Protein 4L57 (pdb70)

Secondary structure (DSSP, 8-state):
-EEEEE-SBTTTB-HHHHHHHHHHHH-TTS----GGG--SS-HHHHHHHH-TTHHHHHHHHHTSTTTTTTPPBPTTHHHHHHHHHHSTTEEEEEEEPPPSS-TTTHHHHHHHHHHHH-HHHHTTEEE-S-GGGS--SEEEESSS---SS-SS-SSEEEEEP-GGGTT----TTS-EE-STTS-HHHHHHTT-/-EEEEE-SBTTTB-HHHHHHHHHHHHSTTS----GGG--SS-HHHHHHHH-TTHHHHHHHHHTSTTTTTTPPBPTTHHHHHHHHHHSTTEEEEEEEPPPSS-TTTHHHHHHHHHHHH-HHHHTTEEE-S-GGGS--SEEEE-SS---SS-SS-SSEEEEE--TTTTT----TTS-EE-STTS-HHHHHHTT-

Organism: Homo sapiens (NCBI:txid9606)

Solvent-accessible surface area: 20009 Å² total; per-residue (Å²): 102,2,66,0,0,0,7,4,31,3,0,0,1,35,30,15,21,5,3,24,116,10,0,126,181,116,30,99,168,36,54,49,3,39,49,34,79,4,92,34,80,114,7,73,74,38,4,104,89,74,96,105,59,0,1,101,55,0,2,30,9,22,46,28,97,18,21,6,61,103,5,99,50,22,113,45,0,33,86,4,0,148,77,0,40,115,50,106,104,17,66,0,56,0,0,1,39,18,43,141,141,141,139,57,1,47,49,28,1,79,113,0,0,75,104,67,13,13,89,95,5,36,149,77,18,47,51,26,146,27,17,5,87,20,122,5,47,0,0,0,4,8,68,51,71,21,198,41,155,89,173,113,35,63,16,52,28,0,0,6,14,14,13,4,0,101,86,61,139,32,62,143,123,95,76,49,0,111,44,12,73,47,90,6,109,119,14,0,81,63,73,139,112,7,84,0,0,0,8,4,32,4,0,0,1,33,32,13,22,5,3,25,79,18,0,135,182,128,41,103,169,44,64,55,8,53,58,149,110,3,117,28,76,108,6,68,75,35,5,100,88,85,86,103,72,0,1,92,42,0,3,31,8,30,43,28,99,17,21,6,61,100,6,100,48,22,106,45,0,34,88,4,0,152,75,0,47,112,48,103,102,0,81,0,45,0,0,1,38,19,41,142,133,142,137,57,0,45,54,27,2,83,117,0,0,71,107,67,18,14,86,113,12,35,142,56,18,47,50,25,145,29,18,4,87,20,123,5,50,0,0,1,4,7,71,47,64,18,195,41,156,90,174,112,31,64,17,43,24,0,0,6,10,17,16,2,0,152,84,53,119,45,77,133,115,67,72,51,1,56,27,10,34,24,76,7,111,113,14,1,81,60,75,128

Radius of gyration: 23.34 Å; Cα contacts (8 Å, |Δi|>4): 662; chains: 2; bounding box: 44×56×61 Å

InterPro domains:
  IPR010708 5'(3')-deoxyribonucleotidase [PF06941] (3-190)
  IPR023214 HAD superfamily [G3DSA:3.40.50.1000] (8-190)
  IPR036412 HAD-like superfamily [SSF56784] (6-195)

Sequence (384 aa):
SVRVLVDMDGVLADFEAGLLLRRGFRRRRRFPEEEPHVPLEEQQRRGFLARREQYRALRPDLADKVASVYEAPGFFLDLEPIPGALDAVRREMNDLPDTQQVFICTSPLLKYHHCVGEKYRWVEQHLGPQFVERRIILTRDKTVVLLGDLLIDDKDTVRGQEETPSWEHILFTCCCHNRHLVLPPTRRRRLLLSWSSDDNNWREILDSKRSVRVLVDMDGVLADFEAGLLRGFRRRFPEEPHVPLEQQRRGFLAREQYRALRPDLADKKVVASVYEAPGFFLDLEPIPGALDAVVRREMNDLPDTQQVFICTSPLLKYHHHCVVGEKYRWVEQHLGPQFVERIILTRDKTVVLLGDLLIDDKDTTVRGQEETPSWEHILFTCCHNRHHLVLPPTRRRLLSWSSDNWREILDSKR

B-factor: mean 16.11, std 9.99, range [5.58, 126.51]

GO terms:
  GO:0005739 mitochondrion (C, HTP)
  GO:0005829 cytosol (C, TAS)
  GO:0042802 identical protein binding (F, IPI)
  GO:0005829 cytosol (C, IDA)
  GO:0005634 nucleus (C, IDA)
  GO:0005737 cytoplasm (C, IDA)
  GO:0008252 nucleotidase activity (F, IDA)
  GO:0016311 dephosphorylation (P, IDA)
  GO:0009223 pyrimidine deoxyribonucleotide catabolic process (P, IDA)
  GO:0019103 pyrimidine nucleotide binding (F, IDA)
  GO:0070062 extracellular exosome (C, HDA)

Foldseek 3Di:
DFEEAEEPDPQWFPLPVLLQVQLCVVVVPDDDQPLLNAAADDRLVVLCVVPNVVSVSSVCRCLDAPSLLPTDTFPPRQVLVVVQCPDPPYHYAHEYEADPSRPRPPVSNLVNCCVRPNDVRSVRYDYDPACQPPDGAEYEEQHPDHDDDDPDRNYAYAHEDGSHCPPDDDPPVHHHHPGSPRPVVVVSVVVD/DAEEAEEPDQQWFPLPVLLQVQLCVVPVVDDDQPLLNAAADDRLVVLCVVPNVSSVSSVCQCLDAPSLLPTDTFPLRLVLVVVQCPDPPYHYAHEYEADPSRPRTPVSNLNNCCVRNRDVNSVRYDYDPACQPPDGAEYEEQHPDRDDDDPDRNYQYAHEDGSHCVVPDDDPVHHYAPGSPGCVVVVSVVRD

CATH classification: 3.40.50.1000 (+1 more: 1.10.40.40)

Nearest PDB structures (foldseek):
  4l57-assembly1_B-2  TM=1.005E+00  e=3.539E-44  Homo sapiens
  2jao-assembly1_A  TM=1.002E+00  e=5.565E-38  Mus musculus
  2jau-assembly1_A  TM=9.959E-01  e=1.885E-32  Homo sapiens
  6g2m-assembly1_A  TM=9.953E-01  e=2.009E-32  Homo sapiens
  4l6c-assembly1_A  TM=9.955E-01  e=1.205E-31  Homo sapiens

Structure (mmCIF, N/CA/C/O backbone):
data_4L57
#
_entry.id   4L57
#
_cell.length_a   39.128
_cell.length_b   46.493
_cell.length_c   61.409
_cell.angle_alpha   68.16
_cell.angle_beta   81.47
_cell.angle_gamma   75.28
#
_symmetry.space_group_name_H-M   'P 1'
#
loop_
_entity.id
_entity.type
_entity.pdbx_description
1 polymer "5'(3')-deoxyribonucleotidase, cytosolic type"
2 non-polymer 'MAGNESIUM ION'
3 non-polymer 'PHOSPHATE ION'
4 non-polymer GLYCEROL
5 non-polymer 'SODIUM ION'
6 water water
#
loop_
_atom_site.group_PDB
_atom_site.id
_atom_site.type_symbol
_atom_site.label_atom_id
_atom_site.label_alt_id
_atom_site.label_comp_id
_atom_site.label_asym_id
_atom_site.label_entity_id
_atom_site.label_seq_id
_atom_site.pdbx_PDB_ins_code
_atom_site.Cartn_x
_atom_site.Cartn_y
_atom_site.Cartn_z
_atom_site.occupancy
_atom_site.B_iso_or_equiv
_atom_site.auth_seq_id
_atom_site.auth_comp_id
_atom_site.auth_asym_id
_atom_site.auth_atom_id
_atom_site.pdbx_PDB_model_num
ATOM 1 N N . SER A 1 4 ? 15.402 19.177 2.664 1.00 27.99 4 SER A N 1
ATOM 2 C CA . SER A 1 4 ? 15.025 17.753 2.789 1.00 21.34 4 SER A CA 1
ATOM 3 C C . SER A 1 4 ? 13.586 17.383 2.458 1.00 17.25 4 SER A C 1
ATOM 4 O O . SER A 1 4 ? 12.685 18.073 2.956 1.00 22.18 4 SER A O 1
ATOM 7 N N . VAL A 1 5 ? 13.421 16.339 1.667 1.00 11.31 5 VAL A N 1
ATOM 8 C CA . VAL A 1 5 ? 12.089 15.897 1.278 1.00 10.60 5 VAL A CA 1
ATOM 9 C C . VAL A 1 5 ? 11.761 14.601 2.013 1.00 9.52 5 VAL A C 1
ATOM 10 O O . VAL A 1 5 ? 12.532 13.662 1.909 1.00 10.57 5 VAL A O 1
ATOM 14 N N . ARG A 1 6 ? 10.654 14.594 2.727 1.00 9.01 6 ARG A N 1
ATOM 15 C CA . ARG A 1 6 ? 10.223 13.410 3.489 1.00 8.43 6 ARG A CA 1
ATOM 16 C C . ARG A 1 6 ? 9.070 12.757 2.727 1.00 7.20 6 ARG A C 1
ATOM 17 O O . ARG A 1 6 ? 8.037 13.362 2.474 1.00 8.28 6 ARG A O 1
ATOM 25 N N . VAL A 1 7 ? 9.289 11.507 2.385 1.00 7.77 7 VAL A N 1
ATOM 26 C CA . VAL A 1 7 ? 8.340 10.693 1.622 1.00 7.18 7 VAL A CA 1
ATOM 27 C C . VAL A 1 7 ? 7.797 9.588 2.537 1.00 6.87 7 VAL A C 1
ATOM 28 O O . VAL A 1 7 ? 8.560 8.778 3.049 1.00 7.94 7 VAL A O 1
ATOM 32 N N . LEU A 1 8 ? 6.506 9.571 2.674 1.00 6.86 8 LEU A N 1
ATOM 33 C CA . LEU A 1 8 ? 5.771 8.511 3.371 1.00 6.51 8 LEU A CA 1
ATOM 34 C C . LEU A 1 8 ? 5.316 7.523 2.303 1.00 6.61 8 LEU A C 1
ATOM 35 O O . LEU A 1 8 ? 4.600 7.923 1.361 1.00 7.59 8 LEU A O 1
ATOM 40 N N . VAL A 1 9 ? 5.740 6.300 2.408 1.00 6.34 9 VAL A N 1
ATOM 41 C CA . VAL A 1 9 ? 5.493 5.254 1.441 1.00 6.81 9 VAL A CA 1
ATOM 42 C C . VAL A 1 9 ? 4.555 4.244 2.093 1.00 6.96 9 VAL A C 1
ATOM 43 O O . VAL A 1 9 ? 4.873 3.644 3.110 1.00 7.23 9 VAL A O 1
ATOM 47 N N . ASP A 1 10 ? 3.381 4.081 1.501 1.00 7.40 10 ASP A N 1
ATOM 48 C CA . ASP A 1 10 ? 2.422 3.104 1.963 1.00 7.19 10 ASP A CA 1
ATOM 49 C C . ASP A 1 10 ? 2.954 1.680 1.766 1.00 6.67 10 ASP A C 1
ATOM 50 O O . ASP A 1 10 ? 3.871 1.426 0.955 1.00 7.85 10 ASP A O 1
ATOM 55 N N . MET A 1 11 ? 2.382 0.727 2.485 1.00 7.47 11 MET A N 1
ATOM 56 C CA . MET A 1 11 ? 2.792 -0.674 2.422 1.00 7.04 11 MET A CA 1
ATOM 57 C C . MET A 1 11 ? 1.862 -1.478 1.546 1.00 6.83 11 MET A C 1
ATOM 58 O O . MET A 1 11 ? 2.246 -1.854 0.402 1.00 7.49 11 MET A O 1
ATOM 63 N N . ASP A 1 12 ? 0.644 -1.805 1.972 1.00 6.91 12 ASP A N 1
ATOM 64 C CA . ASP A 1 12 ? -0.239 -2.587 1.121 1.00 7.04 12 ASP A CA 1
ATOM 65 C C . ASP A 1 12 ? -0.603 -1.816 -0.121 1.00 6.70 12 ASP A C 1
ATOM 66 O O . ASP A 1 12 ? -1.097 -0.684 -0.060 1.00 7.70 12 ASP A O 1
ATOM 71 N N . GLY A 1 13 ? -0.409 -2.443 -1.296 1.00 7.00 13 GLY A N 1
ATOM 72 C CA . GLY A 1 13 ? -0.699 -1.868 -2.582 1.00 7.65 13 GLY A CA 1
ATOM 73 C C . GLY A 1 13 ? 0.389 -1.027 -3.192 1.00 8.59 13 GLY A C 1
ATOM 74 O O . GLY A 1 13 ? 0.212 -0.581 -4.322 1.00 10.08 13 GLY A O 1
ATOM 75 N N . VAL A 1 14 ? 1.451 -0.784 -2.408 1.00 6.96 14 VAL A N 1
ATOM 76 C CA . VAL A 1 14 ? 2.563 0.063 -2.899 1.00 6.97 14 VAL A CA 1
ATOM 77 C C . VAL A 1 14 ? 3.861 -0.690 -2.771 1.00 6.80 14 VAL A C 1
ATOM 78 O O . VAL A 1 14 ? 4.682 -0.701 -3.736 1.00 7.67 14 VAL A O 1
ATOM 82 N N . LEU A 1 15 ? 4.123 -1.320 -1.617 1.00 6.57 15 LEU A N 1
ATOM 83 C CA . LEU A 1 15 ? 5.277 -2.192 -1.434 1.00 6.66 15 LEU A CA 1
ATOM 84 C C . LEU A 1 15 ? 4.905 -3.677 -1.485 1.00 7.02 15 LEU A C 1
ATOM 85 O O . LEU A 1 15 ? 5.693 -4.458 -2.010 1.00 7.56 15 LEU A O 1
ATOM 90 N N . ALA A 1 16 ? 3.783 -4.053 -0.869 1.00 7.13 16 ALA A N 1
ATOM 91 C CA . ALA A 1 16 ? 3.326 -5.425 -0.677 1.00 8.04 16 ALA A CA 1
ATOM 92 C C . ALA A 1 16 ? 2.032 -5.629 -1.426 1.00 7.62 16 ALA A C 1
ATOM 93 O O . ALA A 1 16 ? 1.111 -4.802 -1.328 1.00 8.24 16 ALA A O 1
ATOM 95 N N . ASP A 1 17 ? 1.939 -6.726 -2.188 1.00 8.39 17 ASP A N 1
ATOM 96 C CA . ASP A 1 17 ? 0.776 -6.954 -3.063 1.00 8.03 17 ASP A CA 1
ATOM 97 C C . ASP A 1 17 ? -0.330 -7.684 -2.312 1.00 7.19 17 ASP A C 1
ATOM 98 O O . ASP A 1 17 ? -0.525 -8.897 -2.402 1.00 8.23 17 ASP A O 1
ATOM 103 N N . PHE A 1 18 ? -1.067 -6.901 -1.542 1.00 7.30 18 PHE A N 1
ATOM 104 C CA . PHE A 1 18 ? -2.209 -7.378 -0.779 1.00 7.53 18 PHE A CA 1
ATOM 105 C C . PHE A 1 18 ? -3.260 -7.978 -1.663 1.00 7.59 18 PHE A C 1
ATOM 106 O O . PHE A 1 18 ? -3.798 -9.053 -1.357 1.00 7.85 18 PHE A O 1
ATOM 114 N N . GLU A 1 19 ? -3.664 -7.283 -2.701 1.00 7.32 19 GLU A N 1
ATOM 115 C CA . GLU A 1 19 ? -4.771 -7.737 -3.518 1.00 8.25 19 GLU A CA 1
ATOM 116 C C . GLU A 1 19 ? -4.449 -9.073 -4.169 1.00 7.73 19 GLU A C 1
ATOM 117 O O . GLU A 1 19 ? -5.328 -9.957 -4.232 1.00 8.14 19 GLU A O 1
ATOM 123 N N . ALA A 1 20 ? -3.239 -9.250 -4.705 1.00 8.36 20 ALA A N 1
ATOM 124 C CA . ALA A 1 20 ? -2.898 -10.513 -5.326 1.00 8.81 20 ALA A CA 1
ATOM 125 C C . ALA A 1 20 ? -2.856 -11.613 -4.272 1.00 7.86 20 ALA A C 1
ATOM 126 O O . ALA A 1 20 ? -3.280 -12.746 -4.509 1.00 8.61 20 ALA A O 1
ATOM 128 N N . GLY A 1 21 ? -2.383 -11.296 -3.094 1.00 8.39 21 GLY A N 1
ATOM 129 C CA . GLY A 1 21 ? -2.322 -12.272 -2.022 1.00 8.89 21 GLY A CA 1
ATOM 130 C C . GLY A 1 21 ? -3.718 -12.669 -1.585 1.00 7.59 21 GLY A C 1
ATOM 131 O O . GLY A 1 21 ? -3.983 -13.868 -1.319 1.00 8.58 21 GLY A O 1
ATOM 132 N N . LEU A 1 22 ? -4.607 -11.734 -1.482 1.00 7.79 22 LEU A N 1
ATOM 133 C CA A LEU A 1 22 ? -5.970 -12.028 -1.084 0.54 6.97 22 LEU A CA 1
ATOM 134 C CA B LEU A 1 22 ? -6.007 -11.974 -1.126 0.46 7.14 22 LEU A CA 1
ATOM 135 C C . LEU A 1 22 ? -6.623 -12.965 -2.089 1.00 6.93 22 LEU A C 1
ATOM 136 O O . LEU A 1 22 ? -7.272 -13.948 -1.722 1.00 8.31 22 LEU A O 1
ATOM 145 N N . LEU A 1 23 ? -6.524 -12.658 -3.393 1.00 7.58 23 LEU A N 1
ATOM 146 C CA . LEU A 1 23 ? -7.169 -13.468 -4.395 1.00 8.19 23 LEU A CA 1
ATOM 147 C C . LEU A 1 23 ? -6.548 -14.832 -4.408 1.00 7.98 23 LEU A C 1
ATOM 148 O O . LEU A 1 23 ? -7.251 -15.842 -4.494 1.00 9.05 23 LEU A O 1
ATOM 153 N N . ARG A 1 24 ? -5.235 -14.957 -4.365 1.00 8.43 24 ARG A N 1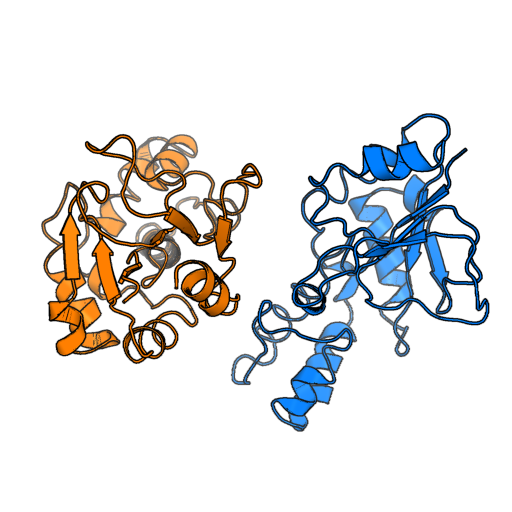
ATOM 154 C CA A ARG A 1 24 ? -4.663 -16.311 -4.401 0.50 8.70 24 ARG A CA 1
ATOM 155 C CA B ARG A 1 24 ? -4.582 -16.257 -4.314 0.50 9.31 24 ARG A CA 1
ATOM 156 C C . ARG A 1 24 ? -5.084 -17.100 -3.175 1.00 8.69 24 ARG A C 1
ATOM 157 O O . ARG A 1 24 ? -5.390 -18.285 -3.315 1.00 9.35 24 ARG A O 1
ATOM 172 N N . GLY A 1 25 ? -5.142 -16.493 -2.000 1.00 8.65 25 GLY A N 1
ATOM 173 C CA . GLY A 1 25 ? -5.561 -17.219 -0.811 1.00 7.97 25 GLY A CA 1
ATOM 174 C C . GLY A 1 25 ? -7.025 -17.599 -0.880 1.00 7.89 25 GLY A C 1
ATOM 175 O O . GLY A 1 25 ? -7.384 -18.717 -0.449 1.00 9.84 25 GLY A O 1
ATOM 176 N N . PHE A 1 26 ? -7.841 -16.745 -1.428 1.00 7.85 26 PHE A N 1
ATOM 177 C CA . PHE A 1 26 ? -9.270 -17.030 -1.583 1.00 7.92 26 PHE A CA 1
ATOM 178 C C . PHE A 1 26 ? -9.489 -18.163 -2.540 1.00 8.09 26 PHE A C 1
ATOM 179 O O . PHE A 1 26 ? -10.283 -19.086 -2.279 1.00 8.84 26 PHE A O 1
ATOM 187 N N . ARG A 1 27 ? -8.804 -18.168 -3.691 1.00 7.96 27 ARG A N 1
ATOM 188 C CA A ARG A 1 27 ? -9.083 -19.272 -4.604 0.41 9.63 27 ARG A CA 1
ATOM 189 C CA B ARG A 1 27 ? -8.913 -19.227 -4.684 0.59 9.04 27 ARG A CA 1
ATOM 190 C C . ARG A 1 27 ? -8.427 -20.568 -4.103 1.00 10.10 27 ARG A C 1
ATOM 191 O O . ARG A 1 27 ? -8.960 -21.634 -4.470 1.00 11.31 27 ARG A O 1
ATOM 206 N N . ARG A 1 28 ? -7.395 -20.526 -3.265 1.00 8.79 28 ARG A N 1
ATOM 207 C CA . ARG A 1 28 ? -6.842 -21.744 -2.656 1.00 9.48 28 ARG A CA 1
ATOM 208 C C . ARG A 1 28 ? -7.846 -22.306 -1.664 1.00 9.61 28 ARG A C 1
ATOM 209 O O . ARG A 1 28 ? -8.165 -23.546 -1.684 1.00 9.87 28 ARG A O 1
ATOM 217 N N . ARG A 1 29 ? -8.354 -21.512 -0.750 1.00 9.70 29 ARG A N 1
ATOM 218 C CA A ARG A 1 29 ? -9.131 -21.958 0.395 0.41 9.03 29 ARG A CA 1
ATOM 219 C CA B ARG A 1 29 ? -9.125 -21.981 0.374 0.59 9.27 29 ARG A CA 1
ATOM 220 C C . ARG A 1 29 ? -10.605 -22.155 0.038 1.00 9.26 29 ARG A C 1
ATOM 221 O O . ARG A 1 29 ? -11.281 -23.014 0.618 1.00 10.45 29 ARG A O 1
ATOM 236 N N . PHE A 1 30 ? -11.123 -21.371 -0.913 1.00 9.45 30 PHE A N 1
ATOM 237 C CA . PHE A 1 30 ? -12.520 -21.366 -1.320 1.00 10.00 30 PHE A CA 1
ATOM 238 C C . PHE A 1 30 ? -12.616 -21.622 -2.811 1.00 10.29 30 PHE A C 1
ATOM 239 O O . PHE A 1 30 ? -13.141 -20.806 -3.538 1.00 10.65 30 PHE A O 1
ATOM 247 N N . PRO A 1 31 ? -12.094 -22.741 -3.328 1.00 10.99 31 PRO A N 1
ATOM 248 C CA . PRO A 1 31 ? -11.979 -22.927 -4.775 1.00 11.72 31 PRO A CA 1
ATOM 249 C C . PRO A 1 31 ? -13.313 -23.011 -5.504 1.00 12.28 31 PRO A C 1
ATOM 250 O O . PRO A 1 31 ? -13.357 -22.678 -6.692 1.00 13.75 31 PRO A O 1
ATOM 254 N N . GLU A 1 32 ? -14.375 -23.432 -4.819 1.00 12.78 32 GLU A N 1
ATOM 255 C CA . GLU A 1 32 ? -15.679 -23.581 -5.436 1.00 15.61 32 GLU A CA 1
ATOM 256 C C . GLU A 1 32 ? -16.444 -22.274 -5.556 1.00 15.28 32 GLU A C 1
ATOM 257 O O . GLU A 1 32 ? -17.385 -22.156 -6.313 1.00 19.74 32 GLU A O 1
ATOM 263 N N . GLU A 1 33 ? -16.050 -21.256 -4.782 1.00 12.40 33 GLU A N 1
ATOM 264 C CA A GLU A 1 33 ? -16.793 -20.021 -4.678 0.43 11.63 33 GLU A CA 1
ATOM 265 C CA B GLU A 1 33 ? -16.855 -20.056 -4.757 0.57 12.33 33 GLU A CA 1
ATOM 266 C C . GLU A 1 33 ? -16.513 -19.038 -5.818 1.00 13.03 33 GLU A C 1
ATOM 267 O O . GLU A 1 33 ? -15.393 -18.950 -6.335 1.00 12.73 33 GLU A O 1
ATOM 278 N N . PRO A 1 34 ? -17.528 -18.247 -6.143 1.00 12.91 34 PRO A N 1
ATOM 279 C CA . PRO A 1 34 ? -17.255 -17.102 -7.055 1.00 14.09 34 PRO A CA 1
ATOM 280 C C . PRO A 1 34 ? -16.175 -16.169 -6.472 1.00 11.43 34 PRO A C 1
ATOM 281 O O . PRO A 1 34 ? -16.062 -16.042 -5.274 1.00 11.12 34 PRO A O 1
ATOM 285 N N . HIS A 1 35 ? -15.416 -15.537 -7.338 1.00 11.98 35 HIS A N 1
ATOM 286 C CA . HIS A 1 35 ? -14.376 -14.586 -6.863 1.00 10.96 35 HIS A CA 1
ATOM 287 C C . HIS A 1 35 ? -14.429 -13.334 -7.689 1.00 10.57 35 HIS A C 1
ATOM 288 O O . HIS A 1 35 ? -15.122 -13.267 -8.688 1.00 11.78 35 HIS A O 1
ATOM 295 N N . VAL A 1 36 ? -13.640 -12.330 -7.278 1.00 9.03 36 VAL A N 1
ATOM 296 C CA . VAL A 1 36 ? -13.521 -11.068 -7.988 1.00 9.59 36 VAL A CA 1
ATOM 297 C C . VAL A 1 36 ? -12.178 -11.011 -8.710 1.00 9.53 36 VAL A C 1
ATOM 298 O O . VAL A 1 36 ? -11.140 -10.895 -8.080 1.00 9.84 36 VAL A O 1
ATOM 302 N N . PRO A 1 37 ? -12.139 -11.148 -10.038 1.00 10.48 37 PRO A N 1
ATOM 303 C CA . PRO A 1 37 ? -10.875 -11.003 -10.743 1.00 10.83 37 PRO A CA 1
ATOM 304 C C . PRO A 1 37 ? -10.238 -9.662 -10.417 1.00 9.87 37 PRO A C 1
ATOM 305 O O . PRO A 1 37 ? -10.925 -8.663 -10.218 1.00 9.52 37 PRO A O 1
ATOM 309 N N . LEU A 1 38 ? -8.887 -9.598 -10.437 1.00 10.82 38 LEU A N 1
ATOM 310 C CA . LEU A 1 38 ? -8.240 -8.377 -9.934 1.00 9.57 38 LEU A CA 1
ATOM 311 C C . LEU A 1 38 ? -8.675 -7.132 -10.675 1.00 8.78 38 LEU A C 1
ATOM 312 O O . LEU A 1 38 ? -8.966 -6.095 -10.059 1.00 9.47 38 LEU A O 1
ATOM 317 N N . GLU A 1 39 ? -8.783 -7.205 -12.006 1.00 8.87 39 GLU A N 1
ATOM 318 C CA A GLU A 1 39 ? -9.138 -6.026 -12.773 0.61 10.24 39 GLU A CA 1
ATOM 319 C CA B GLU A 1 39 ? -9.125 -5.953 -12.700 0.39 8.60 39 GLU A CA 1
ATOM 320 C C . GLU A 1 39 ? -10.620 -5.650 -12.659 1.00 9.18 39 GLU A C 1
ATOM 321 O O . GLU A 1 39 ? -10.990 -4.573 -13.144 1.00 10.26 39 GLU A O 1
ATOM 332 N N A GLN A 1 40 ? -11.378 -6.562 -12.049 0.45 8.08 40 GLN A N 1
ATOM 333 N N B GLN A 1 40 ? -11.511 -6.448 -12.061 0.55 8.55 40 GLN A N 1
ATOM 334 C CA A GLN A 1 40 ? -12.773 -6.290 -11.725 0.45 7.47 40 GLN A CA 1
ATOM 335 C CA B GLN A 1 40 ? -12.861 -6.010 -11.735 0.55 9.11 40 GLN A CA 1
ATOM 336 C C A GLN A 1 40 ? -12.914 -5.594 -10.369 0.45 7.74 40 GLN A C 1
ATOM 337 C C B GLN A 1 40 ? -12.952 -5.375 -10.348 0.55 8.30 40 GLN A C 1
ATOM 338 O O A GLN A 1 40 ? -14.042 -5.208 -10.001 0.45 7.54 40 GLN A O 1
ATOM 339 O O B GLN A 1 40 ? -14.026 -4.880 -9.954 0.55 8.76 40 GLN A O 1
ATOM 350 N N . ARG A 1 41 ? -11.855 -5.408 -9.586 1.00 8.27 41 ARG A N 1
ATOM 351 C CA . ARG A 1 41 ? -11.927 -4.789 -8.291 1.00 8.47 41 ARG A CA 1
ATOM 352 C C . ARG A 1 41 ? -12.249 -3.291 -8.396 1.00 8.01 41 ARG A C 1
ATOM 353 O O . ARG A 1 41 ? -11.700 -2.602 -9.247 1.00 8.55 41 ARG A O 1
ATOM 361 N N . ARG A 1 42 ? -13.174 -2.826 -7.545 1.00 7.89 42 ARG A N 1
ATOM 362 C CA . ARG A 1 42 ? -13.552 -1.430 -7.445 1.00 8.52 42 ARG A CA 1
ATOM 363 C C . ARG A 1 42 ? -13.750 -1.128 -5.988 1.00 8.47 42 ARG A C 1
ATOM 364 O O . ARG A 1 42 ? -14.420 -1.893 -5.281 1.00 8.79 42 ARG A O 1
ATOM 372 N N . GLY A 1 43 ? -13.167 -0.008 -5.531 1.00 9.50 43 GLY A N 1
ATOM 373 C CA . GLY A 1 43 ? -13.331 0.403 -4.136 1.00 9.78 43 GLY A CA 1
ATOM 374 C C . GLY A 1 43 ? -12.310 -0.214 -3.253 1.00 8.87 43 GLY A C 1
ATOM 375 O O . GLY A 1 43 ? -11.847 -1.342 -3.417 1.00 8.85 43 GLY A O 1
ATOM 376 N N . PHE A 1 44 ? -11.890 0.540 -2.243 1.00 8.36 44 PHE A N 1
ATOM 377 C CA . PHE A 1 44 ? -10.814 0.148 -1.380 1.00 9.29 44 PHE A CA 1
ATOM 378 C C . PHE A 1 44 ? -11.102 -1.131 -0.579 1.00 9.72 44 PHE A C 1
ATOM 379 O O . PHE A 1 44 ? -10.194 -1.879 -0.322 1.00 13.20 44 PHE A O 1
ATOM 387 N N . LEU A 1 45 ? -12.325 -1.336 -0.155 1.00 9.98 45 LEU A N 1
ATOM 388 C CA . LEU A 1 45 ? -12.659 -2.432 0.724 1.00 11.92 45 LEU A CA 1
ATOM 389 C C . LEU A 1 45 ? -13.041 -3.665 -0.104 1.00 10.14 45 LEU A C 1
ATOM 390 O O . LEU A 1 45 ? -14.192 -3.827 -0.586 1.00 9.49 45 LEU A O 1
ATOM 395 N N . ALA A 1 46 ? -12.103 -4.587 -0.279 1.00 10.47 46 ALA A N 1
ATOM 396 C CA . ALA A 1 46 ? -12.404 -5.831 -0.983 1.00 9.47 46 ALA A CA 1
ATOM 397 C C . ALA A 1 46 ? -13.542 -6.599 -0.348 1.00 8.58 46 ALA A C 1
ATOM 398 O O . ALA A 1 46 ? -14.368 -7.215 -1.035 1.00 9.39 46 ALA A O 1
ATOM 400 N N . ARG A 1 47 ? -13.602 -6.622 0.976 1.00 8.80 47 ARG A N 1
ATOM 401 C CA A ARG A 1 47 ? -14.624 -7.410 1.643 0.45 8.20 47 ARG A CA 1
ATOM 402 C CA B ARG A 1 47 ? -14.621 -7.395 1.656 0.55 8.11 47 ARG A CA 1
ATOM 403 C C . ARG A 1 47 ? -16.027 -6.990 1.238 1.00 8.36 47 ARG A C 1
ATOM 404 O O . ARG A 1 47 ? -16.902 -7.828 1.091 1.00 9.15 47 ARG A O 1
ATOM 419 N N . GLU A 1 48 ? -16.225 -5.679 1.029 1.00 8.57 48 GLU A N 1
ATOM 420 C CA . GLU A 1 48 ? -17.542 -5.225 0.633 1.00 8.75 48 GLU A CA 1
ATOM 421 C C . GLU A 1 48 ? -17.891 -5.559 -0.807 1.00 8.75 48 GLU A C 1
ATOM 422 O O . GLU A 1 48 ? -19.089 -5.768 -1.099 1.00 9.43 48 GLU A O 1
ATOM 428 N N . GLN A 1 49 ? -16.926 -5.655 -1.710 1.00 8.02 49 GLN A N 1
ATOM 429 C CA . GLN A 1 49 ? -17.202 -6.099 -3.064 1.00 8.46 49 GLN A CA 1
ATOM 430 C C . GLN A 1 49 ? -17.537 -7.595 -3.041 1.00 8.43 49 GLN A C 1
ATOM 431 O O . GLN A 1 49 ? -18.429 -8.035 -3.774 1.00 9.57 49 GLN A O 1
ATOM 437 N N . TYR A 1 50 ? -16.857 -8.384 -2.245 1.00 8.06 50 TYR A N 1
ATOM 438 C CA . TYR A 1 50 ? -17.188 -9.810 -2.095 1.00 8.17 50 TYR A CA 1
ATOM 439 C C . TYR A 1 50 ? -18.579 -9.953 -1.486 1.00 8.23 50 TYR A C 1
ATOM 440 O O . TYR A 1 50 ? -19.362 -10.816 -1.960 1.00 9.27 50 TYR A O 1
ATOM 449 N N . ARG A 1 51 ? -18.944 -9.134 -0.508 1.00 8.20 51 ARG A N 1
ATOM 450 C CA . ARG A 1 51 ? -20.284 -9.207 0.080 1.00 8.23 51 ARG A CA 1
ATOM 451 C C . ARG A 1 51 ? -21.352 -8.967 -0.980 1.00 8.59 51 ARG A C 1
ATOM 452 O O . ARG A 1 51 ? -22.389 -9.635 -0.991 1.00 9.04 51 ARG A O 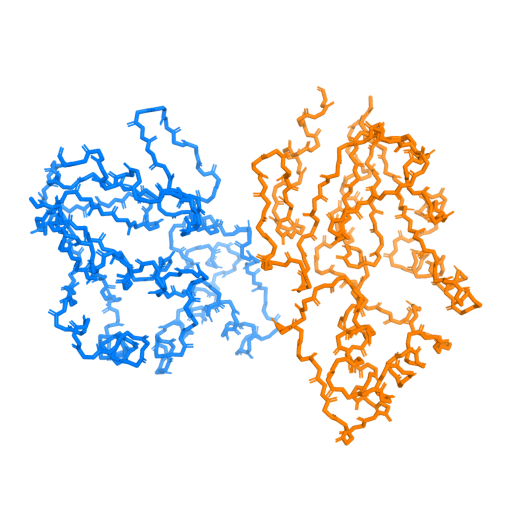1
ATOM 460 N N . ALA A 1 52 ? -21.083 -7.996 -1.867 1.00 9.31 52 ALA A N 1
ATOM 461 C CA . ALA A 1 52 ? -22.005 -7.651 -2.928 1.00 10.50 52 ALA A CA 1
ATOM 462 C C . ALA A 1 52 ? -22.161 -8.810 -3.912 1.00 10.64 52 ALA A C 1
ATOM 463 O O . ALA A 1 52 ? -23.220 -9.042 -4.476 1.00 13.58 52 ALA A O 1
ATOM 465 N N . LEU A 1 53 ? -21.053 -9.529 -4.158 1.00 10.43 53 LEU A N 1
ATOM 466 C CA . LEU A 1 53 ? -21.056 -10.685 -5.036 1.00 11.27 53 LEU A CA 1
ATOM 467 C C . LEU A 1 53 ? -21.957 -11.763 -4.466 1.00 11.86 53 LEU A C 1
ATOM 468 O O . LEU A 1 53 ? -22.810 -12.324 -5.191 1.00 13.75 53 LEU A O 1
ATOM 473 N N . ARG A 1 54 ? -21.798 -12.088 -3.165 1.00 10.99 54 ARG A N 1
ATOM 474 C CA . ARG A 1 54 ? -22.686 -13.027 -2.510 1.00 10.83 54 ARG A CA 1
ATOM 475 C C . ARG A 1 54 ? -22.488 -12.835 -0.996 1.00 10.70 54 ARG A C 1
ATOM 476 O O . ARG A 1 54 ? -21.338 -12.840 -0.542 1.00 10.02 54 ARG A O 1
ATOM 484 N N . PRO A 1 55 ? -23.572 -12.664 -0.212 1.00 10.68 55 PRO A N 1
ATOM 485 C CA . PRO A 1 55 ? -23.355 -12.310 1.210 1.00 10.70 55 PRO A CA 1
ATOM 486 C C . PRO A 1 55 ? -22.409 -13.173 2.009 1.00 9.78 55 PRO A C 1
ATOM 487 O O . PRO A 1 55 ? -21.689 -12.633 2.863 1.00 11.02 55 PRO A O 1
ATOM 491 N N . ASP A 1 56 ? -22.387 -14.470 1.800 1.00 10.95 56 ASP A N 1
ATOM 492 C CA . ASP A 1 56 ? -21.517 -15.361 2.603 1.00 10.37 56 ASP A CA 1
ATOM 493 C C . ASP A 1 56 ? -20.036 -15.165 2.288 1.00 11.06 56 ASP A C 1
ATOM 494 O O . ASP A 1 56 ? -19.173 -15.605 3.041 1.00 11.85 56 ASP A O 1
ATOM 499 N N . LEU A 1 57 ? -19.730 -14.518 1.179 1.00 9.56 57 LEU A N 1
ATOM 500 C CA . LEU A 1 57 ? -18.321 -14.352 0.795 1.00 9.14 57 LEU A CA 1
ATOM 501 C C . LEU A 1 57 ? -17.622 -13.313 1.645 1.00 8.49 57 LEU A C 1
ATOM 502 O O . LEU A 1 57 ? -16.365 -13.319 1.663 1.00 10.10 57 LEU A O 1
ATOM 507 N N . ALA A 1 58 ? -18.333 -12.425 2.309 1.00 9.92 58 ALA A N 1
ATOM 508 C CA . ALA A 1 58 ? -17.639 -11.416 3.123 1.00 9.69 58 ALA A CA 1
ATOM 509 C C . ALA A 1 58 ? -16.798 -12.052 4.224 1.00 10.18 58 ALA A C 1
ATOM 510 O O . ALA A 1 58 ? -15.579 -11.754 4.384 1.00 10.51 58 ALA A O 1
ATOM 512 N N . ASP A 1 59 ? -17.378 -12.971 4.972 1.00 9.85 59 ASP A N 1
ATOM 513 C CA . ASP A 1 59 ? -16.633 -13.574 6.071 1.00 10.49 59 ASP A CA 1
ATOM 514 C C . ASP A 1 59 ? -15.541 -14.477 5.521 1.00 8.93 59 ASP A C 1
ATOM 515 O O . ASP A 1 59 ? -14.485 -14.635 6.145 1.00 9.68 59 ASP A O 1
ATOM 520 N N . LYS A 1 60 ? -15.812 -15.125 4.373 1.00 8.97 60 LYS A N 1
ATOM 521 C CA . LYS A 1 60 ? -14.784 -15.996 3.778 1.00 9.16 60 LYS A CA 1
ATOM 522 C C . LYS A 1 60 ? -13.552 -15.208 3.362 1.00 8.77 60 LYS A C 1
ATOM 523 O O . LYS A 1 60 ? -12.418 -15.596 3.663 1.00 8.82 60 LYS A O 1
ATOM 529 N N . VAL A 1 61 ? -13.767 -14.109 2.636 1.00 8.60 61 VAL A N 1
ATOM 530 C CA . VAL A 1 61 ? -12.596 -13.362 2.181 1.00 9.59 61 VAL A CA 1
ATOM 531 C C . VAL A 1 61 ? -11.902 -12.751 3.405 1.00 8.94 61 VAL A C 1
ATOM 532 O O . VAL A 1 61 ? -10.649 -12.725 3.452 1.00 9.26 61 VAL A O 1
ATOM 536 N N . ALA A 1 62 ? -12.602 -12.303 4.416 1.00 9.57 62 ALA A N 1
ATOM 537 C CA . ALA A 1 62 ? -11.975 -11.773 5.647 1.00 10.67 62 ALA A CA 1
ATOM 538 C C . ALA A 1 62 ? -11.089 -12.831 6.280 1.00 10.38 62 ALA A C 1
ATOM 539 O O . ALA A 1 62 ? -10.006 -12.547 6.803 1.00 10.61 62 ALA A O 1
ATOM 541 N N . SER A 1 63 ? -11.521 -14.103 6.272 1.00 9.42 63 SER A N 1
ATOM 542 C CA . SER A 1 63 ? -10.763 -15.150 6.890 1.00 10.27 63 SER A CA 1
ATOM 543 C C . SER A 1 63 ? -9.435 -15.327 6.229 1.00 9.85 63 SER A C 1
ATOM 544 O O . SER A 1 63 ? -8.470 -15.777 6.857 1.00 11.27 63 SER A O 1
ATOM 547 N N . VAL A 1 64 ? -9.317 -14.997 4.928 1.00 8.22 64 VAL A N 1
ATOM 548 C CA . VAL A 1 64 ? -8.022 -15.075 4.252 1.00 8.24 64 VAL A CA 1
ATOM 549 C C . VAL A 1 64 ? -7.040 -14.027 4.765 1.00 8.08 64 VAL A C 1
ATOM 550 O O . VAL A 1 64 ? -5.918 -14.355 5.157 1.00 8.47 64 VAL A O 1
ATOM 554 N N . TYR A 1 65 ? -7.433 -12.738 4.786 1.00 8.46 65 TYR A N 1
ATOM 555 C CA . TYR A 1 65 ? -6.474 -11.699 5.194 1.00 8.66 65 TYR A CA 1
ATOM 556 C C . TYR A 1 65 ? -6.334 -11.600 6.699 1.00 9.52 65 TYR A C 1
ATOM 557 O O . TYR A 1 65 ? -5.372 -10.920 7.115 1.00 11.03 65 TYR A O 1
ATOM 566 N N . GLU A 1 66 ? -7.178 -12.244 7.480 1.00 9.66 66 GLU A N 1
ATOM 567 C CA . GLU A 1 66 ? -7.029 -12.292 8.921 1.00 10.70 66 GLU A CA 1
ATOM 568 C C . GLU A 1 66 ? -6.239 -13.520 9.395 1.00 11.02 66 GLU A C 1
ATOM 569 O O . GLU A 1 66 ? -5.946 -13.713 10.561 1.00 13.14 66 GLU A O 1
ATOM 575 N N . ALA A 1 67 ? -5.824 -14.417 8.493 1.00 10.14 67 ALA A N 1
ATOM 576 C CA . ALA A 1 67 ? -5.165 -15.644 8.861 1.00 10.85 67 ALA A CA 1
ATOM 577 C C . ALA A 1 67 ? -3.688 -15.435 9.203 1.00 9.69 67 ALA A C 1
ATOM 578 O O . ALA A 1 67 ? -3.001 -14.611 8.581 1.00 10.43 67 ALA A O 1
ATOM 580 N N . PRO A 1 68 ? -3.144 -16.217 10.141 1.00 11.11 68 PRO A N 1
ATOM 581 C CA . PRO A 1 68 ? -1.687 -16.175 10.340 1.00 11.30 68 PRO A CA 1
ATOM 582 C C . PRO A 1 68 ? -0.952 -16.428 9.037 1.00 10.03 68 PRO A C 1
ATOM 583 O O . PRO A 1 68 ? -1.330 -17.285 8.247 1.00 11.02 68 PRO A O 1
ATOM 587 N N . GLY A 1 69 ? 0.093 -15.659 8.845 1.00 10.34 69 GLY A N 1
ATOM 588 C CA . GLY A 1 69 ? 0.927 -15.808 7.651 1.00 10.47 69 GLY A CA 1
ATOM 589 C C . GLY A 1 69 ? 0.534 -14.956 6.466 1.00 8.95 69 GLY A C 1
ATOM 590 O O . GLY A 1 69 ? 1.347 -14.755 5.576 1.00 10.26 69 GLY A O 1
ATOM 591 N N . PHE A 1 70 ? -0.690 -14.460 6.430 1.00 8.93 70 PHE A N 1
ATOM 592 C CA . PHE A 1 70 ? -1.149 -13.755 5.247 1.00 8.92 70 PHE A CA 1
ATOM 593 C C . PHE A 1 70 ? -0.228 -12.549 4.934 1.00 8.23 70 PHE A C 1
ATOM 594 O O . PHE A 1 70 ? 0.221 -12.411 3.791 1.00 8.26 70 PHE A O 1
ATOM 602 N N . PHE A 1 71 ? -0.030 -11.678 5.892 1.00 8.07 71 PHE A N 1
ATOM 603 C CA . PHE A 1 71 ? 0.820 -10.505 5.646 1.00 8.01 71 PHE A CA 1
ATOM 604 C C . PHE A 1 71 ? 2.269 -10.928 5.449 1.00 8.09 71 PHE A C 1
ATOM 605 O O . PHE A 1 71 ? 2.961 -10.365 4.595 1.00 9.30 71 PHE A O 1
ATOM 613 N N . LEU A 1 72 ? 2.779 -11.878 6.237 1.00 8.81 72 LEU A N 1
ATOM 614 C CA . LEU A 1 72 ? 4.142 -12.341 6.119 1.00 9.40 72 LEU A CA 1
ATOM 615 C C . LEU A 1 72 ? 4.488 -12.812 4.709 1.00 9.25 72 LEU A C 1
ATOM 616 O O . LEU A 1 72 ? 5.599 -12.573 4.237 1.00 10.76 72 LEU A O 1
ATOM 621 N N . ASP A 1 73 ? 3.523 -13.467 4.048 1.00 9.00 73 ASP A N 1
ATOM 622 C CA . ASP A 1 73 ? 3.785 -14.146 2.795 1.00 9.86 73 ASP A CA 1
ATOM 623 C C . ASP A 1 73 ? 3.483 -13.283 1.578 1.00 10.50 73 ASP A C 1
ATOM 624 O O . ASP A 1 73 ? 3.685 -13.761 0.452 1.00 10.95 73 ASP A O 1
ATOM 629 N N . LEU A 1 74 ? 3.043 -12.035 1.694 1.00 8.47 74 LEU A N 1
ATOM 630 C CA . LEU A 1 74 ? 2.716 -11.257 0.508 1.00 8.21 74 LEU A CA 1
ATOM 631 C C . LEU A 1 74 ? 3.972 -11.064 -0.347 1.00 8.20 74 LEU A C 1
ATOM 632 O O . LEU A 1 74 ? 5.102 -10.903 0.158 1.00 8.98 74 LEU A O 1
ATOM 637 N N . GLU A 1 75 ? 3.802 -11.027 -1.651 1.00 8.92 75 GLU A N 1
ATOM 638 C CA . GLU A 1 75 ? 4.850 -10.757 -2.600 1.00 9.00 75 GLU A CA 1
ATOM 639 C C . GLU A 1 75 ? 5.063 -9.247 -2.726 1.00 8.31 75 GLU A C 1
ATOM 640 O O . GLU A 1 75 ? 4.136 -8.468 -2.639 1.00 9.68 75 GLU A O 1
ATOM 646 N N . PRO A 1 76 ? 6.288 -8.828 -3.018 1.00 8.24 76 PRO A N 1
ATOM 647 C CA . PRO A 1 76 ? 6.509 -7.376 -3.291 1.00 8.58 76 PRO A CA 1
ATOM 648 C C . PRO A 1 76 ? 5.848 -6.939 -4.568 1.00 8.88 76 PRO A C 1
ATOM 649 O O . PRO A 1 76 ? 5.713 -7.693 -5.517 1.00 12.13 76 PRO A O 1
ATOM 653 N N . ILE A 1 77 ? 5.433 -5.704 -4.614 1.00 9.73 77 ILE A N 1
ATOM 654 C CA . ILE A 1 77 ? 4.989 -5.023 -5.832 1.00 9.81 77 ILE A CA 1
ATOM 655 C C . ILE A 1 77 ? 6.174 -4.889 -6.769 1.00 9.61 77 ILE A C 1
ATOM 656 O O . ILE A 1 77 ? 7.294 -4.532 -6.339 1.00 9.25 77 ILE A O 1
ATOM 661 N N . PRO A 1 78 ? 6.046 -5.114 -8.068 1.00 10.37 78 PRO A N 1
ATOM 662 C CA . PRO A 1 78 ? 7.204 -4.984 -8.974 1.00 12.66 78 PRO A CA 1
ATOM 663 C C . PRO A 1 78 ? 7.868 -3.608 -8.904 1.00 9.64 78 PRO A C 1
ATOM 664 O O . PRO A 1 78 ? 7.201 -2.599 -8.947 1.00 11.47 78 PRO A O 1
ATOM 668 N N . GLY A 1 79 ? 9.191 -3.637 -8.753 1.00 10.71 79 GLY A N 1
ATOM 669 C CA . GLY A 1 79 ? 9.954 -2.404 -8.765 1.00 10.47 79 GLY A CA 1
ATOM 670 C C . GLY A 1 79 ? 9.948 -1.681 -7.434 1.00 10.02 79 GLY A C 1
ATOM 671 O O . GLY A 1 79 ? 10.701 -0.723 -7.273 1.00 10.23 79 GLY A O 1
ATOM 672 N N . ALA A 1 80 ? 9.084 -2.098 -6.474 1.00 8.01 80 ALA A N 1
ATOM 673 C CA . ALA A 1 80 ? 8.905 -1.316 -5.252 1.00 8.20 80 ALA A CA 1
ATOM 674 C C . ALA A 1 80 ? 10.117 -1.286 -4.364 1.00 8.05 80 ALA A C 1
ATOM 675 O O . ALA A 1 80 ? 10.510 -0.283 -3.832 1.00 9.00 80 ALA A O 1
ATOM 677 N N . LEU A 1 81 ? 10.700 -2.467 -4.132 1.00 8.89 81 LEU A N 1
ATOM 678 C CA . LEU A 1 81 ? 11.801 -2.544 -3.181 1.00 10.60 81 LEU A CA 1
ATOM 679 C C . LEU A 1 81 ? 13.002 -1.827 -3.747 1.00 9.54 81 LEU A C 1
ATOM 680 O O . LEU A 1 81 ? 13.710 -1.134 -2.993 1.00 10.65 81 LEU A O 1
ATOM 685 N N . ASP A 1 82 ? 13.303 -1.961 -5.016 1.00 10.22 82 ASP A N 1
ATOM 686 C CA . ASP A 1 82 ? 14.410 -1.189 -5.605 1.00 11.58 82 ASP A CA 1
ATOM 687 C C . ASP A 1 82 ? 14.130 0.295 -5.521 1.00 10.30 82 ASP A C 1
ATOM 688 O O . ASP A 1 82 ? 15.055 1.063 -5.231 1.00 11.18 82 ASP A O 1
ATOM 693 N N . ALA A 1 83 ? 12.907 0.695 -5.792 1.00 10.13 83 ALA A N 1
ATOM 694 C CA . ALA A 1 83 ? 12.650 2.110 -5.758 1.00 10.23 83 ALA A CA 1
ATOM 695 C C . ALA A 1 83 ? 12.827 2.703 -4.356 1.00 9.39 83 ALA A C 1
ATOM 696 O O . ALA A 1 83 ? 13.377 3.782 -4.174 1.00 9.57 83 ALA A O 1
ATOM 698 N N . VAL A 1 84 ? 12.313 1.988 -3.330 1.00 9.04 84 VAL A N 1
ATOM 699 C CA . VAL A 1 84 ? 12.446 2.545 -2.007 1.00 10.62 84 VAL A CA 1
ATOM 700 C C . VAL A 1 84 ? 13.910 2.548 -1.530 1.00 9.91 84 VAL A C 1
ATOM 701 O O . VAL A 1 84 ? 14.286 3.478 -0.829 1.00 10.97 84 VAL A O 1
ATOM 705 N N . ARG A 1 85 ? 14.695 1.541 -1.917 1.00 9.79 85 ARG A N 1
ATOM 706 C CA A ARG A 1 85 ? 16.113 1.556 -1.632 0.69 11.25 85 ARG A CA 1
ATOM 707 C CA B ARG A 1 85 ? 16.078 1.667 -1.430 0.31 9.60 85 ARG A CA 1
ATOM 708 C C . ARG A 1 85 ? 16.811 2.747 -2.251 1.00 10.92 85 ARG A C 1
ATOM 709 O O . ARG A 1 85 ? 17.625 3.430 -1.653 1.00 12.61 85 ARG A O 1
ATOM 724 N N . GLU A 1 86 ? 16.515 2.903 -3.548 1.00 10.19 86 GLU A N 1
ATOM 725 C CA . GLU A 1 86 ? 17.090 4.061 -4.307 1.00 10.21 86 GLU A CA 1
ATOM 726 C C . GLU A 1 86 ? 16.672 5.367 -3.652 1.00 10.53 86 GLU A C 1
ATOM 727 O O . GLU A 1 86 ? 17.472 6.311 -3.482 1.00 12.81 86 GLU A O 1
ATOM 733 N N . MET A 1 87 ? 15.417 5.517 -3.288 1.00 9.75 87 MET A N 1
ATOM 734 C CA . MET A 1 87 ? 14.867 6.737 -2.733 1.00 9.27 87 MET A CA 1
ATOM 735 C C . MET A 1 87 ? 15.526 7.076 -1.425 1.00 9.25 87 MET A C 1
ATOM 736 O O . MET A 1 87 ? 15.944 8.209 -1.169 1.00 10.65 87 MET A O 1
ATOM 741 N N . ASN A 1 88 ? 15.681 6.056 -0.584 1.00 11.51 88 ASN A N 1
ATOM 742 C CA . ASN A 1 88 ? 16.322 6.204 0.697 1.00 13.07 88 ASN A CA 1
ATOM 743 C C . ASN A 1 88 ? 17.758 6.667 0.579 1.00 14.39 88 ASN A C 1
ATOM 744 O O . ASN A 1 88 ? 18.247 7.317 1.501 1.00 17.03 88 ASN A O 1
ATOM 749 N N . ASP A 1 89 ? 18.452 6.301 -0.475 1.00 14.99 89 ASP A N 1
ATOM 750 C CA . ASP A 1 89 ? 19.833 6.633 -0.691 1.00 17.90 89 ASP A CA 1
ATOM 751 C C . ASP A 1 89 ? 20.001 7.988 -1.364 1.00 17.62 89 ASP A C 1
ATOM 752 O O . ASP A 1 89 ? 21.161 8.423 -1.470 1.00 22.58 89 ASP A O 1
ATOM 757 N N . LEU A 1 90 ? 18.958 8.669 -1.798 1.00 13.32 90 LEU A N 1
ATOM 758 C CA . LEU A 1 90 ? 19.103 10.018 -2.391 1.00 13.69 90 LEU A CA 1
ATOM 759 C C . LEU A 1 90 ? 19.518 11.049 -1.368 1.00 13.68 90 LEU A C 1
ATOM 760 O O . LEU A 1 90 ? 19.026 11.053 -0.224 1.00 14.75 90 LEU A O 1
ATOM 765 N N . PRO A 1 91 ? 20.368 11.998 -1.767 1.00 15.92 91 PRO A N 1
ATOM 766 C CA . PRO A 1 91 ? 20.664 13.085 -0.835 1.00 16.96 91 PRO A CA 1
ATOM 767 C C . PRO A 1 91 ? 19.406 13.836 -0.471 1.00 14.65 91 PRO A C 1
ATOM 768 O O . PRO A 1 91 ? 18.449 13.970 -1.227 1.00 13.73 91 PRO A O 1
ATOM 772 N N . ASP A 1 92 ? 19.400 14.358 0.753 1.00 13.57 92 ASP A N 1
ATOM 773 C CA . ASP A 1 92 ? 18.317 15.237 1.207 1.00 13.53 92 ASP A CA 1
ATOM 774 C C . ASP A 1 92 ? 16.916 14.669 1.001 1.00 11.59 92 ASP A C 1
ATOM 775 O O . ASP A 1 92 ? 15.956 15.341 0.619 1.00 12.83 92 ASP A O 1
ATOM 780 N N . THR A 1 93 ? 16.800 13.391 1.333 1.00 12.03 93 THR A N 1
ATOM 781 C CA . THR A 1 93 ? 15.560 12.612 1.229 1.00 10.28 93 THR A CA 1
ATOM 782 C C . THR A 1 93 ? 15.468 11.696 2.419 1.00 11.82 93 THR A C 1
ATOM 783 O O . THR A 1 93 ? 16.448 11.083 2.820 1.00 16.23 93 THR A O 1
ATOM 787 N N . GLN A 1 94 ? 14.265 11.625 2.980 1.00 11.98 94 GLN A N 1
ATOM 788 C CA A GLN A 1 94 ? 13.862 10.901 4.195 0.40 8.64 94 GLN A CA 1
ATOM 789 C CA B GLN A 1 94 ? 14.073 10.607 4.035 0.60 12.88 94 GLN A CA 1
ATOM 790 C C . GLN A 1 94 ? 12.737 9.925 3.761 1.00 9.79 94 GLN A C 1
ATOM 791 O O . GLN A 1 94 ? 11.800 10.471 3.245 1.00 12.09 94 GLN A O 1
ATOM 802 N N . VAL A 1 95 ? 12.752 8.652 4.046 1.00 10.12 95 VAL A N 1
ATOM 803 C CA . VAL A 1 95 ? 11.661 7.732 3.751 1.00 9.02 95 VAL A CA 1
ATOM 804 C C . VAL A 1 95 ? 11.150 7.110 5.052 1.00 7.76 95 VAL A C 1
ATOM 805 O O . VAL A 1 95 ? 11.944 6.633 5.862 1.00 9.20 95 VAL A O 1
ATOM 809 N N . PHE A 1 96 ? 9.843 7.094 5.203 1.00 7.05 96 PHE A N 1
ATOM 810 C CA . PHE A 1 96 ? 9.180 6.284 6.220 1.00 7.06 96 PHE A CA 1
ATOM 811 C C . PHE A 1 96 ? 8.155 5.398 5.522 1.00 6.79 96 PHE A C 1
ATOM 812 O O . PHE A 1 96 ? 7.536 5.772 4.515 1.00 9.60 96 PHE A O 1
ATOM 820 N N . ILE A 1 97 ? 7.971 4.199 6.053 1.00 6.90 97 ILE A N 1
ATOM 821 C CA . ILE A 1 97 ? 6.920 3.285 5.581 1.00 6.95 97 ILE A CA 1
ATOM 822 C C . ILE A 1 97 ? 5.726 3.494 6.486 1.00 6.60 97 ILE A C 1
ATOM 823 O O . ILE A 1 97 ? 5.799 3.145 7.681 1.00 9.16 97 ILE A O 1
ATOM 828 N N . CYS A 1 98 ? 4.650 4.077 5.982 1.00 7.37 98 CYS A N 1
ATOM 829 C CA . CYS A 1 98 ? 3.511 4.538 6.787 1.00 7.69 98 CYS A CA 1
ATOM 830 C C . CYS A 1 98 ? 2.290 3.675 6.438 1.00 7.77 98 CYS A C 1
ATOM 831 O O . CYS A 1 98 ? 1.783 3.762 5.302 1.00 8.16 98 CYS A O 1
ATOM 834 N N . THR A 1 99 ? 1.932 2.811 7.367 1.00 7.85 99 THR A N 1
ATOM 835 C CA . THR A 1 99 ? 0.982 1.679 7.100 1.00 7.24 99 THR A CA 1
ATOM 836 C C . THR A 1 99 ? -0.008 1.596 8.218 1.00 7.38 99 THR A C 1
ATOM 837 O O . THR A 1 99 ? 0.310 1.835 9.384 1.00 7.99 99 THR A O 1
ATOM 841 N N . SER A 1 100 ? -1.248 1.251 7.857 1.00 7.78 100 SER A N 1
ATOM 842 C CA . SER A 1 100 ? -2.282 1.042 8.826 1.00 8.59 100 SER A CA 1
ATOM 843 C C . SER A 1 100 ? -2.486 -0.447 9.133 1.00 9.33 100 SER A C 1
ATOM 844 O O . SER A 1 100 ? -2.657 -1.216 8.168 1.00 13.22 100 SER A O 1
ATOM 847 N N . PRO A 1 101 ? -2.575 -0.813 10.392 1.00 8.43 101 PRO A N 1
ATOM 848 C CA . PRO A 1 101 ? -2.974 -2.217 10.693 1.00 9.41 101 PRO A CA 1
ATOM 849 C C . PRO A 1 101 ? -4.444 -2.398 10.452 1.00 9.65 101 PRO A C 1
ATOM 850 O O . PRO A 1 101 ? -5.194 -1.461 10.594 1.00 11.24 101 PRO A O 1
ATOM 854 N N . LEU A 1 102 ? -4.840 -3.646 10.160 1.00 9.37 102 LEU A N 1
ATOM 855 C CA . LEU A 1 102 ? -6.232 -3.984 10.249 1.00 9.93 102 LEU A CA 1
ATOM 856 C C . LEU A 1 102 ? -6.793 -3.773 11.633 1.00 10.04 102 LEU A C 1
ATOM 857 O O . LEU A 1 102 ? -6.119 -3.741 12.639 1.00 11.16 102 LEU A O 1
ATOM 862 N N . LEU A 1 103 ? -8.127 -3.576 11.691 1.00 10.82 103 LEU A N 1
ATOM 863 C CA . LEU A 1 103 ? -8.809 -3.603 12.966 1.00 11.40 103 LEU A CA 1
ATOM 864 C C . LEU A 1 103 ? -8.605 -4.909 13.715 1.00 11.69 103 LEU A C 1
ATOM 865 O O . LEU A 1 103 ? -8.401 -4.915 14.929 1.00 13.60 103 LEU A O 1
ATOM 870 N N . LYS A 1 104 ? -8.651 -6.003 12.994 1.00 12.36 104 LYS A N 1
ATOM 871 C CA . LYS A 1 104 ? -8.239 -7.274 13.557 1.00 12.05 104 LYS A CA 1
ATOM 872 C C . LYS A 1 104 ? -6.725 -7.379 13.417 1.00 12.55 104 LYS A C 1
ATOM 873 O O . LYS A 1 104 ? -6.185 -7.889 12.413 1.00 14.12 104 LYS A O 1
ATOM 879 N N . TYR A 1 105 ? -6.016 -6.804 14.372 1.00 12.88 105 TYR A N 1
ATOM 880 C CA . TYR A 1 105 ? -4.569 -6.504 14.296 1.00 12.86 105 TYR A CA 1
ATOM 881 C C . TYR A 1 105 ? -3.691 -7.734 14.538 1.00 12.01 105 TYR A C 1
ATOM 882 O O . TYR A 1 105 ? -2.483 -7.639 14.279 1.00 12.50 105 TYR A O 1
ATOM 891 N N . HIS A 1 106 ? -4.237 -8.766 15.196 1.00 11.17 106 HIS A N 1
ATOM 892 C CA . HIS A 1 106 ? -3.404 -9.793 15.809 1.00 12.49 106 HIS A CA 1
ATOM 893 C C . HIS A 1 106 ? -2.314 -10.411 14.935 1.00 12.89 106 HIS A C 1
ATOM 894 O O . HIS A 1 106 ? -1.205 -10.506 15.412 1.00 20.57 106 HIS A O 1
ATOM 901 N N . HIS A 1 107 ? -2.629 -10.774 13.689 1.00 12.74 107 HIS A N 1
ATOM 902 C CA . HIS A 1 107 ? -1.625 -11.391 12.799 1.00 15.73 107 HIS A CA 1
ATOM 903 C C . HIS A 1 107 ? -1.167 -10.425 11.732 1.00 13.11 107 HIS A C 1
ATOM 904 O O . HIS A 1 107 ? -0.598 -10.833 10.711 1.00 14.08 107 HIS A O 1
ATOM 911 N N . CYS A 1 108 ? -1.394 -9.167 11.935 1.00 9.68 108 CYS A N 1
ATOM 912 C CA . CYS A 1 108 ? -1.017 -8.126 10.987 1.00 9.57 108 CYS A CA 1
ATOM 913 C C . CYS A 1 108 ? 0.198 -7.351 11.483 1.00 9.71 108 CYS A C 1
ATOM 914 O O . CYS A 1 108 ? 1.164 -7.190 10.731 1.00 10.26 108 CYS A O 1
ATOM 917 N N . VAL A 1 109 ? 0.216 -6.858 12.724 1.00 9.82 109 VAL A N 1
ATOM 918 C CA . VAL A 1 109 ? 1.218 -5.892 13.168 1.00 9.99 109 VAL A CA 1
ATOM 919 C C . VAL A 1 109 ? 2.603 -6.509 13.177 1.00 9.10 109 VAL A C 1
ATOM 920 O O . VAL A 1 109 ? 3.535 -5.975 12.556 1.00 9.42 109 VAL A O 1
ATOM 924 N N . GLY A 1 110 ? 2.799 -7.621 13.844 1.00 9.15 110 GLY A N 1
ATOM 925 C CA . GLY A 1 110 ? 4.101 -8.229 13.847 1.00 9.69 110 GLY A CA 1
ATOM 926 C C . GLY A 1 110 ? 4.551 -8.730 12.490 1.00 8.70 110 GLY A C 1
ATOM 927 O O . GLY A 1 110 ? 5.741 -8.686 12.153 1.00 8.85 110 GLY A O 1
ATOM 928 N N . GLU A 1 111 ? 3.614 -9.259 11.714 1.00 8.29 111 GLU A N 1
ATOM 929 C CA . GLU A 1 111 ? 3.987 -9.788 10.406 1.00 8.32 111 GLU A CA 1
ATOM 930 C C . GLU A 1 111 ? 4.450 -8.656 9.469 1.00 8.27 111 GLU A C 1
ATOM 931 O O . GLU A 1 111 ? 5.308 -8.885 8.624 1.00 8.23 111 GLU A O 1
ATOM 937 N N . LYS A 1 112 ? 3.890 -7.468 9.586 1.00 7.28 112 LYS A N 1
ATOM 938 C CA . LYS A 1 112 ? 4.333 -6.326 8.764 1.00 7.61 112 LYS A CA 1
ATOM 939 C C . LYS A 1 112 ? 5.790 -5.993 9.086 1.00 7.35 112 LYS A C 1
ATOM 940 O O . LYS A 1 112 ? 6.563 -5.705 8.213 1.00 7.46 112 LYS A O 1
ATOM 946 N N . TYR A 1 113 ? 6.132 -5.981 10.374 1.00 7.72 113 TYR A N 1
ATOM 947 C CA . TYR A 1 113 ? 7.496 -5.664 10.806 1.00 7.51 113 TYR A CA 1
ATOM 948 C C . TYR A 1 113 ? 8.441 -6.704 10.250 1.00 8.18 113 TYR A C 1
ATOM 949 O O . TYR A 1 113 ? 9.481 -6.405 9.683 1.00 8.53 113 TYR A O 1
ATOM 958 N N . ARG A 1 114 ? 8.084 -7.987 10.335 1.00 8.11 114 ARG A N 1
ATOM 959 C CA . ARG A 1 114 ? 8.910 -9.084 9.816 1.00 8.09 114 ARG A CA 1
ATOM 960 C C . ARG A 1 114 ? 9.017 -9.007 8.294 1.00 7.69 114 ARG A C 1
ATOM 961 O O . ARG A 1 114 ? 10.103 -9.272 7.738 1.00 7.92 114 ARG A O 1
ATOM 969 N N . TRP A 1 115 ? 7.964 -8.651 7.593 1.00 7.34 115 TRP A N 1
ATOM 970 C CA . TRP A 1 115 ? 8.006 -8.532 6.155 1.00 7.46 115 TRP A CA 1
ATOM 971 C C . TRP A 1 115 ? 9.012 -7.481 5.742 1.00 7.21 115 TRP A C 1
ATOM 972 O O . TRP A 1 115 ? 9.814 -7.701 4.829 1.00 7.80 115 TRP A O 1
ATOM 983 N N . VAL A 1 116 ? 8.980 -6.320 6.414 1.00 7.39 116 VAL A N 1
ATOM 984 C CA . VAL A 1 116 ? 9.990 -5.293 6.115 1.00 7.08 116 VAL A CA 1
ATOM 985 C C . VAL A 1 116 ? 11.390 -5.779 6.424 1.00 7.48 116 VAL A C 1
ATOM 986 O O . VAL A 1 116 ? 12.330 -5.578 5.656 1.00 8.11 116 VAL A O 1
ATOM 990 N N . GLU A 1 117 ? 11.553 -6.415 7.599 1.00 7.76 117 GLU A N 1
ATOM 991 C CA . GLU A 1 117 ? 12.882 -6.906 7.953 1.00 9.06 117 GLU A CA 1
ATOM 992 C C . GLU A 1 117 ? 13.438 -7.830 6.888 1.00 8.76 117 GLU A C 1
ATOM 993 O O . GLU A 1 117 ? 14.594 -7.741 6.465 1.00 10.38 117 GLU A O 1
ATOM 999 N N . GLN A 1 118 ? 12.613 -8.778 6.436 1.00 8.50 118 GLN A N 1
ATOM 1000 C CA . GLN A 1 118 ? 13.072 -9.742 5.462 1.00 9.37 118 GLN A CA 1
ATOM 1001 C C . GLN A 1 118 ? 13.308 -9.143 4.086 1.00 8.59 118 GLN A C 1
ATOM 1002 O O . GLN A 1 118 ? 14.281 -9.471 3.400 1.00 9.69 118 GLN A O 1
ATOM 1008 N N . HIS A 1 119 ? 12.404 -8.275 3.626 1.00 8.01 119 HIS A N 1
ATOM 1009 C CA . HIS A 1 119 ? 12.517 -7.786 2.264 1.00 8.02 119 HIS A CA 1
ATOM 1010 C C . HIS A 1 119 ? 13.434 -6.580 2.101 1.00 8.67 119 HIS A C 1
ATOM 1011 O O . HIS A 1 119 ? 13.995 -6.417 1.028 1.00 9.27 119 HIS A O 1
ATOM 1018 N N . LEU A 1 120 ? 13.520 -5.719 3.122 1.00 8.75 120 LEU A N 1
ATOM 1019 C CA . LEU A 1 120 ? 14.279 -4.485 3.079 1.00 9.02 120 LEU A CA 1
ATOM 1020 C C . LEU A 1 120 ? 15.356 -4.382 4.156 1.00 8.65 120 LEU A C 1
ATOM 1021 O O . LEU A 1 120 ? 16.233 -3.511 3.996 1.00 10.76 120 LEU A O 1
ATOM 1026 N N . GLY A 1 121 ? 15.328 -5.185 5.209 1.00 9.39 121 GLY A N 1
ATOM 1027 C CA . GLY A 1 121 ? 16.376 -5.186 6.190 1.00 10.39 121 GLY A CA 1
ATOM 1028 C C . GLY A 1 121 ? 16.093 -4.338 7.397 1.00 10.89 121 GLY A C 1
ATOM 1029 O O . GLY A 1 121 ? 15.126 -3.563 7.464 1.00 9.94 121 GLY A O 1
ATOM 1030 N N . PRO A 1 122 ? 16.916 -4.493 8.429 1.00 14.63 122 PRO A N 1
ATOM 1031 C CA . PRO A 1 122 ? 16.697 -3.817 9.698 1.00 15.34 122 PRO A CA 1
ATOM 1032 C C . PRO A 1 122 ? 16.646 -2.293 9.656 1.00 16.26 122 PRO A C 1
ATOM 1033 O O . PRO A 1 122 ? 15.957 -1.673 10.443 1.00 18.37 122 PRO A O 1
ATOM 1037 N N . GLN A 1 123 ? 17.359 -1.667 8.739 1.00 17.12 123 GLN A N 1
ATOM 1038 C CA . GLN A 1 123 ? 17.358 -0.212 8.663 1.00 20.38 123 GLN A CA 1
ATOM 1039 C C . GLN A 1 123 ? 15.993 0.305 8.262 1.00 16.43 123 GLN A C 1
ATOM 1040 O O . GLN A 1 123 ? 15.582 1.381 8.670 1.00 21.58 123 GLN A O 1
ATOM 1046 N N . PHE A 1 124 ? 15.275 -0.465 7.464 1.00 12.29 124 PHE A N 1
ATOM 1047 C CA . PHE A 1 124 ? 13.935 -0.027 7.102 1.00 11.38 124 PHE A CA 1
ATOM 1048 C C . PHE A 1 124 ? 12.921 -0.349 8.201 1.00 9.38 124 PHE A C 1
ATOM 1049 O O . PHE A 1 124 ? 11.939 0.352 8.311 1.00 9.58 124 PHE A O 1
ATOM 1057 N N . VAL A 1 125 ? 13.143 -1.375 9.025 1.00 9.91 125 VAL A N 1
ATOM 1058 C CA . VAL A 1 125 ? 12.229 -1.617 10.152 1.00 8.92 125 VAL A CA 1
ATOM 1059 C C . VAL A 1 125 ? 12.142 -0.388 11.039 1.00 8.50 125 VAL A C 1
ATOM 1060 O O . VAL A 1 125 ? 11.054 -0.049 11.509 1.00 9.06 125 VAL A O 1
ATOM 1064 N N . GLU A 1 126 ? 13.262 0.295 11.244 1.00 9.10 126 GLU A N 1
ATOM 1065 C CA . GLU A 1 126 ? 13.289 1.504 12.054 1.00 10.26 126 GLU A CA 1
ATOM 1066 C C . GLU A 1 126 ? 12.524 2.662 11.439 1.00 9.09 126 GLU A C 1
ATOM 1067 O O . GLU A 1 126 ? 12.288 3.650 12.110 1.00 10.26 126 GLU A O 1
ATOM 1073 N N . ARG A 1 127 ? 12.118 2.570 10.185 1.00 7.87 127 ARG A N 1
ATOM 1074 C CA A ARG A 1 127 ? 11.384 3.627 9.509 0.52 8.93 127 ARG A CA 1
ATOM 1075 C CA B ARG A 1 127 ? 11.410 3.536 9.378 0.48 6.38 127 ARG A CA 1
ATOM 1076 C C . ARG A 1 127 ? 9.920 3.301 9.324 1.00 7.05 127 ARG A C 1
ATOM 1077 O O . ARG A 1 127 ? 9.207 4.027 8.633 1.00 7.75 127 ARG A O 1
ATOM 1092 N N . ILE A 1 128 ? 9.443 2.255 10.020 1.00 7.35 128 ILE A N 1
ATOM 1093 C CA . ILE A 1 128 ? 8.003 1.978 9.987 1.00 7.36 128 ILE A CA 1
ATOM 1094 C C . ILE A 1 128 ? 7.255 2.911 10.940 1.00 6.60 128 ILE A C 1
ATOM 1095 O O . ILE A 1 128 ? 7.673 3.110 12.085 1.00 7.42 128 ILE A O 1
ATOM 1100 N N . ILE A 1 129 ? 6.125 3.424 10.469 1.00 7.20 129 ILE A N 1
ATOM 1101 C CA . ILE A 1 129 ? 5.135 4.120 11.287 1.00 6.97 129 ILE A CA 1
ATOM 1102 C C . ILE A 1 129 ? 3.839 3.381 11.081 1.00 7.30 129 ILE A C 1
ATOM 1103 O O . ILE A 1 129 ? 3.285 3.362 9.984 1.00 8.77 129 ILE A O 1
ATOM 1108 N N . LEU A 1 130 ? 3.317 2.776 12.137 1.00 7.60 130 LEU A N 1
ATOM 1109 C CA . LEU A 1 130 ? 2.022 2.128 12.120 1.00 7.64 130 LEU A CA 1
ATOM 1110 C C . LEU A 1 130 ? 0.994 3.066 12.695 1.00 8.40 130 LEU A C 1
ATOM 1111 O O . LEU A 1 130 ? 1.155 3.528 13.839 1.00 9.25 130 LEU A O 1
ATOM 1116 N N . THR A 1 131 ? -0.047 3.366 11.932 1.00 7.39 131 THR A N 1
ATOM 1117 C CA . THR A 1 131 ? -1.077 4.330 12.374 1.00 8.30 131 THR A CA 1
ATOM 1118 C C . THR A 1 131 ? -2.330 4.132 11.589 1.00 8.48 131 THR A C 1
ATOM 1119 O O . THR A 1 131 ? -2.265 3.798 10.383 1.00 8.97 131 THR A O 1
ATOM 1123 N N . ARG A 1 132 ? -3.480 4.336 12.235 1.00 8.18 132 ARG A N 1
ATOM 1124 C CA . ARG A 1 132 ? -4.760 4.381 11.532 1.00 9.28 132 ARG A CA 1
ATOM 1125 C C . ARG A 1 132 ? -5.120 5.760 11.012 1.00 8.98 132 ARG A C 1
ATOM 1126 O O . ARG A 1 132 ? -6.146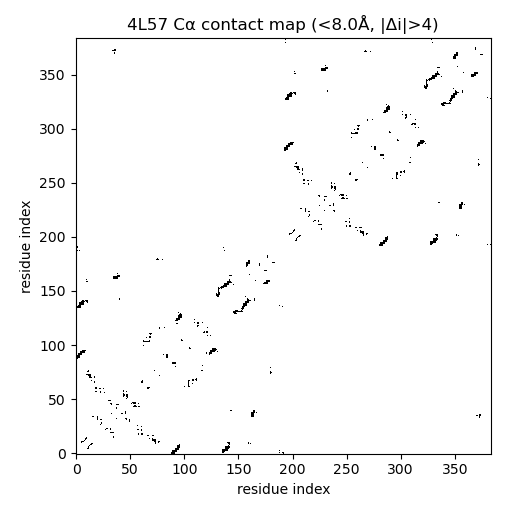 5.970 10.377 1.00 11.14 132 ARG A O 1
ATOM 1134 N N . ASP A 1 133 ? -4.289 6.739 11.312 1.00 8.54 133 ASP A N 1
ATOM 1135 C CA . ASP A 1 133 ? -4.461 8.126 10.878 1.00 8.50 133 ASP A CA 1
ATOM 1136 C C . ASP A 1 133 ? -3.121 8.612 10.318 1.00 8.04 133 ASP A C 1
ATOM 1137 O O . ASP A 1 133 ? -2.187 8.948 11.059 1.00 8.68 133 ASP A O 1
ATOM 1142 N N . LYS A 1 134 ? -3.020 8.650 8.996 1.00 7.59 134 LYS A N 1
ATOM 1143 C CA . LYS A 1 134 ? -1.778 9.101 8.345 1.00 7.86 134 LYS A CA 1
ATOM 1144 C C . LYS A 1 134 ? -1.721 10.611 8.274 1.00 7.46 134 LYS A C 1
ATOM 1145 O O . LYS A 1 134 ? -0.661 11.187 7.991 1.00 7.68 134 LYS A O 1
ATOM 1151 N N . THR A 1 135 ? -2.864 11.297 8.485 1.00 7.42 135 THR A N 1
ATOM 1152 C CA . THR A 1 135 ? -2.876 12.761 8.374 1.00 8.19 135 THR A CA 1
ATOM 1153 C C . THR A 1 135 ? -2.131 13.431 9.507 1.00 8.09 135 THR A C 1
ATOM 1154 O O . THR A 1 135 ? -1.785 14.622 9.392 1.00 9.05 135 THR A O 1
ATOM 1158 N N . VAL A 1 136 ? -1.890 12.741 10.622 1.00 7.83 136 VAL A N 1
ATOM 1159 C CA . VAL A 1 136 ? -1.116 13.281 11.729 1.00 8.32 136 VAL A CA 1
ATOM 1160 C C . VAL A 1 136 ? 0.372 12.953 11.596 1.00 8.58 136 VAL A C 1
ATOM 1161 O O . VAL A 1 136 ? 1.109 13.257 12.527 1.00 10.77 136 VAL A O 1
ATOM 1165 N N . VAL A 1 137 ? 0.829 12.455 10.487 1.00 8.00 137 VAL A N 1
ATOM 1166 C CA . VAL A 1 137 ? 2.244 12.192 10.191 1.00 8.45 137 VAL A CA 1
ATOM 1167 C C . VAL A 1 137 ? 2.720 13.272 9.219 1.00 8.93 137 VAL A C 1
ATOM 1168 O O . VAL A 1 137 ? 2.097 13.541 8.179 1.00 8.94 137 VAL A O 1
ATOM 1172 N N . LEU A 1 138 ? 3.799 13.936 9.624 1.00 8.47 138 LEU A N 1
ATOM 1173 C CA A LEU A 1 138 ? 4.370 15.043 8.866 0.73 9.54 138 LEU A CA 1
ATOM 1174 C CA B LEU A 1 138 ? 4.455 14.989 8.918 0.27 11.07 138 LEU A CA 1
ATOM 1175 C C . LEU A 1 138 ? 5.256 14.537 7.729 1.00 10.08 138 LEU A C 1
ATOM 1176 O O . LEU A 1 138 ? 6.185 13.779 7.940 1.00 14.40 138 LEU A O 1
ATOM 1185 N N . GLY A 1 139 ? 4.983 15.030 6.535 1.00 10.75 139 GLY A N 1
ATOM 1186 C CA . GLY A 1 139 ? 5.827 14.730 5.404 1.00 11.07 139 GLY A CA 1
ATOM 1187 C C . GLY A 1 139 ? 5.456 15.578 4.203 1.00 8.06 139 GLY A C 1
ATOM 1188 O O . GLY A 1 139 ? 4.453 16.281 4.250 1.00 9.43 139 GLY A O 1
ATOM 1189 N N . ASP A 1 140 ? 6.253 15.500 3.148 1.00 8.02 140 ASP A N 1
ATOM 1190 C CA . ASP A 1 140 ? 5.967 16.213 1.938 1.00 7.60 140 ASP A CA 1
ATOM 1191 C C . ASP A 1 140 ? 5.080 15.443 0.959 1.00 7.24 140 ASP A C 1
ATOM 1192 O O . ASP A 1 140 ? 4.318 16.093 0.216 1.00 8.00 140 ASP A O 1
ATOM 1197 N N . LEU A 1 141 ? 5.181 14.142 0.961 1.00 7.11 141 LEU A N 1
ATOM 1198 C CA . LEU A 1 141 ? 4.485 13.291 0.006 1.00 7.08 141 LEU A CA 1
ATOM 1199 C C . LEU A 1 141 ? 4.025 12.044 0.730 1.00 6.74 141 LEU A C 1
ATOM 1200 O O . LEU A 1 141 ? 4.736 11.542 1.608 1.00 7.49 141 LEU A O 1
ATOM 1205 N N . LEU A 1 142 ? 2.865 11.540 0.325 1.00 7.08 142 LEU A N 1
ATOM 1206 C CA . LEU A 1 142 ? 2.335 10.241 0.754 1.00 6.54 142 LEU A CA 1
ATOM 1207 C C . LEU A 1 142 ? 1.960 9.474 -0.529 1.00 6.33 142 LEU A C 1
ATOM 1208 O O . LEU A 1 142 ? 1.043 9.880 -1.205 1.00 7.54 142 LEU A O 1
ATOM 1213 N N . ILE A 1 143 ? 2.703 8.391 -0.786 1.00 6.38 143 ILE A N 1
ATOM 1214 C CA . ILE A 1 143 ? 2.431 7.556 -1.960 1.00 6.56 143 ILE A CA 1
ATOM 1215 C C . ILE A 1 143 ? 1.572 6.388 -1.448 1.00 6.51 143 ILE A C 1
ATOM 1216 O O . ILE A 1 143 ? 2.061 5.563 -0.667 1.00 7.04 143 ILE A O 1
ATOM 1221 N N . ASP A 1 144 ? 0.295 6.334 -1.857 1.00 6.73 144 ASP A N 1
ATOM 1222 C CA . ASP A 1 144 ? -0.680 5.454 -1.200 1.00 6.62 144 ASP A CA 1
ATOM 1223 C C . ASP A 1 144 ? -1.737 5.103 -2.217 1.00 6.56 144 ASP A C 1
ATOM 1224 O O . ASP A 1 144 ? -2.204 5.972 -2.967 1.00 7.22 144 ASP A O 1
ATOM 1229 N N . ASP A 1 145 ? -2.178 3.835 -2.277 1.00 6.62 145 ASP A N 1
ATOM 1230 C CA . ASP A 1 145 ? -3.185 3.390 -3.205 1.00 6.77 145 ASP A CA 1
ATOM 1231 C C . ASP A 1 145 ? -4.621 3.701 -2.772 1.00 6.58 145 ASP A C 1
ATOM 1232 O O . ASP A 1 145 ? -5.538 3.536 -3.574 1.00 7.42 145 ASP A O 1
ATOM 1237 N N . LYS A 1 146 ? -4.822 4.080 -1.520 1.00 6.40 146 LYS A N 1
ATOM 1238 C CA . LYS A 1 146 ? -6.157 4.418 -1.049 1.00 6.52 146 LYS A CA 1
ATOM 1239 C C . LYS A 1 146 ? -6.634 5.706 -1.744 1.00 7.48 146 LYS A C 1
ATOM 1240 O O . LYS A 1 146 ? -5.868 6.650 -1.855 1.00 7.96 146 LYS A O 1
ATOM 1246 N N . ASP A 1 147 ? -7.887 5.718 -2.227 1.00 7.85 147 ASP A N 1
ATOM 1247 C CA . ASP A 1 147 ? -8.297 6.818 -3.067 1.00 9.03 147 ASP A CA 1
ATOM 1248 C C . ASP A 1 147 ? -8.467 8.124 -2.310 1.00 9.33 147 ASP A C 1
ATOM 1249 O O . ASP A 1 147 ? -8.248 9.173 -2.907 1.00 13.77 147 ASP A O 1
ATOM 1254 N N . THR A 1 148 ? -8.788 8.023 -1.034 1.00 8.90 148 THR A N 1
ATOM 1255 C CA . THR A 1 148 ? -8.830 9.165 -0.151 1.00 11.37 148 THR A CA 1
ATOM 1256 C C . THR A 1 148 ? -8.075 8.795 1.111 1.00 9.72 148 THR A C 1
ATOM 1257 O O . THR A 1 148 ? -8.211 7.669 1.548 1.00 15.81 148 THR A O 1
ATOM 1261 N N . VAL A 1 149 ? -7.267 9.668 1.651 1.00 10.16 149 VAL A N 1
ATOM 1262 C CA . VAL A 1 149 ? -6.553 9.439 2.897 1.00 9.25 149 VAL A CA 1
ATOM 1263 C C . VAL A 1 149 ? -6.949 10.538 3.884 1.00 11.03 149 VAL A C 1
ATOM 1264 O O . VAL A 1 149 ? -6.586 11.691 3.704 1.00 13.30 149 VAL A O 1
ATOM 1268 N N . ARG A 1 150 ? -7.743 10.158 4.865 1.00 11.30 150 ARG A N 1
ATOM 1269 C CA . ARG A 1 150 ? -8.425 11.078 5.740 1.00 14.29 150 ARG A CA 1
ATOM 1270 C C . ARG A 1 150 ? -8.115 10.823 7.200 1.00 10.25 150 ARG A C 1
ATOM 1271 O O . ARG A 1 150 ? -7.666 9.748 7.564 1.00 10.89 150 ARG A O 1
ATOM 1279 N N . GLY A 1 151 ? -8.373 11.827 8.023 1.00 11.24 151 GLY A N 1
ATOM 1280 C CA . GLY A 1 151 ? -8.072 11.721 9.461 1.00 11.34 151 GLY A CA 1
ATOM 1281 C C . GLY A 1 151 ? -8.288 13.071 10.105 1.00 10.81 151 GLY A C 1
ATOM 1282 O O . GLY A 1 151 ? -9.032 13.917 9.614 1.00 13.85 151 GLY A O 1
ATOM 1283 N N . GLN A 1 152 ? -7.650 13.251 11.245 1.00 11.90 152 GLN A N 1
ATOM 1284 C CA . GLN A 1 152 ? -7.955 14.417 12.042 1.00 13.05 152 GLN A CA 1
ATOM 1285 C C . GLN A 1 152 ? -7.407 15.704 11.469 1.00 16.88 152 GLN A C 1
ATOM 1286 O O . GLN A 1 152 ? -7.974 16.737 11.866 1.00 25.15 152 GLN A O 1
ATOM 1292 N N . GLU A 1 153 ? -6.391 15.687 10.637 1.00 14.22 153 GLU A N 1
ATOM 1293 C CA . GLU A 1 153 ? -5.935 16.954 9.997 1.00 17.52 153 GLU A CA 1
ATOM 1294 C C . GLU A 1 153 ? -6.695 17.161 8.694 1.00 17.14 153 GLU A C 1
ATOM 1295 O O . GLU A 1 153 ? -6.532 16.329 7.814 1.00 17.84 153 GLU A O 1
ATOM 1301 N N . GLU A 1 154 ? -7.510 18.240 8.642 1.00 20.06 154 GLU A N 1
ATOM 1302 C CA . GLU A 1 154 ? -8.276 18.508 7.433 1.00 25.79 154 GLU A CA 1
ATOM 1303 C C . GLU A 1 154 ? -7.381 18.804 6.235 1.00 22.87 154 GLU A C 1
ATOM 1304 O O . GLU A 1 154 ? -7.762 18.547 5.093 1.00 23.66 154 GLU A O 1
ATOM 1310 N N . THR A 1 155 ? -6.200 19.375 6.533 1.00 17.82 155 THR A N 1
ATOM 1311 C CA . THR A 1 155 ? -5.227 19.753 5.521 1.00 15.37 155 THR A CA 1
ATOM 1312 C C . THR A 1 155 ? -3.900 19.094 5.875 1.00 13.02 155 THR A C 1
ATOM 1313 O O . THR A 1 155 ? -3.081 19.690 6.564 1.00 14.62 155 THR A O 1
ATOM 1317 N N . PRO A 1 156 ? -3.709 17.883 5.431 1.00 12.63 156 PRO A N 1
ATOM 1318 C CA . PRO A 1 156 ? -2.447 17.208 5.750 1.00 12.45 156 PRO A CA 1
ATOM 1319 C C . PRO A 1 156 ? -1.255 17.955 5.223 1.00 11.36 156 PRO A C 1
ATOM 1320 O O . PRO A 1 156 ? -1.334 18.664 4.221 1.00 11.33 156 PRO A O 1
ATOM 1324 N N . SER A 1 157 ? -0.118 17.766 5.887 1.00 9.88 157 SER A N 1
ATOM 1325 C CA . SER A 1 157 ? 1.149 18.365 5.398 1.00 9.94 157 SER A CA 1
ATOM 1326 C C . SER A 1 157 ? 1.550 17.846 4.026 1.00 9.15 157 SER A C 1
ATOM 1327 O O . SER A 1 157 ? 2.109 18.566 3.196 1.00 9.78 157 SER A O 1
ATOM 1330 N N . TRP A 1 158 ? 1.294 16.555 3.798 1.00 8.68 158 TRP A N 1
ATOM 1331 C CA . TRP A 1 158 ? 1.767 15.894 2.587 1.00 8.42 158 TRP A CA 1
ATOM 1332 C C . TRP A 1 158 ? 0.775 16.061 1.436 1.00 8.10 158 TRP A C 1
ATOM 1333 O O . TRP A 1 158 ? -0.417 16.283 1.630 1.00 8.78 158 TRP A O 1
ATOM 1344 N N . GLU A 1 159 ? 1.304 15.939 0.240 1.00 7.53 159 GLU A N 1
ATOM 1345 C CA . GLU A 1 159 ? 0.564 15.778 -0.989 1.00 8.15 159 GLU A CA 1
ATOM 1346 C C . GLU A 1 159 ? 0.333 14.291 -1.206 1.00 7.14 159 GLU A C 1
ATOM 1347 O O . GLU A 1 159 ? 1.311 13.538 -1.240 1.00 7.72 159 GLU A O 1
ATOM 1353 N N . HIS A 1 160 ? -0.896 13.848 -1.341 1.00 7.75 160 HIS A N 1
ATOM 1354 C CA . HIS A 1 160 ? -1.208 12.453 -1.658 1.00 7.43 160 HIS A CA 1
ATOM 1355 C C . HIS A 1 160 ? -0.957 12.202 -3.142 1.00 6.77 160 HIS A C 1
ATOM 1356 O O . HIS A 1 160 ? -1.580 12.849 -3.973 1.00 8.43 160 HIS A O 1
ATOM 1363 N N . ILE A 1 161 ? -0.080 11.280 -3.408 1.00 6.91 161 ILE A N 1
ATOM 1364 C CA . ILE A 1 161 ? 0.179 10.750 -4.726 1.00 7.09 161 ILE A CA 1
ATOM 1365 C C . ILE A 1 161 ? -0.508 9.375 -4.813 1.00 6.84 161 ILE A C 1
ATOM 1366 O O . ILE A 1 161 ? -0.096 8.436 -4.136 1.00 7.48 161 ILE A O 1
ATOM 1371 N N . LEU A 1 162 ? -1.583 9.321 -5.579 1.00 7.08 162 LEU A N 1
ATOM 1372 C CA . LEU A 1 162 ? -2.309 8.045 -5.742 1.00 7.30 162 LEU A CA 1
ATOM 1373 C C . LEU A 1 162 ? -1.419 7.074 -6.458 1.00 7.59 162 LEU A C 1
ATOM 1374 O O . LEU A 1 162 ? -0.956 7.348 -7.589 1.00 9.66 162 LEU A O 1
ATOM 1379 N N . PHE A 1 163 ? -1.149 5.912 -5.864 1.00 7.32 163 PHE A N 1
ATOM 1380 C CA . PHE A 1 163 ? -0.410 4.843 -6.504 1.00 7.08 163 PHE A CA 1
ATOM 1381 C C . PHE A 1 163 ? -1.398 3.898 -7.159 1.00 6.75 163 PHE A C 1
ATOM 1382 O O . PHE A 1 163 ? -2.295 3.401 -6.484 1.00 8.15 163 PHE A O 1
ATOM 1390 N N . THR A 1 164 ? -1.259 3.690 -8.466 1.00 8.52 164 THR A N 1
ATOM 1391 C CA . THR A 1 164 ? -2.258 2.905 -9.193 1.00 8.63 164 THR A CA 1
ATOM 1392 C C . THR A 1 164 ? -2.277 1.447 -8.732 1.00 8.14 164 THR A C 1
ATOM 1393 O O . THR A 1 164 ? -1.254 0.805 -8.560 1.00 9.82 164 THR A O 1
ATOM 1397 N N . CYS A 1 165 ? -3.494 0.966 -8.546 1.00 8.74 165 CYS A N 1
ATOM 1398 C CA A CYS A 1 165 ? -3.761 -0.392 -8.065 0.72 8.45 165 CYS A CA 1
ATOM 1399 C CA B CYS A 1 165 ? -3.773 -0.381 -8.137 0.28 9.79 165 CYS A CA 1
ATOM 1400 C C . CYS A 1 165 ? -5.067 -0.820 -8.733 1.00 9.04 165 CYS A C 1
ATOM 1401 O O . CYS A 1 165 ? -5.866 0.072 -9.058 1.00 10.71 165 CYS A O 1
ATOM 1406 N N . CYS A 1 166 ? -5.334 -2.095 -8.844 1.00 9.66 166 CYS A N 1
ATOM 1407 C CA . CYS A 1 166 ? -6.550 -2.598 -9.506 1.00 11.05 166 CYS A CA 1
ATOM 1408 C C . CYS A 1 166 ? -7.808 -1.882 -9.066 1.00 9.29 166 CYS A C 1
ATOM 1409 O O . CYS A 1 166 ? -8.603 -1.536 -9.911 1.00 11.12 166 CYS A O 1
ATOM 1412 N N . HIS A 1 167 ? -7.982 -1.640 -7.747 1.00 8.79 167 HIS A N 1
ATOM 1413 C CA . HIS A 1 167 ? -9.247 -1.122 -7.234 1.00 8.09 167 HIS A CA 1
ATOM 1414 C C . HIS A 1 167 ? -9.451 0.371 -7.504 1.00 7.32 167 HIS A C 1
ATOM 1415 O O . HIS A 1 167 ? -10.590 0.883 -7.429 1.00 8.74 167 HIS A O 1
ATOM 1422 N N . ASN A 1 168 ? -8.368 1.102 -7.806 1.00 7.72 168 ASN A N 1
ATOM 1423 C CA . ASN A 1 168 ? -8.435 2.548 -8.056 1.00 7.42 168 ASN A CA 1
ATOM 1424 C C . ASN A 1 168 ? -8.206 2.880 -9.532 1.00 8.25 168 ASN A C 1
ATOM 1425 O O . ASN A 1 168 ? -8.295 4.064 -9.883 1.00 9.14 168 ASN A O 1
ATOM 1430 N N . ARG A 1 169 ? -7.930 1.889 -10.390 1.00 9.04 169 ARG A N 1
ATOM 1431 C CA . ARG A 1 169 ? -7.520 2.173 -11.782 1.00 10.26 169 ARG A CA 1
ATOM 1432 C C . ARG A 1 169 ? -8.578 2.964 -12.526 1.00 9.94 169 ARG A C 1
ATOM 1433 O O . ARG A 1 169 ? -8.286 3.786 -13.379 1.00 11.31 169 ARG A O 1
ATOM 1441 N N . HIS A 1 170 ? -9.868 2.698 -12.221 1.00 10.37 170 HIS A N 1
ATOM 1442 C CA . HIS A 1 170 ? -10.978 3.303 -12.901 1.00 10.56 170 HIS A CA 1
ATOM 1443 C C . HIS A 1 170 ? -11.095 4.793 -12.644 1.00 9.92 170 HIS A C 1
ATOM 1444 O O . HIS A 1 170 ? -11.741 5.509 -13.451 1.00 11.23 170 HIS A O 1
ATOM 1451 N N . LEU A 1 171 ? -10.541 5.277 -11.552 1.00 9.81 171 LEU A N 1
ATOM 1452 C CA . LEU A 1 171 ? -10.646 6.697 -11.228 1.00 8.85 171 LEU A CA 1
ATOM 1453 C C . LEU A 1 171 ? -9.836 7.536 -12.209 1.00 9.06 171 LEU A C 1
ATOM 1454 O O . LEU A 1 171 ? -8.769 7.116 -12.659 1.00 9.97 171 LEU A O 1
ATOM 1459 N N . VAL A 1 172 ? -10.324 8.742 -12.479 1.00 9.43 172 VAL A N 1
ATOM 1460 C CA . VAL A 1 172 ? -9.626 9.735 -13.257 1.00 10.15 172 VAL A CA 1
ATOM 1461 C C . VAL A 1 172 ? -9.376 10.957 -12.395 1.00 10.52 172 VAL A C 1
ATOM 1462 O O . VAL A 1 172 ? -10.305 11.575 -11.876 1.00 14.23 172 VAL A O 1
ATOM 1466 N N . LEU A 1 173 ? -8.082 11.241 -12.199 1.00 10.04 173 LEU A N 1
ATOM 1467 C CA . LEU A 1 173 ? -7.738 12.385 -11.357 1.00 10.36 173 LEU A CA 1
ATOM 1468 C C . LEU A 1 173 ? -7.930 13.671 -12.174 1.00 12.02 173 LEU A C 1
ATOM 1469 O O . LEU A 1 173 ? -7.706 13.674 -13.385 1.00 13.51 173 LEU A O 1
ATOM 1474 N N . PRO A 1 174 ? -8.281 14.764 -11.534 1.00 13.24 174 PRO A N 1
ATOM 1475 C CA . PRO A 1 174 ? -8.332 16.047 -12.228 1.00 15.13 174 PRO A CA 1
ATOM 1476 C C . PRO A 1 174 ? -6.912 16.502 -12.488 1.00 14.27 174 PRO A C 1
ATOM 1477 O O . PRO A 1 174 ? -5.952 16.031 -11.872 1.00 15.42 174 PRO A O 1
ATOM 1481 N N . PRO A 1 175 ? -6.777 17.449 -13.411 1.00 16.59 175 PRO A N 1
ATOM 1482 C CA . PRO A 1 175 ? -5.438 17.921 -13.787 1.00 18.59 175 PRO A CA 1
ATOM 1483 C C . PRO A 1 175 ? -4.636 18.535 -12.656 1.00 19.22 175 PRO A C 1
ATOM 1484 O O . PRO A 1 175 ? -3.403 18.757 -12.755 1.00 22.54 175 PRO A O 1
ATOM 1488 N N . THR A 1 176 ? -5.248 18.864 -11.529 1.00 18.45 176 THR A N 1
ATOM 1489 C CA . THR A 1 176 ? -4.572 19.439 -10.387 1.00 18.86 176 THR A CA 1
ATOM 1490 C C . THR A 1 176 ? -3.935 18.393 -9.485 1.00 19.07 176 THR A C 1
ATOM 1491 O O . THR A 1 176 ? -3.314 18.751 -8.476 1.00 22.21 176 THR A O 1
ATOM 1495 N N . ARG A 1 177 ? -4.074 17.130 -9.847 1.00 16.27 177 ARG A N 1
ATOM 1496 C CA . ARG A 1 177 ? -3.519 16.040 -9.093 1.00 13.96 177 ARG A CA 1
ATOM 1497 C C . ARG A 1 177 ? -2.695 15.097 -9.980 1.00 16.67 177 ARG A C 1
ATOM 1498 O O . ARG A 1 177 ? -2.843 15.065 -11.181 1.00 22.36 17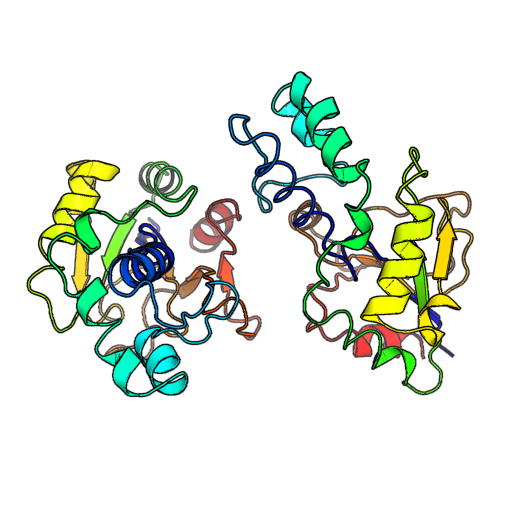7 ARG A O 1
ATOM 1506 N N . ARG A 1 178 ? -1.853 14.309 -9.301 1.00 17.36 178 ARG A N 1
ATOM 1507 C CA A ARG A 1 178 ? -0.974 13.365 -9.931 0.69 16.31 178 ARG A CA 1
ATOM 1508 C CA B ARG A 1 178 ? -0.948 13.371 -9.914 0.31 16.81 178 ARG A CA 1
ATOM 1509 C C . ARG A 1 178 ? -1.110 11.929 -9.415 1.00 13.27 178 ARG A C 1
ATOM 1510 O O . ARG A 1 178 ? -1.317 11.729 -8.219 1.00 15.80 178 ARG A O 1
ATOM 1525 N N . ARG A 1 179 ? -0.977 11.008 -10.316 1.00 17.60 179 ARG A N 1
ATOM 1526 C CA . ARG A 1 179 ? -1.035 9.573 -10.159 1.00 16.15 179 ARG A CA 1
ATOM 1527 C C . ARG A 1 179 ? 0.360 9.033 -10.452 1.00 15.20 179 ARG A C 1
ATOM 1528 O O . ARG A 1 179 ? 0.963 9.439 -11.464 1.00 23.29 179 ARG A O 1
ATOM 1536 N N . LEU A 1 180 ? 0.886 8.114 -9.669 1.00 10.54 180 LEU A N 1
ATOM 1537 C CA A LEU A 1 180 ? 2.003 7.246 -10.053 0.45 10.73 180 LEU A CA 1
ATOM 1538 C CA B LEU A 1 180 ? 1.954 7.252 -10.104 0.55 9.20 180 LEU A CA 1
ATOM 1539 C C . LEU A 1 180 ? 1.378 5.979 -10.673 1.00 10.02 180 LEU A C 1
ATOM 1540 O O . LEU A 1 180 ? 0.693 5.251 -9.972 1.00 11.48 180 LEU A O 1
ATOM 1549 N N . LEU A 1 181 ? 1.659 5.733 -11.948 1.00 9.77 181 LEU A N 1
ATOM 1550 C CA . LEU A 1 181 ? 1.118 4.562 -12.617 1.00 10.38 181 LEU A CA 1
ATOM 1551 C C . LEU A 1 181 ? 1.741 3.276 -12.070 1.00 10.07 181 LEU A C 1
ATOM 1552 O O . LEU A 1 181 ? 1.095 2.246 -12.110 1.00 10.66 181 LEU A O 1
ATOM 1557 N N . SER A 1 182 ? 2.985 3.324 -11.657 1.00 9.09 182 SER A N 1
ATOM 1558 C CA . SER A 1 182 ? 3.786 2.199 -11.190 1.00 9.40 182 SER A CA 1
ATOM 1559 C C . SER A 1 182 ? 5.089 2.770 -10.685 1.00 8.73 182 SER A C 1
ATOM 1560 O O . SER A 1 182 ? 5.378 3.964 -10.849 1.00 10.01 182 SER A O 1
ATOM 1563 N N . TRP A 1 183 ? 5.977 1.922 -10.185 1.00 8.85 183 TRP A N 1
ATOM 1564 C CA . TRP A 1 183 ? 7.296 2.384 -9.733 1.00 9.00 183 TRP A CA 1
ATOM 1565 C C . TRP A 1 183 ? 8.230 2.724 -10.874 1.00 10.15 183 TRP A C 1
ATOM 1566 O O . TRP A 1 183 ? 9.227 3.407 -10.699 1.00 13.06 183 TRP A O 1
ATOM 1577 N N . SER A 1 184 ? 7.976 2.325 -12.074 1.00 11.86 184 SER A N 1
ATOM 1578 C CA A SER A 1 184 ? 8.647 2.817 -13.294 0.65 11.78 184 SER A CA 1
ATOM 1579 C CA B SER A 1 184 ? 8.595 2.757 -13.325 0.35 12.71 184 SER A CA 1
ATOM 1580 C C . SER A 1 184 ? 8.158 4.145 -13.777 1.00 11.82 184 SER A C 1
ATOM 1581 O O . SER A 1 184 ? 8.815 4.689 -14.735 1.00 14.73 184 SER A O 1
ATOM 1586 N N A ASP A 1 185 ? 7.189 4.878 -13.263 0.57 9.15 185 ASP A N 1
ATOM 1587 N N B ASP A 1 185 ? 7.149 4.613 -13.129 0.43 14.28 185 ASP A N 1
ATOM 1588 C CA A ASP A 1 185 ? 6.524 6.093 -13.729 0.57 8.93 185 ASP A CA 1
ATOM 1589 C CA B ASP A 1 185 ? 6.767 5.976 -13.508 0.43 12.61 185 ASP A CA 1
ATOM 1590 C C A ASP A 1 185 ? 7.119 7.404 -13.171 0.57 7.85 185 ASP A C 1
ATOM 1591 C C B ASP A 1 185 ? 7.829 6.857 -12.837 0.43 13.21 185 ASP A C 1
ATOM 1592 O O A ASP A 1 185 ? 6.463 8.392 -12.893 0.57 8.36 185 ASP A O 1
ATOM 1593 O O B ASP A 1 185 ? 8.706 6.377 -12.101 0.43 12.18 185 ASP A O 1
ATOM 1602 N N A ASN A 1 186 ? 8.449 7.414 -13.126 0.57 8.01 186 ASN A N 1
ATOM 1603 N N B ASN A 1 186 ? 7.752 8.140 -13.135 0.43 11.89 186 ASN A N 1
ATOM 1604 C CA A ASN A 1 186 ? 9.323 8.556 -12.868 0.57 8.18 186 ASN A CA 1
ATOM 1605 C CA B ASN A 1 186 ? 8.914 8.992 -12.800 0.43 8.63 186 ASN A CA 1
ATOM 1606 C C A ASN A 1 186 ? 8.983 9.262 -11.571 0.57 9.29 186 ASN A C 1
ATOM 1607 C C B ASN A 1 186 ? 8.702 9.535 -11.407 0.43 10.30 186 ASN A C 1
ATOM 1608 O O A ASN A 1 186 ? 8.720 10.469 -11.488 0.57 10.79 186 ASN A O 1
ATOM 1609 O O B ASN A 1 186 ? 8.311 10.698 -11.233 0.43 11.31 186 ASN A O 1
ATOM 1618 N N . TRP A 1 187 ? 8.955 8.582 -10.450 1.00 10.76 187 TRP A N 1
ATOM 1619 C CA . TRP A 1 187 ? 8.779 9.090 -9.077 1.00 9.96 187 TRP A CA 1
ATOM 1620 C C . TRP A 1 187 ? 9.821 10.145 -8.704 1.00 9.16 187 TRP A C 1
ATOM 1621 O O . TRP A 1 187 ? 9.535 11.039 -7.900 1.00 9.87 187 TRP A O 1
ATOM 1632 N N . ARG A 1 188 ? 11.028 10.067 -9.292 1.00 9.45 188 ARG A N 1
ATOM 1633 C CA . ARG A 1 188 ? 12.041 11.059 -8.920 1.00 9.23 188 ARG A CA 1
ATOM 1634 C C . ARG A 1 188 ? 11.567 12.465 -9.240 1.00 10.14 188 ARG A C 1
ATOM 1635 O O . ARG A 1 188 ? 11.899 13.422 -8.494 1.00 10.21 188 ARG A O 1
ATOM 1643 N N . GLU A 1 189 ? 10.798 12.670 -10.314 1.00 9.90 189 GLU A N 1
ATOM 1644 C CA . GLU A 1 189 ? 10.339 13.992 -10.681 1.00 10.58 189 GLU A CA 1
ATOM 1645 C C . GLU A 1 189 ? 9.353 14.538 -9.652 1.00 11.04 189 GLU A C 1
ATOM 1646 O O . GLU A 1 189 ? 9.301 15.727 -9.389 1.00 11.51 189 GLU A O 1
ATOM 1652 N N . ILE A 1 190 ? 8.522 13.661 -9.077 1.00 10.21 190 ILE A N 1
ATOM 1653 C CA . ILE A 1 190 ? 7.596 14.080 -8.011 1.00 10.56 190 ILE A CA 1
ATOM 1654 C C . ILE A 1 190 ? 8.364 14.542 -6.784 1.00 9.15 190 ILE A C 1
ATOM 1655 O O . ILE A 1 190 ? 8.123 15.613 -6.245 1.00 10.27 190 ILE A O 1
ATOM 1660 N N . LEU A 1 191 ? 9.379 13.782 -6.368 1.00 8.70 191 LEU A N 1
ATOM 1661 C CA . LEU A 1 191 ? 10.196 14.240 -5.253 1.00 8.59 191 LEU A CA 1
ATOM 1662 C C . LEU A 1 191 ? 10.882 15.567 -5.585 1.00 9.75 191 LEU A C 1
ATOM 1663 O O . LEU A 1 191 ? 10.957 16.476 -4.735 1.00 10.29 191 LEU A O 1
ATOM 1668 N N . ASP A 1 192 ? 11.378 15.706 -6.816 1.00 10.54 192 ASP A N 1
ATOM 1669 C CA . ASP A 1 192 ? 12.074 16.933 -7.195 1.00 12.13 192 ASP A CA 1
ATOM 1670 C C . ASP A 1 192 ? 11.184 18.147 -7.112 1.00 13.56 192 ASP A C 1
ATOM 1671 O O . ASP A 1 192 ? 11.683 19.280 -6.850 1.00 15.13 192 ASP A O 1
ATOM 1676 N N . SER A 1 193 ? 9.901 18.020 -7.275 1.00 13.18 193 SER A N 1
ATOM 1677 C CA . SER A 1 193 ? 8.996 19.162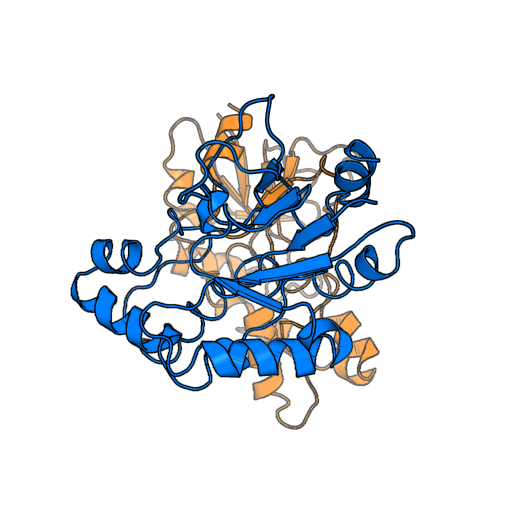 -7.152 1.00 15.14 193 SER A CA 1
ATOM 1678 C C . SER A 1 193 ? 8.954 19.715 -5.735 1.00 15.12 193 SER A C 1
ATOM 1679 O O . SER A 1 193 ? 8.498 20.843 -5.492 1.00 18.03 193 SER A O 1
ATOM 1682 N N . LYS A 1 194 ? 9.436 18.978 -4.751 1.00 12.48 194 LYS A N 1
ATOM 1683 C CA . LYS A 1 194 ? 9.444 19.438 -3.375 1.00 13.05 194 LYS A CA 1
ATOM 1684 C C . LYS A 1 194 ? 10.785 19.949 -2.894 1.00 13.86 194 LYS A C 1
ATOM 1685 O O . LYS A 1 194 ? 10.968 20.352 -1.757 1.00 19.69 194 LYS A O 1
ATOM 1691 N N . ARG A 1 195 ? 11.789 19.937 -3.765 1.00 16.58 195 ARG A N 1
ATOM 1692 C CA . ARG A 1 195 ? 13.128 20.389 -3.409 1.00 17.96 195 ARG A CA 1
ATOM 1693 C C . ARG A 1 195 ? 13.299 21.871 -3.649 1.00 26.33 195 ARG A C 1
ATOM 1694 O O . ARG A 1 195 ? 12.481 22.555 -4.284 1.00 36.68 195 ARG A O 1
ATOM 1703 N N . SER B 1 4 ? -18.264 0.899 -38.341 1.00 34.28 4 SER B N 1
ATOM 1704 C CA . SER B 1 4 ? -17.911 -0.376 -37.655 1.00 23.59 4 SER B CA 1
ATOM 1705 C C . SER B 1 4 ? -16.453 -0.535 -37.286 1.00 17.07 4 SER B C 1
ATOM 1706 O O . SER B 1 4 ? -15.631 -0.278 -38.182 1.00 27.48 4 SER B O 1
ATOM 1709 N N . VAL B 1 5 ? -16.216 -0.947 -36.049 1.00 14.81 5 VAL B N 1
ATOM 1710 C CA . VAL B 1 5 ? -14.845 -1.232 -35.554 1.00 14.31 5 VAL B CA 1
ATOM 1711 C C . VAL B 1 5 ? -14.549 -2.708 -35.681 1.00 12.15 5 VAL B C 1
ATOM 1712 O O . VAL B 1 5 ? -15.312 -3.541 -35.197 1.00 13.69 5 VAL B O 1
ATOM 1716 N N . ARG B 1 6 ? -13.440 -3.016 -36.354 1.00 11.85 6 ARG B N 1
ATOM 1717 C CA . ARG B 1 6 ? -13.069 -4.422 -36.563 1.00 10.61 6 ARG B CA 1
ATOM 1718 C C . ARG B 1 6 ? -11.900 -4.761 -35.629 1.00 9.59 6 ARG B C 1
ATOM 1719 O O . ARG B 1 6 ? -10.848 -4.077 -35.640 1.00 10.71 6 ARG B O 1
ATOM 1727 N N . VAL B 1 7 ? -12.151 -5.781 -34.834 1.00 9.71 7 VAL B N 1
ATOM 1728 C CA . VAL B 1 7 ? -11.208 -6.218 -33.822 1.00 9.74 7 VAL B CA 1
ATOM 1729 C C . VAL B 1 7 ? -10.690 -7.611 -34.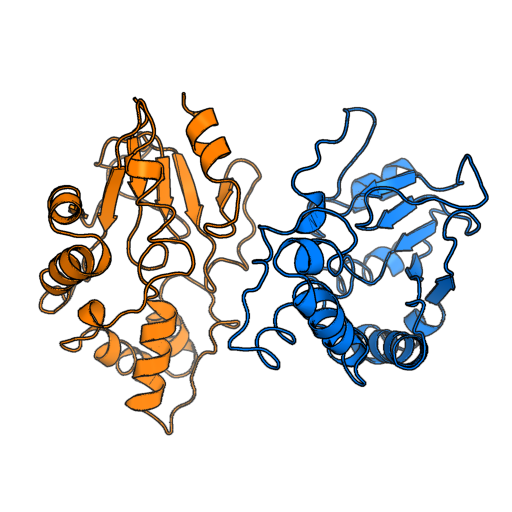235 1.00 9.02 7 VAL B C 1
ATOM 1730 O O . VAL B 1 7 ? -11.453 -8.536 -34.404 1.00 9.41 7 VAL B O 1
ATOM 1734 N N . LEU B 1 8 ? -9.377 -7.699 -34.381 1.00 9.27 8 LEU B N 1
ATOM 1735 C CA . LEU B 1 8 ? -8.674 -8.966 -34.621 1.00 8.77 8 LEU B CA 1
ATOM 1736 C C . LEU B 1 8 ? -8.229 -9.485 -33.263 1.00 8.54 8 LEU B C 1
ATOM 1737 O O . LEU B 1 8 ? -7.507 -8.795 -32.540 1.00 9.63 8 LEU B O 1
ATOM 1742 N N . VAL B 1 9 ? -8.702 -10.669 -32.916 1.00 8.42 9 VAL B N 1
ATOM 1743 C CA . VAL B 1 9 ? -8.438 -11.225 -31.614 1.00 8.60 9 VAL B CA 1
ATOM 1744 C C . VAL B 1 9 ? -7.500 -12.411 -31.811 1.00 8.05 9 VAL B C 1
ATOM 1745 O O . VAL B 1 9 ? -7.837 -13.380 -32.530 1.00 8.60 9 VAL B O 1
ATOM 1749 N N . ASP B 1 10 ? -6.326 -12.365 -31.216 1.00 9.04 10 ASP B N 1
ATOM 1750 C CA . ASP B 1 10 ? -5.376 -13.480 -31.255 1.00 8.50 10 ASP B CA 1
ATOM 1751 C C . ASP B 1 10 ? -5.958 -14.693 -30.567 1.00 8.49 10 ASP B C 1
ATOM 1752 O O . ASP B 1 10 ? -6.848 -14.638 -29.723 1.00 10.14 10 ASP B O 1
ATOM 1757 N N . MET B 1 11 ? -5.398 -15.859 -30.882 1.00 9.49 11 MET B N 1
ATOM 1758 C CA . MET B 1 11 ? -5.832 -17.120 -30.247 1.00 8.32 11 MET B CA 1
ATOM 1759 C C . MET B 1 11 ? -4.890 -17.524 -29.147 1.00 7.55 11 MET B C 1
ATOM 1760 O O . MET B 1 11 ? -5.268 -17.474 -27.973 1.00 8.75 11 MET B O 1
ATOM 1765 N N . ASP B 1 12 ? -3.682 -17.999 -29.426 1.00 7.98 12 ASP B N 1
ATOM 1766 C CA . ASP B 1 12 ? -2.794 -18.439 -28.346 1.00 8.27 12 ASP B CA 1
ATOM 1767 C C . ASP B 1 12 ? -2.419 -17.264 -27.470 1.00 8.24 12 ASP B C 1
ATOM 1768 O O . ASP B 1 12 ? -1.922 -16.248 -27.944 1.00 8.90 12 ASP B O 1
ATOM 1773 N N . GLY B 1 13 ? -2.633 -17.450 -26.166 1.00 8.82 13 GLY B N 1
ATOM 1774 C CA . GLY B 1 13 ? -2.303 -16.405 -25.188 1.00 9.47 13 GLY B CA 1
ATOM 1775 C C . GLY B 1 13 ? -3.377 -15.407 -24.940 1.00 9.94 13 GLY B C 1
ATOM 1776 O O . GLY B 1 13 ? -3.236 -14.563 -24.044 1.00 12.13 13 GLY B O 1
ATOM 1777 N N . VAL B 1 14 ? -4.452 -15.436 -25.729 1.00 9.13 14 VAL B N 1
ATOM 1778 C CA . VAL B 1 14 ? -5.543 -14.474 -25.638 1.00 8.38 14 VAL B CA 1
ATOM 1779 C C . VAL B 1 14 ? -6.871 -15.202 -25.487 1.00 8.19 14 VAL B C 1
ATOM 1780 O O . VAL B 1 14 ? -7.679 -14.832 -24.595 1.00 9.69 14 VAL B O 1
ATOM 1784 N N . LEU B 1 15 ? -7.137 -16.205 -26.312 1.00 8.22 15 LEU B N 1
ATOM 1785 C CA . LEU B 1 15 ? -8.311 -17.091 -26.189 1.00 9.06 15 LEU B CA 1
ATOM 1786 C C . LEU B 1 15 ? -7.987 -18.401 -25.543 1.00 8.72 15 LEU B C 1
ATOM 1787 O O . LEU B 1 15 ? -8.718 -18.921 -24.691 1.00 9.54 15 LEU B O 1
ATOM 1792 N N . ALA B 1 16 ? -6.878 -19.012 -25.972 1.00 9.31 16 ALA B N 1
ATOM 1793 C CA . ALA B 1 16 ? -6.443 -20.348 -25.600 1.00 9.77 16 ALA B CA 1
ATOM 1794 C C . ALA B 1 16 ? -5.138 -20.285 -24.843 1.00 9.89 16 ALA B C 1
ATOM 1795 O O . ALA B 1 16 ? -4.203 -19.568 -25.246 1.00 9.58 16 ALA B O 1
ATOM 1797 N N . ASP B 1 17 ? -5.028 -21.002 -23.724 1.00 9.93 17 ASP B N 1
ATOM 1798 C CA . ASP B 1 17 ? -3.884 -20.856 -22.837 1.00 9.95 17 ASP B CA 1
ATOM 1799 C C . ASP B 1 17 ? -2.783 -21.837 -23.228 1.00 9.43 17 ASP B C 1
ATOM 1800 O O . ASP B 1 17 ? -2.563 -22.923 -22.697 1.00 10.49 17 ASP B O 1
ATOM 1805 N N . PHE B 1 18 ? -2.049 -21.401 -24.237 1.00 9.23 18 PHE B N 1
ATOM 1806 C CA . PHE B 1 18 ? -0.917 -22.135 -24.784 1.00 9.26 18 PHE B CA 1
ATOM 1807 C C . PHE B 1 18 ? 0.144 -22.384 -23.722 1.00 8.97 18 PHE B C 1
ATOM 1808 O O . PHE B 1 18 ? 0.670 -23.497 -23.594 1.00 9.50 18 PHE B O 1
ATOM 1816 N N . GLU B 1 19 ? 0.574 -21.302 -23.034 1.00 9.29 19 GLU B N 1
ATOM 1817 C CA . GLU B 1 19 ? 1.655 -21.465 -22.083 1.00 10.75 19 GLU B CA 1
ATOM 1818 C C . GLU B 1 19 ? 1.338 -22.428 -20.952 1.00 9.55 19 GLU B C 1
ATOM 1819 O O . GLU B 1 19 ? 2.163 -23.279 -20.565 1.00 9.91 19 GLU B O 1
ATOM 1825 N N . ALA B 1 20 ? 0.152 -22.362 -20.390 1.00 10.16 20 ALA B N 1
ATOM 1826 C CA . ALA B 1 20 ? -0.218 -23.296 -19.334 1.00 10.73 20 ALA B CA 1
ATOM 1827 C C . ALA B 1 20 ? -0.306 -24.714 -19.903 1.00 10.21 20 ALA B C 1
ATOM 1828 O O . ALA B 1 20 ? 0.094 -25.688 -19.238 1.00 11.67 20 ALA B O 1
ATOM 1830 N N . GLY B 1 21 ? -0.821 -24.860 -21.124 1.00 10.23 21 GLY B N 1
ATOM 1831 C CA . GLY B 1 21 ? -0.883 -26.214 -21.718 1.00 10.62 21 GLY B CA 1
ATOM 1832 C C . GLY B 1 21 ? 0.512 -26.760 -21.984 1.00 9.31 21 GLY B C 1
ATOM 1833 O O . GLY B 1 21 ? 0.743 -27.962 -21.818 1.00 9.65 21 GLY B O 1
ATOM 1834 N N . LEU B 1 22 ? 1.390 -25.890 -22.441 1.00 9.13 22 LEU B N 1
ATOM 1835 C CA . LEU B 1 22 ? 2.782 -26.327 -22.679 1.00 9.49 22 LEU B CA 1
ATOM 1836 C C . LEU B 1 22 ? 3.441 -26.850 -21.420 1.00 9.31 22 LEU B C 1
ATOM 1837 O O . LEU B 1 22 ? 4.044 -27.919 -21.390 1.00 9.75 22 LEU B O 1
ATOM 1842 N N . LEU B 1 23 ? 3.329 -26.061 -20.342 1.00 9.16 23 LEU B N 1
ATOM 1843 C CA . LEU B 1 23 ? 3.971 -26.472 -19.102 1.00 10.14 23 LEU B CA 1
ATOM 1844 C C . LEU B 1 23 ? 3.336 -27.765 -18.575 1.00 10.18 23 LEU B C 1
ATOM 1845 O O . LEU B 1 23 ? 4.051 -28.705 -18.158 1.00 10.82 23 LEU B O 1
ATOM 1850 N N . ARG B 1 24 ? 2.002 -27.827 -18.592 1.00 10.54 24 ARG B N 1
ATOM 1851 C CA . ARG B 1 24 ? 1.341 -29.048 -18.122 1.00 11.55 24 ARG B CA 1
ATOM 1852 C C . ARG B 1 24 ? 1.789 -30.247 -18.916 1.00 10.54 24 ARG B C 1
ATOM 1853 O O . ARG B 1 24 ? 2.127 -31.327 -18.381 1.00 11.12 24 ARG B O 1
ATOM 1861 N N . GLY B 1 25 ? 1.800 -30.120 -20.238 1.00 9.97 25 GLY B N 1
ATOM 1862 C CA . GLY B 1 25 ? 2.244 -31.238 -21.032 1.00 9.79 25 GLY B CA 1
ATOM 1863 C C . GLY B 1 25 ? 3.686 -31.623 -20.863 1.00 8.94 25 GLY B C 1
ATOM 1864 O O . GLY B 1 25 ? 4.048 -32.822 -20.888 1.00 10.19 25 GLY B O 1
ATOM 1865 N N . PHE B 1 26 ? 4.546 -30.635 -20.679 1.00 8.97 26 PHE B N 1
ATOM 1866 C CA . PHE B 1 26 ? 5.970 -30.903 -20.421 1.00 9.13 26 PHE B CA 1
ATOM 1867 C C . PHE B 1 26 ? 6.155 -31.660 -19.094 1.00 9.20 26 PHE B C 1
ATOM 1868 O O . PHE B 1 26 ? 6.913 -32.625 -19.076 1.00 9.62 26 PHE B O 1
ATOM 1876 N N . ARG B 1 27 ? 5.477 -31.195 -18.058 1.00 9.31 27 ARG B N 1
ATOM 1877 C CA . ARG B 1 27 ? 5.657 -31.884 -16.761 1.00 9.95 27 ARG B CA 1
ATOM 1878 C C . ARG B 1 27 ? 5.113 -33.300 -16.801 1.00 9.75 27 ARG B C 1
ATOM 1879 O O . ARG B 1 27 ? 5.603 -34.187 -16.101 1.00 11.16 27 ARG B O 1
ATOM 1887 N N . ARG B 1 28 ? 4.061 -33.534 -17.585 1.00 10.46 28 ARG B N 1
ATOM 1888 C CA . ARG B 1 28 ? 3.510 -34.881 -17.685 1.00 11.07 28 ARG B CA 1
ATOM 1889 C C . ARG B 1 28 ? 4.392 -35.811 -18.483 1.00 11.19 28 ARG B C 1
ATOM 1890 O O . ARG B 1 28 ? 4.569 -36.955 -18.114 1.00 12.88 28 ARG B O 1
ATOM 1898 N N . ARG B 1 29 ? 4.954 -35.321 -19.589 1.00 10.49 29 ARG B N 1
ATOM 1899 C CA . ARG B 1 29 ? 5.768 -36.139 -20.469 1.00 11.03 29 ARG B CA 1
ATOM 1900 C C . ARG B 1 29 ? 7.200 -36.333 -19.988 1.00 10.41 29 ARG B C 1
ATOM 1901 O O . ARG B 1 29 ? 7.787 -37.388 -20.213 1.00 12.30 29 ARG B O 1
ATOM 1909 N N . PHE B 1 30 ? 7.741 -35.327 -19.321 1.00 9.92 30 PHE B N 1
ATOM 1910 C CA . PHE B 1 30 ? 9.117 -35.288 -18.857 1.00 10.27 30 PHE B CA 1
ATOM 1911 C C . PHE B 1 30 ? 9.134 -35.009 -17.362 1.00 10.11 30 PHE B C 1
ATOM 1912 O O . PHE B 1 30 ? 9.672 -33.963 -16.932 1.00 10.08 30 PHE B O 1
ATOM 1920 N N . PRO B 1 31 ? 8.553 -35.864 -16.549 1.00 10.74 31 PRO B N 1
ATOM 1921 C CA . PRO B 1 31 ? 8.351 -35.519 -15.132 1.00 11.41 31 PRO B CA 1
ATOM 1922 C C . PRO B 1 31 ? 9.651 -35.325 -14.349 1.00 11.71 31 PRO B C 1
ATOM 1923 O O . PRO B 1 31 ? 9.604 -34.698 -13.291 1.00 14.71 31 PRO B O 1
ATOM 1927 N N . GLU B 1 32 ? 10.761 -35.872 -14.805 1.00 9.80 32 GLU B N 1
ATOM 1928 C CA . GLU B 1 32 ? 12.019 -35.711 -14.079 1.00 9.24 32 GLU B CA 1
ATOM 1929 C C . GLU B 1 32 ? 12.702 -34.366 -14.363 1.00 9.25 32 GLU B C 1
ATOM 1930 O O . GLU B 1 32 ? 13.612 -33.967 -13.595 1.00 10.35 32 GLU B O 1
ATOM 1936 N N . GLU B 1 33 ? 12.358 -33.701 -15.448 1.00 10.28 33 GLU B N 1
ATOM 1937 C CA . GLU B 1 33 ? 13.171 -32.605 -15.955 1.00 10.45 33 GLU B CA 1
ATOM 1938 C C . GLU B 1 33 ? 12.900 -31.301 -15.249 1.00 11.17 33 GLU B C 1
ATOM 1939 O O . GLU B 1 33 ? 11.760 -31.053 -14.864 1.00 11.95 33 GLU B O 1
ATOM 1945 N N . PRO B 1 34 ? 13.864 -30.403 -15.178 1.00 12.84 34 PRO B N 1
ATOM 1946 C CA . PRO B 1 34 ? 13.601 -29.026 -14.717 1.00 13.93 34 PRO B CA 1
ATOM 1947 C C . PRO B 1 34 ? 12.629 -28.380 -15.700 1.00 11.36 34 PRO B C 1
ATOM 1948 O O . PRO B 1 34 ? 12.592 -28.699 -16.874 1.00 13.18 34 PRO B O 1
ATOM 1952 N N . HIS B 1 35 ? 11.859 -27.429 -15.176 1.00 11.95 35 HIS B N 1
ATOM 1953 C CA . HIS B 1 35 ? 10.887 -26.689 -15.983 1.00 12.22 35 HIS B CA 1
ATOM 1954 C C . HIS B 1 35 ? 10.996 -25.205 -15.678 1.00 12.01 35 HIS B C 1
ATOM 1955 O O . HIS B 1 35 ? 11.689 -24.810 -14.728 1.00 13.94 35 HIS B O 1
ATOM 1962 N N . VAL B 1 36 ? 10.312 -24.421 -16.514 1.00 12.34 36 VAL B N 1
ATOM 1963 C CA . VAL B 1 36 ? 10.254 -22.971 -16.356 1.00 12.48 36 VAL B CA 1
ATOM 1964 C C . VAL B 1 36 ? 8.876 -22.615 -15.799 1.00 11.72 36 VAL B C 1
ATOM 1965 O O . VAL B 1 36 ? 7.892 -22.718 -16.524 1.00 11.82 36 VAL B O 1
ATOM 1969 N N . PRO B 1 37 ? 8.787 -22.272 -14.527 1.00 14.30 37 PRO B N 1
ATOM 1970 C CA . PRO B 1 37 ? 7.472 -21.870 -14.016 1.00 13.98 37 PRO B CA 1
ATOM 1971 C C . PRO B 1 37 ? 6.932 -20.684 -14.821 1.00 13.05 37 PRO B C 1
ATOM 1972 O O . PRO B 1 37 ? 7.695 -19.851 -15.310 1.00 14.79 37 PRO B O 1
ATOM 1976 N N . LEU B 1 38 ? 5.620 -20.634 -14.948 1.00 14.43 38 LEU B N 1
ATOM 1977 C CA . LEU B 1 38 ? 5.036 -19.548 -15.702 1.00 14.86 38 LEU B CA 1
ATOM 1978 C C . LEU B 1 38 ? 5.488 -18.168 -15.248 1.00 15.56 38 LEU B C 1
ATOM 1979 O O . LEU B 1 38 ? 5.754 -17.293 -16.067 1.00 16.09 38 LEU B O 1
ATOM 1984 N N . GLU B 1 39 ? 5.590 -17.938 -13.949 1.00 18.14 39 GLU B N 1
ATOM 1985 C CA . GLU B 1 39 ? 6.013 -16.635 -13.482 1.00 18.74 39 GLU B CA 1
ATOM 1986 C C . GLU B 1 39 ? 7.447 -16.290 -13.905 1.00 19.25 39 GLU B C 1
ATOM 1987 O O . GLU B 1 39 ? 7.744 -15.090 -13.942 1.00 20.15 39 GLU B O 1
ATOM 1993 N N . GLN B 1 40 ? 8.301 -17.235 -14.204 1.00 16.76 40 GLN B N 1
ATOM 1994 C CA A GLN B 1 40 ? 9.664 -17.000 -14.685 0.39 17.28 40 GLN B CA 1
ATOM 1995 C CA B GLN B 1 40 ? 9.663 -16.971 -14.683 0.61 16.79 40 GLN B CA 1
ATOM 1996 C C . GLN B 1 40 ? 9.763 -16.899 -16.202 1.00 14.81 40 GLN B C 1
ATOM 1997 O O . GLN B 1 40 ? 10.842 -16.621 -16.726 1.00 17.56 40 GLN B O 1
ATOM 2008 N N . ARG B 1 41 ? 8.657 -17.092 -16.918 1.00 13.30 41 ARG B N 1
ATOM 2009 C CA . ARG B 1 41 ? 8.731 -16.995 -18.384 1.00 12.72 41 ARG B CA 1
ATOM 2010 C C . ARG B 1 41 ? 9.081 -15.590 -18.836 1.00 14.07 41 ARG B C 1
ATOM 2011 O O . ARG B 1 41 ? 8.496 -14.633 -18.367 1.00 15.69 41 ARG B O 1
ATOM 2019 N N . ARG B 1 42 ? 10.053 -15.485 -19.748 1.00 13.63 42 ARG B N 1
ATOM 2020 C CA . ARG B 1 42 ? 10.467 -14.251 -20.355 1.00 16.27 42 ARG B CA 1
ATOM 2021 C C . ARG B 1 42 ? 10.669 -14.490 -21.871 1.00 14.47 42 ARG B C 1
ATOM 2022 O O . ARG B 1 42 ? 11.331 -15.466 -22.208 1.00 15.25 42 ARG B O 1
ATOM 2030 N N . GLY B 1 43 ? 10.126 -13.631 -22.711 1.00 16.12 43 GLY B N 1
ATOM 2031 C CA . GLY B 1 43 ? 10.302 -13.743 -24.141 1.00 14.79 43 GLY B CA 1
ATOM 2032 C C . GLY B 1 43 ? 9.238 -14.607 -24.740 1.00 13.86 43 GLY B C 1
ATOM 2033 O O . GLY B 1 43 ? 8.761 -15.576 -24.112 1.00 14.28 43 GLY B O 1
ATOM 2034 N N . PHE B 1 44 ? 8.838 -14.282 -25.940 1.00 14.50 44 PHE B N 1
ATOM 2035 C CA . PHE B 1 44 ? 7.698 -14.902 -26.594 1.00 13.36 44 PHE B CA 1
ATOM 2036 C C . PHE B 1 44 ? 7.872 -16.404 -26.775 1.00 13.71 44 PHE B C 1
ATOM 2037 O O . PHE B 1 44 ? 6.911 -17.145 -26.625 1.00 15.78 44 PHE B O 1
ATOM 2045 N N . LEU B 1 45 ? 9.076 -16.843 -27.104 1.00 13.92 45 LEU B N 1
ATOM 2046 C CA . LEU B 1 45 ? 9.260 -18.250 -27.457 1.00 16.83 45 LEU B CA 1
ATOM 2047 C C . LEU B 1 45 ? 9.764 -19.049 -26.272 1.00 14.62 45 LEU B C 1
ATOM 2048 O O . LEU B 1 45 ? 10.946 -19.004 -25.844 1.00 14.03 45 LEU B O 1
ATOM 2053 N N . ALA B 1 46 ? 8.882 -19.838 -25.686 1.00 14.54 46 ALA B N 1
ATOM 2054 C CA . ALA B 1 46 ? 9.255 -20.707 -24.593 1.00 14.47 46 ALA B CA 1
ATOM 2055 C C . ALA B 1 46 ? 10.401 -21.627 -24.990 1.00 12.79 46 ALA B C 1
ATOM 2056 O O . ALA B 1 46 ? 11.257 -21.898 -24.160 1.00 12.20 46 ALA B O 1
ATOM 2058 N N . ARG B 1 47 ? 10.381 -22.147 -26.194 1.00 12.55 47 ARG B N 1
ATOM 2059 C CA . ARG B 1 47 ? 11.421 -23.065 -26.622 1.00 12.58 47 ARG B CA 1
ATOM 2060 C C . ARG B 1 47 ? 12.827 -22.525 -26.422 1.00 12.85 47 ARG B C 1
ATOM 2061 O O . ARG B 1 47 ? 13.766 -23.267 -26.044 1.00 11.84 47 ARG B O 1
ATOM 2069 N N . GLU B 1 48 ? 13.011 -21.224 -26.669 1.00 11.94 48 GLU B N 1
ATOM 2070 C CA . GLU B 1 48 ? 14.363 -20.630 -26.523 1.00 12.74 48 GLU B CA 1
ATOM 2071 C C . GLU B 1 48 ? 14.704 -20.450 -25.062 1.00 11.98 48 GLU B C 1
ATOM 2072 O O . GLU B 1 48 ? 15.892 -20.516 -24.718 1.00 13.25 48 GLU B O 1
ATOM 2078 N N . GLN B 1 49 ? 13.715 -20.215 -24.177 1.00 11.75 49 GLN B N 1
ATOM 2079 C CA . GLN B 1 49 ? 14.080 -20.162 -22.741 1.00 12.17 49 GLN B CA 1
ATOM 2080 C C . GLN B 1 49 ? 14.467 -21.512 -22.215 1.00 11.88 49 GLN B C 1
ATOM 2081 O O . GLN B 1 49 ? 15.365 -21.649 -21.401 1.00 13.37 49 GLN B O 1
ATOM 2087 N N . TYR B 1 50 ? 13.759 -22.555 -22.693 1.00 10.99 50 TYR B N 1
ATOM 2088 C CA . TYR B 1 50 ? 14.153 -23.890 -22.316 1.00 10.86 50 TYR B CA 1
ATOM 2089 C C . TYR B 1 50 ? 15.530 -24.238 -22.849 1.00 10.69 50 TYR B C 1
ATOM 2090 O O . TYR B 1 50 ? 16.326 -24.879 -22.148 1.00 11.81 50 TYR B O 1
ATOM 2099 N N . ARG B 1 51 ? 15.843 -23.821 -24.085 1.00 11.56 51 ARG B N 1
ATOM 2100 C CA . ARG B 1 51 ? 17.152 -24.073 -24.639 1.00 11.25 51 ARG B CA 1
ATOM 2101 C C . ARG B 1 51 ? 18.237 -23.454 -23.754 1.00 11.40 51 ARG B C 1
ATOM 2102 O O . ARG B 1 51 ? 19.292 -24.028 -23.529 1.00 11.94 51 ARG B O 1
ATOM 2110 N N . ALA B 1 52 ? 17.981 -22.260 -23.244 1.00 12.75 52 ALA B N 1
ATOM 2111 C CA . ALA B 1 52 ? 18.914 -21.552 -22.374 1.00 14.08 52 ALA B CA 1
ATOM 2112 C C . ALA B 1 52 ? 19.067 -22.316 -21.058 1.00 13.84 52 ALA B C 1
ATOM 2113 O O . ALA B 1 52 ? 20.153 -22.277 -20.468 1.00 18.22 52 ALA B O 1
ATOM 2115 N N . LEU B 1 53 ? 18.011 -22.942 -20.575 1.00 13.83 53 LEU B N 1
ATOM 2116 C CA . LEU B 1 53 ? 17.999 -23.689 -19.305 1.00 13.80 53 LEU B CA 1
ATOM 2117 C C . LEU B 1 53 ? 18.954 -24.881 -19.469 1.00 14.87 53 LEU B C 1
ATOM 2118 O O . LEU B 1 53 ? 19.821 -25.105 -18.639 1.00 16.22 53 LEU B O 1
ATOM 2123 N N . ARG B 1 54 ? 18.797 -25.641 -20.553 1.00 12.82 54 ARG B N 1
ATOM 2124 C CA . ARG B 1 54 ? 19.701 -26.755 -20.917 1.00 12.93 54 ARG B CA 1
ATOM 2125 C C . ARG B 1 54 ? 19.439 -27.076 -22.386 1.00 12.48 54 ARG B C 1
ATOM 2126 O O . ARG B 1 54 ? 18.260 -27.242 -22.760 1.00 12.69 54 ARG B O 1
ATOM 2134 N N . PRO B 1 55 ? 20.428 -27.113 -23.244 1.00 13.33 55 PRO B N 1
ATOM 2135 C CA . PRO B 1 55 ? 20.166 -27.209 -24.712 1.00 13.28 55 PRO B CA 1
ATOM 2136 C C . PRO B 1 55 ? 19.201 -28.288 -25.164 1.00 13.63 55 PRO B C 1
ATOM 2137 O O . PRO B 1 55 ? 18.345 -27.971 -26.026 1.00 16.76 55 PRO B O 1
ATOM 2141 N N . ASP B 1 56 ? 19.242 -29.488 -24.623 1.00 14.96 56 ASP B N 1
ATOM 2142 C CA . ASP B 1 56 ? 18.380 -30.565 -25.130 1.00 13.39 56 ASP B CA 1
ATOM 2143 C C . ASP B 1 56 ? 16.909 -30.365 -24.737 1.00 13.40 56 ASP B C 1
ATOM 2144 O O . ASP B 1 56 ? 16.043 -31.055 -25.275 1.00 13.72 56 ASP B O 1
ATOM 2149 N N . LEU B 1 57 ? 16.624 -29.457 -23.838 1.00 11.62 57 LEU B N 1
ATOM 2150 C CA . LEU B 1 57 ? 15.224 -29.191 -23.445 1.00 11.39 57 LEU B CA 1
ATOM 2151 C C . LEU B 1 57 ? 14.459 -28.542 -24.562 1.00 11.17 57 LEU B C 1
ATOM 2152 O O . LEU B 1 57 ? 13.211 -28.618 -24.584 1.00 12.10 57 LEU B O 1
ATOM 2157 N N . ALA B 1 58 ? 15.125 -27.878 -25.513 1.00 13.10 58 ALA B N 1
ATOM 2158 C CA . ALA B 1 58 ? 14.414 -27.215 -26.585 1.00 11.54 58 ALA B CA 1
ATOM 2159 C C . ALA B 1 58 ? 13.581 -28.175 -27.410 1.00 11.42 58 ALA B C 1
ATOM 2160 O O . ALA B 1 58 ? 12.406 -27.930 -27.691 1.00 13.06 58 ALA B O 1
ATOM 2162 N N . ASP B 1 59 ? 14.175 -29.290 -27.810 1.00 13.71 59 ASP B N 1
ATOM 2163 C CA . ASP B 1 59 ? 13.437 -30.245 -28.618 1.00 14.67 59 ASP B CA 1
ATOM 2164 C C . ASP B 1 59 ? 12.381 -30.934 -27.770 1.00 12.16 59 ASP B C 1
ATOM 2165 O O . ASP B 1 59 ? 11.363 -31.381 -28.322 1.00 13.13 59 ASP B O 1
ATOM 2170 N N . LYS B 1 60 ? 12.630 -31.097 -26.448 1.00 12.74 60 LYS B N 1
ATOM 2171 C CA A LYS B 1 60 ? 11.656 -31.745 -25.578 0.34 10.74 60 LYS B CA 1
ATOM 2172 C CA B LYS B 1 60 ? 11.615 -31.800 -25.658 0.66 10.93 60 LYS B CA 1
ATOM 2173 C C . LYS B 1 60 ? 10.384 -30.918 -25.555 1.00 11.66 60 LYS B C 1
ATOM 2174 O O . LYS B 1 60 ? 9.247 -31.412 -25.691 1.00 11.55 60 LYS B O 1
ATOM 2185 N N . VAL B 1 61 ? 10.559 -29.625 -25.332 1.00 10.70 61 VAL B N 1
ATOM 2186 C CA A VAL B 1 61 ? 9.327 -28.820 -25.198 0.48 12.01 61 VAL B CA 1
ATOM 2187 C CA B VAL B 1 61 ? 9.397 -28.754 -25.244 0.52 11.47 61 VAL B CA 1
ATOM 2188 C C . VAL B 1 61 ? 8.681 -28.692 -26.579 1.00 12.27 61 VAL B C 1
ATOM 2189 O O . VAL B 1 61 ? 7.455 -28.716 -26.640 1.00 12.27 61 VAL B O 1
ATOM 2196 N N . ALA B 1 62 ? 9.418 -28.665 -27.692 1.00 11.95 62 ALA B N 1
ATOM 2197 C CA . ALA B 1 62 ? 8.764 -28.642 -28.988 1.00 12.80 62 ALA B CA 1
ATOM 2198 C C . ALA B 1 62 ? 7.931 -29.901 -29.212 1.00 12.13 62 ALA B C 1
ATOM 2199 O O . ALA B 1 62 ? 6.866 -29.855 -29.812 1.00 12.73 62 ALA B O 1
ATOM 2201 N N . SER B 1 63 ? 8.389 -31.025 -28.693 1.00 11.88 63 SER B N 1
ATOM 2202 C CA . SER B 1 63 ? 7.665 -32.280 -28.907 1.00 11.79 63 SER B CA 1
ATOM 2203 C C . SER B 1 63 ? 6.298 -32.210 -28.212 1.00 11.60 63 SER B C 1
ATOM 2204 O O . SER B 1 63 ? 5.390 -32.904 -28.649 1.00 12.74 63 SER B O 1
ATOM 2207 N N . VAL B 1 64 ? 6.165 -31.413 -27.163 1.00 10.07 64 VAL B N 1
ATOM 2208 C CA . VAL B 1 64 ? 4.879 -31.244 -26.517 1.00 9.63 64 VAL B CA 1
ATOM 2209 C C . VAL B 1 64 ? 3.914 -30.495 -27.410 1.00 9.78 64 VAL B C 1
ATOM 2210 O O . VAL B 1 64 ? 2.789 -30.934 -27.639 1.00 10.12 64 VAL B O 1
ATOM 2214 N N . TYR B 1 65 ? 4.320 -29.318 -27.947 1.00 9.98 65 TYR B N 1
ATOM 2215 C CA . TYR B 1 65 ? 3.357 -28.477 -28.674 1.00 10.31 65 TYR B CA 1
ATOM 2216 C C . TYR B 1 65 ? 3.176 -29.010 -30.129 1.00 9.90 65 TYR B C 1
ATOM 2217 O O . TYR B 1 65 ? 2.232 -28.579 -30.780 1.00 11.48 65 TYR B O 1
ATOM 2226 N N . GLU B 1 66 ? 4.029 -29.924 -30.580 1.00 10.69 66 GLU B N 1
ATOM 2227 C CA . GLU B 1 66 ? 3.891 -30.553 -31.891 1.00 12.05 66 GLU B CA 1
ATOM 2228 C C . GLU B 1 66 ? 3.064 -31.819 -31.830 1.00 12.87 66 GLU B C 1
ATOM 2229 O O . GLU B 1 66 ? 2.774 -32.373 -32.886 1.00 15.98 66 GLU B O 1
ATOM 2235 N N . ALA B 1 67 ? 2.662 -32.296 -30.654 1.00 11.61 67 ALA B N 1
ATOM 2236 C CA . ALA B 1 67 ? 1.962 -33.559 -30.527 1.00 13.48 67 ALA B CA 1
ATOM 2237 C C . ALA B 1 67 ? 0.481 -33.427 -30.902 1.00 11.82 67 ALA B C 1
ATOM 2238 O O . ALA B 1 67 ? -0.163 -32.412 -30.614 1.00 11.82 67 ALA B O 1
ATOM 2240 N N . PRO B 1 68 ? -0.037 -34.500 -31.513 1.00 12.64 68 PRO B N 1
ATOM 2241 C CA . PRO B 1 68 ? -1.470 -34.570 -31.735 1.00 12.90 68 PRO B CA 1
ATOM 2242 C C . PRO B 1 68 ? -2.217 -34.285 -30.426 1.00 12.28 68 PRO B C 1
ATOM 2243 O O . PRO B 1 68 ? -1.885 -34.776 -29.336 1.00 13.66 68 PRO B O 1
ATOM 2247 N N . GLY B 1 69 ? -3.271 -33.470 -30.532 1.00 11.57 69 GLY B N 1
ATOM 2248 C CA . GLY B 1 69 ? -4.118 -33.155 -29.402 1.00 12.04 69 GLY B CA 1
ATOM 2249 C C . GLY B 1 69 ? -3.747 -31.903 -28.623 1.00 10.39 69 GLY B C 1
ATOM 2250 O O . GLY B 1 69 ? -4.587 -31.399 -27.900 1.00 12.42 69 GLY B O 1
ATOM 2251 N N . PHE B 1 70 ? -2.514 -31.456 -28.760 1.00 9.67 70 PHE B N 1
ATOM 2252 C CA . PHE B 1 70 ? -2.014 -30.354 -27.953 1.00 10.24 70 PHE B CA 1
ATOM 2253 C C . PHE B 1 70 ? -2.927 -29.128 -28.111 1.00 9.12 70 PHE B C 1
ATOM 2254 O O . PHE B 1 70 ? -3.392 -28.554 -27.121 1.00 10.44 70 PHE B O 1
ATOM 2262 N N . PHE B 1 71 ? -3.122 -28.689 -29.346 1.00 9.10 71 PHE B N 1
ATOM 2263 C CA . PHE B 1 71 ? -3.965 -27.501 -29.556 1.00 9.52 71 PHE B CA 1
ATOM 2264 C C . PHE B 1 71 ? -5.405 -27.765 -29.197 1.00 9.44 71 PHE B C 1
ATOM 2265 O O . PHE B 1 71 ? -6.083 -26.903 -28.618 1.00 10.12 71 PHE B O 1
ATOM 2273 N N . LEU B 1 72 ? -5.920 -28.943 -29.561 1.00 10.01 72 LEU B N 1
ATOM 2274 C CA . LEU B 1 72 ? -7.327 -29.253 -29.317 1.00 11.25 72 LEU B CA 1
ATOM 2275 C C . LEU B 1 72 ? -7.658 -29.142 -27.838 1.00 10.99 72 LEU B C 1
ATOM 2276 O O . LEU B 1 72 ? -8.782 -28.775 -27.485 1.00 11.20 72 LEU B O 1
ATOM 2281 N N . ASP B 1 73 ? -6.702 -29.559 -26.988 1.00 10.46 73 ASP B N 1
ATOM 2282 C CA . ASP B 1 73 ? -6.958 -29.713 -25.568 1.00 10.98 73 ASP B CA 1
ATOM 2283 C C . ASP B 1 73 ? -6.603 -28.474 -24.739 1.00 10.35 73 ASP B C 1
ATOM 2284 O O . ASP B 1 73 ? -6.776 -28.516 -23.487 1.00 12.83 73 ASP B O 1
ATOM 2289 N N . LEU B 1 74 ? -6.178 -27.391 -25.307 1.00 9.11 74 LEU B N 1
ATOM 2290 C CA . LEU B 1 74 ? -5.897 -26.204 -24.525 1.00 9.87 74 LEU B CA 1
ATOM 2291 C C . LEU B 1 74 ? -7.113 -25.705 -23.787 1.00 10.12 74 LEU B C 1
ATOM 2292 O O . LEU B 1 74 ? -8.239 -25.748 -24.299 1.00 11.29 74 LEU B O 1
ATOM 2297 N N . GLU B 1 75 ? -6.876 -25.208 -22.584 1.00 10.43 75 GLU B N 1
ATOM 2298 C CA . GLU B 1 75 ? -7.979 -24.586 -21.869 1.00 11.17 75 GLU B CA 1
ATOM 2299 C C . GLU B 1 75 ? -8.144 -23.129 -22.277 1.00 10.34 75 GLU B C 1
ATOM 2300 O O . GLU B 1 75 ? -7.209 -22.467 -22.662 1.00 12.31 75 GLU B O 1
ATOM 2306 N N . PRO B 1 76 ? -9.367 -22.586 -22.184 1.00 10.29 76 PRO B N 1
ATOM 2307 C CA . PRO B 1 76 ? -9.553 -21.183 -22.487 1.00 10.44 76 PRO B CA 1
ATOM 2308 C C . PRO B 1 76 ? -8.867 -20.285 -21.455 1.00 10.81 76 PRO B C 1
ATOM 2309 O O . PRO B 1 76 ? -8.711 -20.606 -20.274 1.00 14.62 76 PRO B O 1
ATOM 2313 N N . ILE B 1 77 ? -8.449 -19.101 -21.876 1.00 11.11 77 ILE B N 1
ATOM 2314 C CA . ILE B 1 77 ? -7.983 -18.016 -21.027 1.00 12.03 77 ILE B CA 1
ATOM 2315 C C . ILE B 1 77 ? -9.181 -17.491 -20.206 1.00 12.25 77 ILE B C 1
ATOM 2316 O O . ILE B 1 77 ? -10.296 -17.350 -20.746 1.00 12.46 77 ILE B O 1
ATOM 2321 N N . PRO B 1 78 ? -9.022 -17.251 -18.894 1.00 14.00 78 PRO B N 1
ATOM 2322 C CA . PRO B 1 78 ? -10.181 -16.797 -18.095 1.00 14.92 78 PRO B CA 1
ATOM 2323 C C . PRO B 1 78 ? -10.845 -15.563 -18.678 1.00 13.87 78 PRO B C 1
ATOM 2324 O O . PRO B 1 78 ? -10.160 -14.648 -19.071 1.00 14.87 78 PRO B O 1
ATOM 2328 N N . GLY B 1 79 ? -12.166 -15.582 -18.752 1.00 14.88 79 GLY B N 1
ATOM 2329 C CA . GLY B 1 79 ? -12.893 -14.423 -19.230 1.00 13.56 79 GLY B CA 1
ATOM 2330 C C . GLY B 1 79 ? -12.919 -14.256 -20.752 1.00 11.98 79 GLY B C 1
ATOM 2331 O O . GLY B 1 79 ? -13.703 -13.440 -21.273 1.00 14.42 79 GLY B O 1
ATOM 2332 N N . ALA B 1 80 ? -12.095 -14.990 -21.492 1.00 12.03 80 ALA B N 1
ATOM 2333 C CA . ALA B 1 80 ? -11.906 -14.711 -22.912 1.00 11.99 80 ALA B CA 1
ATOM 2334 C C . ALA B 1 80 ? -13.107 -15.052 -23.758 1.00 10.92 80 ALA B C 1
ATOM 2335 O O . ALA B 1 80 ? -13.528 -14.264 -24.652 1.00 12.44 80 ALA B O 1
ATOM 2337 N N . LEU B 1 81 ? -13.706 -16.233 -23.527 1.00 11.15 81 LEU B N 1
ATOM 2338 C CA . LEU B 1 81 ? -14.821 -16.628 -24.340 1.00 12.83 81 LEU B CA 1
ATOM 2339 C C . LEU B 1 81 ? -16.030 -15.736 -24.090 1.00 12.36 81 LEU B C 1
ATOM 2340 O O . LEU B 1 81 ? -16.698 -15.371 -25.077 1.00 13.94 81 LEU B O 1
ATOM 2345 N N . ASP B 1 82 ? -16.285 -15.395 -22.826 1.00 13.04 82 ASP B N 1
ATOM 2346 C CA . ASP B 1 82 ? -17.391 -14.486 -22.563 1.00 14.02 82 ASP B CA 1
ATOM 2347 C C . ASP B 1 82 ? -17.115 -13.143 -23.225 1.00 13.74 82 ASP B C 1
ATOM 2348 O O . ASP B 1 82 ? -18.028 -12.552 -23.789 1.00 15.26 82 ASP B O 1
ATOM 2353 N N . ALA B 1 83 ? -15.886 -12.626 -23.120 1.00 13.40 83 ALA B N 1
ATOM 2354 C CA . ALA B 1 83 ? -15.608 -11.314 -23.698 1.00 13.99 83 ALA B CA 1
ATOM 2355 C C . ALA B 1 83 ? -15.775 -11.332 -25.194 1.00 13.02 83 ALA B C 1
ATOM 2356 O O . ALA B 1 83 ? -16.354 -10.403 -25.786 1.00 14.50 83 ALA B O 1
ATOM 2358 N N . VAL B 1 84 ? -15.295 -12.366 -25.893 1.00 13.26 84 VAL B N 1
ATOM 2359 C CA A VAL B 1 84 ? -15.438 -12.436 -27.348 0.47 12.49 84 VAL B CA 1
ATOM 2360 C CA B VAL B 1 84 ? -15.422 -12.358 -27.368 0.53 11.76 84 VAL B CA 1
ATOM 2361 C C . VAL B 1 84 ? -16.874 -12.562 -27.784 1.00 14.40 84 VAL B C 1
ATOM 2362 O O . VAL B 1 84 ? -17.328 -11.995 -28.790 1.00 14.84 84 VAL B O 1
ATOM 2369 N N . ARG B 1 85 ? -17.675 -13.293 -27.042 1.00 14.29 85 ARG B N 1
ATOM 2370 C CA A ARG B 1 85 ? -19.117 -13.411 -27.252 0.37 17.30 85 ARG B CA 1
ATOM 2371 C CA B ARG B 1 85 ? -19.111 -13.377 -27.273 0.63 15.46 85 ARG B CA 1
ATOM 2372 C C . ARG B 1 85 ? -19.796 -12.051 -27.141 1.00 15.77 85 ARG B C 1
ATOM 2373 O O . ARG B 1 85 ? -20.601 -11.682 -28.006 1.00 19.40 85 ARG B O 1
ATOM 2388 N N . GLU B 1 86 ? -19.524 -11.310 -26.078 1.00 17.14 86 GLU B N 1
ATOM 2389 C CA . GLU B 1 86 ? -20.089 -9.976 -25.869 1.00 17.60 86 GLU B CA 1
ATOM 2390 C C . GLU B 1 86 ? -19.588 -9.024 -26.957 1.00 17.23 86 GLU B C 1
ATOM 2391 O O . GLU B 1 86 ? -20.367 -8.243 -27.559 1.00 19.12 86 GLU B O 1
ATOM 2397 N N . MET B 1 87 ? -18.283 -9.026 -27.232 1.00 14.81 87 MET B N 1
ATOM 2398 C CA . MET B 1 87 ? -17.770 -8.132 -28.244 1.00 14.11 87 MET B CA 1
ATOM 2399 C C . MET B 1 87 ? -18.431 -8.348 -29.587 1.00 14.26 87 MET B C 1
ATOM 2400 O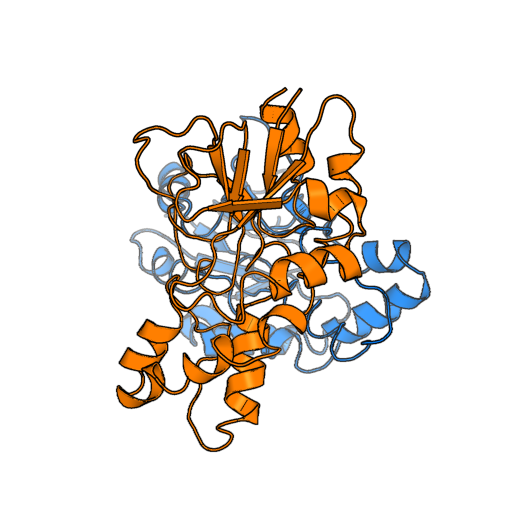 O . MET B 1 87 ? -18.769 -7.378 -30.272 1.00 16.78 87 MET B O 1
ATOM 2405 N N . ASN B 1 88 ? -18.641 -9.597 -29.990 1.00 17.09 88 ASN B N 1
ATOM 2406 C CA . ASN B 1 88 ? -19.190 -9.955 -31.307 1.00 16.33 88 ASN B CA 1
ATOM 2407 C C . ASN B 1 88 ? -20.608 -9.453 -31.434 1.00 20.34 88 ASN B C 1
ATOM 2408 O O . ASN B 1 88 ? -21.056 -9.148 -32.536 1.00 23.67 88 ASN B O 1
ATOM 2413 N N . ASP B 1 89 ? -21.283 -9.339 -30.304 1.00 21.87 89 ASP B N 1
ATOM 2414 C CA . ASP B 1 89 ? -22.673 -8.830 -30.334 1.00 25.32 89 ASP B CA 1
ATOM 2415 C C . ASP B 1 89 ? -22.768 -7.325 -30.174 1.00 21.16 89 ASP B C 1
ATOM 2416 O O . ASP B 1 89 ? -23.882 -6.778 -30.241 1.00 28.01 89 ASP B O 1
ATOM 2421 N N . LEU B 1 90 ? -21.692 -6.582 -29.962 1.00 18.42 90 LEU B N 1
ATOM 2422 C CA . LEU B 1 90 ? -21.827 -5.130 -29.818 1.00 17.85 90 LEU B CA 1
ATOM 2423 C C . LEU B 1 90 ? -22.267 -4.497 -31.121 1.00 19.68 90 LEU B C 1
ATOM 2424 O O . LEU B 1 90 ? -21.829 -4.883 -32.204 1.00 20.44 90 LEU B O 1
ATOM 2429 N N . PRO B 1 91 ? -23.088 -3.479 -31.068 1.00 22.00 91 PRO B N 1
ATOM 2430 C CA . PRO B 1 91 ? -23.395 -2.741 -32.308 1.00 24.22 91 PRO B CA 1
ATOM 2431 C C . PRO B 1 91 ? -22.105 -2.214 -32.949 1.00 18.72 91 PRO B C 1
ATOM 2432 O O . PRO B 1 91 ? -21.119 -1.880 -32.302 1.00 20.96 91 PRO B O 1
ATOM 2436 N N . ASP B 1 92 ? -22.139 -2.180 -34.286 1.00 19.75 92 ASP B N 1
ATOM 2437 C CA . ASP B 1 92 ? -21.065 -1.597 -35.102 1.00 17.56 92 ASP B CA 1
ATOM 2438 C C . ASP B 1 92 ? -19.702 -2.160 -34.700 1.00 14.68 92 ASP B C 1
ATOM 2439 O O . ASP B 1 92 ? -18.721 -1.405 -34.570 1.00 15.54 92 ASP B O 1
ATOM 2444 N N . THR B 1 93 ? -19.613 -3.442 -34.511 1.00 15.26 93 THR B N 1
ATOM 2445 C CA . THR B 1 93 ? -18.391 -4.162 -34.140 1.00 14.39 93 THR B CA 1
ATOM 2446 C C . THR B 1 93 ? -18.322 -5.478 -34.908 1.00 14.49 93 THR B C 1
ATOM 2447 O O . THR B 1 93 ? -19.317 -6.222 -34.920 1.00 18.43 93 THR B O 1
ATOM 2451 N N . GLN B 1 94 ? -17.157 -5.788 -35.435 1.00 14.26 94 GLN B N 1
ATOM 2452 C CA A GLN B 1 94 ? -16.914 -7.093 -36.053 0.36 13.05 94 GLN B CA 1
ATOM 2453 C CA B GLN B 1 94 ? -16.727 -6.919 -36.261 0.64 14.20 94 GLN B CA 1
ATOM 2454 C C . GLN B 1 94 ? -15.608 -7.661 -35.514 1.00 11.83 94 GLN B C 1
ATOM 2455 O O . GLN B 1 94 ? -14.671 -6.982 -35.185 1.00 14.55 94 GLN B O 1
ATOM 2466 N N . VAL B 1 95 ? -15.646 -8.945 -35.322 1.00 13.19 95 VAL B N 1
ATOM 2467 C CA . VAL B 1 95 ? -14.579 -9.729 -34.714 1.00 10.74 95 VAL B CA 1
ATOM 2468 C C . VAL B 1 95 ? -14.080 -10.779 -35.667 1.00 9.42 95 VAL B C 1
ATOM 2469 O O . VAL B 1 95 ? -14.867 -11.546 -36.253 1.00 10.54 95 VAL B O 1
ATOM 2473 N N . PHE B 1 96 ? -12.776 -10.905 -35.778 1.00 8.98 96 PHE B N 1
ATOM 2474 C CA . PHE B 1 96 ? -12.130 -12.053 -36.389 1.00 9.03 96 PHE B CA 1
ATOM 2475 C C . PHE B 1 96 ? -11.129 -12.642 -35.397 1.00 8.42 96 PHE B C 1
ATOM 2476 O O . PHE B 1 96 ? -10.538 -11.871 -34.649 1.00 10.44 96 PHE B O 1
ATOM 2484 N N . ILE B 1 97 ? -10.954 -13.944 -35.442 1.00 7.93 97 ILE B N 1
ATOM 2485 C CA . ILE B 1 97 ? -9.922 -14.622 -34.682 1.00 8.03 97 ILE B CA 1
ATOM 2486 C C . ILE B 1 97 ? -8.727 -14.790 -35.592 1.00 8.08 97 ILE B C 1
ATOM 2487 O O . ILE B 1 97 ? -8.834 -15.540 -36.562 1.00 10.20 97 ILE B O 1
ATOM 2492 N N . CYS B 1 98 ? -7.633 -14.088 -35.341 1.00 8.26 98 CYS B N 1
ATOM 2493 C CA . CYS B 1 98 ? -6.506 -13.999 -36.233 1.00 8.26 98 CYS B CA 1
ATOM 2494 C C . CYS B 1 98 ? -5.288 -14.659 -35.591 1.00 9.27 98 CYS B C 1
ATOM 2495 O O . CYS B 1 98 ? -4.758 -14.141 -34.595 1.00 9.45 98 CYS B O 1
ATOM 2498 N N . THR B 1 99 ? -4.957 -15.836 -36.119 1.00 8.67 99 THR B N 1
ATOM 2499 C CA . THR B 1 99 ? -4.016 -16.744 -35.452 1.00 8.08 99 THR B CA 1
ATOM 2500 C C . THR B 1 99 ? -3.036 -17.281 -36.453 1.00 8.38 99 THR B C 1
ATOM 2501 O O . THR B 1 99 ? -3.337 -17.522 -37.629 1.00 8.85 99 THR B O 1
ATOM 2505 N N . SER B 1 100 ? -1.810 -17.472 -35.998 1.00 9.00 100 SER B N 1
ATOM 2506 C CA . SER B 1 100 ? -0.729 -18.027 -36.804 1.00 10.30 100 SER B CA 1
ATOM 2507 C C . SER B 1 100 ? -0.482 -19.508 -36.534 1.00 11.41 100 SER B C 1
ATOM 2508 O O . SER B 1 100 ? -0.290 -19.911 -35.380 1.00 17.40 100 SER B O 1
ATOM 2511 N N . PRO B 1 101 ? -0.494 -20.354 -37.518 1.00 9.61 101 PRO B N 1
ATOM 2512 C CA . PRO B 1 101 ? -0.141 -21.737 -37.278 1.00 10.19 101 PRO B CA 1
ATOM 2513 C C . PRO B 1 101 ? 1.353 -21.853 -37.010 1.00 10.61 101 PRO B C 1
ATOM 2514 O O . PRO B 1 101 ? 2.135 -21.034 -37.493 1.00 12.13 101 PRO B O 1
ATOM 2518 N N . LEU B 1 102 ? 1.763 -22.876 -36.303 1.00 10.26 102 LEU B N 1
ATOM 2519 C CA . LEU B 1 102 ? 3.108 -23.311 -36.239 1.00 10.32 102 LEU B CA 1
ATOM 2520 C C . LEU B 1 102 ? 3.685 -23.587 -37.634 1.00 11.35 102 LEU B C 1
ATOM 2521 O O . LEU B 1 102 ? 2.954 -23.986 -38.530 1.00 12.28 102 LEU B O 1
ATOM 2526 N N . LEU B 1 103 ? 5.002 -23.453 -37.799 1.00 13.64 103 LEU B N 1
ATOM 2527 C CA . LEU B 1 103 ? 5.634 -23.989 -39.003 1.00 13.79 103 LEU B CA 1
ATOM 2528 C C . LEU B 1 103 ? 5.392 -25.487 -39.153 1.00 12.94 103 LEU B C 1
ATOM 2529 O O . LEU B 1 103 ? 5.181 -26.019 -40.255 1.00 14.60 103 LEU B O 1
ATOM 2534 N N . LYS B 1 104 ? 5.439 -26.211 -38.028 1.00 14.94 104 LYS B N 1
ATOM 2535 C CA . LYS B 1 104 ? 5.039 -27.630 -38.009 1.00 15.71 104 LYS B CA 1
ATOM 2536 C C . LYS B 1 104 ? 3.515 -27.632 -37.867 1.00 14.14 104 LYS B C 1
ATOM 2537 O O . LYS B 1 104 ? 2.912 -27.756 -36.802 1.00 16.75 104 LYS B O 1
ATOM 2543 N N . TYR B 1 105 ? 2.834 -27.407 -39.001 1.00 13.59 105 TYR B N 1
ATOM 2544 C CA . TYR B 1 105 ? 1.399 -27.145 -39.035 1.00 13.61 105 TYR B CA 1
ATOM 2545 C C . TYR B 1 105 ? 0.523 -28.353 -38.775 1.00 11.15 105 TYR B C 1
ATOM 2546 O O . TYR B 1 105 ? -0.675 -28.164 -38.574 1.00 12.86 105 TYR B O 1
ATOM 2555 N N . HIS B 1 106 ? 1.032 -29.553 -39.031 1.00 12.49 106 HIS B N 1
ATOM 2556 C CA A HIS B 1 106 ? 0.231 -30.769 -39.174 0.27 13.30 106 HIS B CA 1
ATOM 2557 C CA B HIS B 1 106 ? 0.195 -30.745 -39.220 0.73 12.45 106 HIS B CA 1
ATOM 2558 C C . HIS B 1 106 ? -0.887 -30.924 -38.141 1.00 15.17 106 HIS B C 1
ATOM 2559 O O . HIS B 1 106 ? -2.061 -31.174 -38.444 1.00 16.92 106 HIS B O 1
ATOM 2572 N N . HIS B 1 107 ? -0.537 -30.798 -36.884 1.00 12.95 107 HIS B N 1
ATOM 2573 C CA . HIS B 1 107 ? -1.472 -31.077 -35.795 1.00 13.29 107 HIS B CA 1
ATOM 2574 C C . HIS B 1 107 ? -1.975 -29.769 -35.163 1.00 15.01 107 HIS B C 1
ATOM 2575 O O . HIS B 1 107 ? -2.572 -29.773 -34.077 1.00 13.62 107 HIS B O 1
ATOM 2582 N N . CYS B 1 108 ? -1.788 -28.651 -35.841 1.00 11.43 108 CYS B N 1
ATOM 2583 C CA . CYS B 1 108 ? -2.143 -27.335 -35.340 1.00 10.92 108 CYS B CA 1
ATOM 2584 C C . CYS B 1 108 ? -3.376 -26.802 -36.079 1.00 10.24 108 CYS B C 1
ATOM 2585 O O . CYS B 1 108 ? -4.342 -26.347 -35.473 1.00 11.12 108 CYS B O 1
ATOM 2588 N N . VAL B 1 109 ? -3.374 -26.813 -37.416 1.00 9.97 109 VAL B N 1
ATOM 2589 C CA A VAL B 1 109 ? -4.332 -26.064 -38.257 0.23 8.99 109 VAL B CA 1
ATOM 2590 C CA B VAL B 1 109 ? -4.343 -26.065 -38.185 0.77 10.68 109 VAL B CA 1
ATOM 2591 C C . VAL B 1 109 ? -5.732 -26.622 -37.986 1.00 10.04 109 VAL B C 1
ATOM 2592 O O . VAL B 1 109 ? -6.667 -25.873 -37.648 1.00 10.01 109 VAL B O 1
ATOM 2599 N N . GLY B 1 110 ? -5.931 -27.918 -38.171 1.00 10.48 110 GLY B N 1
ATOM 2600 C CA . GLY B 1 110 ? -7.273 -28.490 -37.987 1.00 10.95 110 GLY B CA 1
ATOM 2601 C C . GLY B 1 110 ? -7.747 -28.431 -36.531 1.00 9.60 110 GLY B C 1
ATOM 2602 O O . GLY B 1 110 ? -8.931 -28.227 -36.259 1.00 11.11 110 GLY B O 1
ATOM 2603 N N . GLU B 1 111 ? -6.803 -28.594 -35.618 1.00 9.78 111 GLU B N 1
ATOM 2604 C CA . GLU B 1 111 ? -7.146 -28.560 -34.207 1.00 9.62 111 GLU B CA 1
ATOM 2605 C C . GLU B 1 111 ? -7.600 -27.182 -33.748 1.00 9.20 111 GLU B C 1
ATOM 2606 O O . GLU B 1 111 ? -8.492 -27.097 -32.901 1.00 9.81 111 GLU B O 1
ATOM 2612 N N . LYS B 1 112 ? -7.039 -26.132 -34.291 1.00 8.74 112 LYS B N 1
ATOM 2613 C CA . LYS B 1 112 ? -7.483 -24.781 -33.972 1.00 9.03 112 LYS B CA 1
ATOM 2614 C C . LYS B 1 112 ? -8.924 -24.536 -34.411 1.00 8.96 112 LYS B C 1
ATOM 2615 O O . LYS B 1 112 ? -9.720 -23.952 -33.704 1.00 9.16 112 LYS B O 1
ATOM 2621 N N . TYR B 1 113 ? -9.278 -25.015 -35.627 1.00 8.65 113 TYR B N 1
ATOM 2622 C CA . TYR B 1 113 ? -10.654 -24.865 -36.117 1.00 9.14 113 TYR B CA 1
ATOM 2623 C C . TYR B 1 113 ? -11.603 -25.615 -35.164 1.00 8.84 113 TYR B C 1
ATOM 2624 O O . TYR B 1 113 ? -12.657 -25.082 -34.795 1.00 9.34 113 TYR B O 1
ATOM 2633 N N . ARG B 1 114 ? -11.239 -26.856 -34.804 1.00 8.80 114 ARG B N 1
ATOM 2634 C CA . ARG B 1 114 ? -12.107 -27.642 -33.915 1.00 9.76 114 ARG B CA 1
ATOM 2635 C C . ARG B 1 114 ? -12.188 -27.006 -32.540 1.00 9.59 114 ARG B C 1
ATOM 2636 O O . ARG B 1 114 ? -13.274 -27.042 -31.959 1.00 10.21 114 ARG B O 1
ATOM 2644 N N . TRP B 1 115 ? -11.101 -26.431 -32.053 1.00 8.91 115 TRP B N 1
ATOM 2645 C CA . TRP B 1 115 ? -11.165 -25.774 -30.763 1.00 9.34 115 TRP B CA 1
ATOM 2646 C C . TRP B 1 115 ? -12.181 -24.641 -30.772 1.00 8.53 115 TRP B C 1
ATOM 2647 O O . TRP B 1 115 ? -12.983 -24.462 -29.847 1.00 9.25 115 TRP B O 1
ATOM 2658 N N . VAL B 1 116 ? -12.150 -23.820 -31.816 1.00 8.32 116 VAL B N 1
ATOM 2659 C CA . VAL B 1 116 ? -13.122 -22.722 -31.916 1.00 9.05 116 VAL B CA 1
ATOM 2660 C C . VAL B 1 116 ? -14.542 -23.264 -32.032 1.00 9.81 116 VAL B C 1
ATOM 2661 O O . VAL B 1 116 ? -15.468 -22.798 -31.396 1.00 10.28 116 VAL B O 1
ATOM 2665 N N . GLU B 1 117 ? -14.756 -24.281 -32.882 1.00 9.43 117 GLU B N 1
ATOM 2666 C CA . GLU B 1 117 ? -16.065 -24.887 -33.033 1.00 10.18 117 GLU B CA 1
ATOM 2667 C C . GLU B 1 117 ? -16.617 -25.360 -31.699 1.00 10.99 117 GLU B C 1
ATOM 2668 O O . GLU B 1 117 ? -17.762 -25.104 -31.346 1.00 12.72 117 GLU B O 1
ATOM 2674 N N . GLN B 1 118 ? -15.778 -26.036 -30.919 1.00 11.04 118 GLN B N 1
ATOM 2675 C CA . GLN B 1 118 ? -16.230 -26.581 -29.635 1.00 11.81 118 GLN B CA 1
ATOM 2676 C C . GLN B 1 118 ? -16.460 -25.508 -28.601 1.00 11.06 118 GLN B C 1
ATOM 2677 O O . GLN B 1 118 ? -17.463 -25.506 -27.878 1.00 12.72 118 GLN B O 1
ATOM 2683 N N . HIS B 1 119 ? -15.558 -24.532 -28.450 1.00 11.30 119 HIS B N 1
ATOM 2684 C CA . HIS B 1 119 ? -15.635 -23.553 -27.380 1.00 10.40 119 HIS B CA 1
ATOM 2685 C C . HIS B 1 119 ? -16.544 -22.359 -27.676 1.00 11.58 119 HIS B C 1
ATOM 2686 O O . HIS B 1 119 ? -17.125 -21.816 -26.745 1.00 12.00 119 HIS B O 1
ATOM 2693 N N . LEU B 1 120 ? -16.599 -21.956 -28.951 1.00 10.99 120 LEU B N 1
ATOM 2694 C CA . LEU B 1 120 ? -17.366 -20.792 -29.347 1.00 12.28 120 LEU B CA 1
ATOM 2695 C C . LEU B 1 120 ? -18.490 -21.074 -30.324 1.00 12.42 120 LEU B C 1
ATOM 2696 O O . LEU B 1 120 ? -19.411 -20.264 -30.460 1.00 14.37 120 LEU B O 1
ATOM 2701 N N . GLY B 1 121 ? -18.476 -22.232 -30.991 1.00 12.57 121 GLY B N 1
ATOM 2702 C CA . GLY B 1 121 ? -19.550 -22.572 -31.904 1.00 14.18 121 GLY B CA 1
ATOM 2703 C C . GLY B 1 121 ? -19.220 -22.380 -33.351 1.00 14.63 121 GLY B C 1
ATOM 2704 O O . GLY B 1 121 ? -18.276 -21.682 -33.771 1.00 13.30 121 GLY B O 1
ATOM 2705 N N . PRO B 1 122 ? -20.044 -23.009 -34.216 1.00 18.14 122 PRO B N 1
ATOM 2706 C CA . PRO B 1 122 ? -19.808 -22.936 -35.657 1.00 22.21 122 PRO B CA 1
ATOM 2707 C C . PRO B 1 122 ? -19.743 -21.546 -36.258 1.00 21.59 122 PRO B C 1
ATOM 2708 O O . PRO B 1 122 ? -19.010 -21.287 -37.220 1.00 20.88 122 PRO B O 1
ATOM 2712 N N . GLN B 1 123 ? -20.534 -20.628 -35.768 1.00 21.61 123 GLN B N 1
ATOM 2713 C CA . GLN B 1 123 ? -20.505 -19.315 -36.368 1.00 25.66 123 GLN B CA 1
ATOM 2714 C C . GLN B 1 123 ? -19.160 -18.654 -36.167 1.00 20.68 123 GLN B C 1
ATOM 2715 O O . GLN B 1 123 ? -18.666 -17.883 -37.024 1.00 27.25 123 GLN B O 1
ATOM 2721 N N . PHE B 1 124 ? -18.454 -18.903 -35.061 1.00 16.03 124 PHE B N 1
ATOM 2722 C CA . PHE B 1 124 ? -17.130 -18.297 -34.860 1.00 14.30 124 PHE B CA 1
ATOM 2723 C C . PHE B 1 124 ? -16.077 -18.963 -35.741 1.00 11.79 124 PHE B C 1
ATOM 2724 O O . PHE B 1 124 ? -15.089 -18.330 -36.095 1.00 11.92 124 PHE B O 1
ATOM 2732 N N . VAL B 1 125 ? -16.272 -20.212 -36.164 1.00 11.54 125 VAL B N 1
ATOM 2733 C CA . VAL B 1 125 ? -15.315 -20.844 -37.076 1.00 9.86 125 VAL B CA 1
ATOM 2734 C C . VAL B 1 125 ? -15.199 -20.042 -38.355 1.00 9.49 125 VAL B C 1
ATOM 2735 O O . VAL B 1 125 ? -14.113 -19.879 -38.904 1.00 9.94 125 VAL B O 1
ATOM 2739 N N . GLU B 1 126 ? -16.304 -19.515 -38.838 1.00 10.65 126 GLU B N 1
ATOM 2740 C CA . GLU B 1 126 ? -16.305 -18.627 -40.006 1.00 10.62 126 GLU B CA 1
ATOM 2741 C C . GLU B 1 126 ? -15.565 -17.328 -39.829 1.00 9.05 126 GLU B C 1
ATOM 2742 O O . GLU B 1 126 ? -15.319 -16.636 -40.847 1.00 10.38 126 GLU B O 1
ATOM 2748 N N . ARG B 1 127 ? -15.164 -16.958 -38.640 1.00 9.19 127 ARG B N 1
ATOM 2749 C CA . ARG B 1 127 ? -14.455 -15.743 -38.335 1.00 8.80 127 ARG B CA 1
ATOM 2750 C C . ARG B 1 127 ? -12.965 -15.994 -38.122 1.00 7.87 127 ARG B C 1
ATOM 2751 O O . ARG B 1 127 ? -12.260 -15.063 -37.729 1.00 8.70 127 ARG B O 1
ATOM 2759 N N . ILE B 1 128 ? -12.477 -17.195 -38.372 1.00 8.02 128 ILE B N 1
ATOM 2760 C CA . ILE B 1 128 ? -11.061 -17.494 -38.248 1.00 7.84 128 ILE B CA 1
ATOM 2761 C C . ILE B 1 128 ? -10.309 -17.006 -39.492 1.00 7.79 128 ILE B C 1
ATOM 2762 O O . ILE B 1 128 ? -10.730 -17.246 -40.622 1.00 8.24 128 ILE B O 1
ATOM 2767 N N . ILE B 1 129 ? -9.177 -16.364 -39.242 1.00 7.53 129 ILE B N 1
ATOM 2768 C CA . ILE B 1 129 ? -8.186 -16.029 -40.259 1.00 7.41 129 ILE B CA 1
ATOM 2769 C C . ILE B 1 129 ? -6.873 -16.678 -39.802 1.00 7.75 129 ILE B C 1
ATOM 2770 O O . ILE B 1 129 ? -6.335 -16.262 -38.760 1.00 8.97 129 ILE B O 1
ATOM 2775 N N . LEU B 1 130 ? -6.384 -17.638 -40.567 1.00 7.47 130 LEU B N 1
ATOM 2776 C CA . LEU B 1 130 ? -5.087 -18.235 -40.279 1.00 7.94 130 LEU B CA 1
ATOM 2777 C C . LEU B 1 130 ? -4.042 -17.601 -41.173 1.00 7.86 130 LEU B C 1
ATOM 2778 O O . LEU B 1 130 ? -4.211 -17.584 -42.408 1.00 9.53 130 LEU B O 1
ATOM 2783 N N . THR B 1 131 ? -3.001 -17.046 -40.577 1.00 7.96 131 THR B N 1
ATOM 2784 C CA . THR B 1 131 ? -1.959 -16.306 -41.339 1.00 8.73 131 THR B CA 1
ATOM 2785 C C . THR B 1 131 ? -0.716 -16.221 -40.511 1.00 8.45 131 THR B C 1
ATOM 2786 O O . THR B 1 131 ? -0.803 -16.067 -39.288 1.00 9.51 131 THR B O 1
ATOM 2790 N N . ARG B 1 132 ? 0.427 -16.302 -41.178 1.00 9.00 132 ARG B N 1
ATOM 2791 C CA . ARG B 1 132 ? 1.721 -16.022 -40.524 1.00 9.44 132 ARG B CA 1
ATOM 2792 C C . ARG B 1 132 ? 2.061 -14.557 -40.596 1.00 9.56 132 ARG B C 1
ATOM 2793 O O . ARG B 1 132 ? 3.106 -14.155 -40.061 1.00 13.40 132 ARG B O 1
ATOM 2801 N N . ASP B 1 133 ? 1.285 -13.750 -41.243 1.00 9.44 133 ASP B N 1
ATOM 2802 C CA . ASP B 1 133 ? 1.449 -12.306 -41.368 1.00 10.00 133 ASP B CA 1
ATOM 2803 C C . ASP B 1 133 ? 0.120 -11.634 -41.040 1.00 9.02 133 ASP B C 1
ATOM 2804 O O . ASP B 1 133 ? -0.776 -11.590 -41.878 1.00 10.04 133 ASP B O 1
ATOM 2809 N N . LYS B 1 134 ? 0.039 -11.088 -39.832 1.00 9.02 134 LYS B N 1
ATOM 2810 C CA . LYS B 1 134 ? -1.168 -10.397 -39.409 1.00 8.43 134 LYS B CA 1
ATOM 2811 C C . LYS B 1 134 ? -1.209 -8.962 -39.905 1.00 8.38 134 LYS B C 1
ATOM 2812 O O . LYS B 1 134 ? -2.266 -8.316 -39.855 1.00 8.40 134 LYS B O 1
ATOM 2818 N N . THR B 1 135 ? -0.065 -8.449 -40.386 1.00 8.81 135 THR B N 1
ATOM 2819 C CA . THR B 1 135 ? -0.006 -7.060 -40.844 1.00 9.29 135 THR B CA 1
ATOM 2820 C C . THR B 1 135 ? -0.739 -6.848 -42.195 1.00 9.04 135 THR B C 1
ATOM 2821 O O . THR B 1 135 ? -1.067 -5.706 -42.500 1.00 10.82 135 THR B O 1
ATOM 2825 N N . VAL B 1 136 ? -1.016 -7.936 -42.903 1.00 9.38 136 VAL B N 1
ATOM 2826 C CA . VAL B 1 136 ? -1.784 -7.822 -44.151 1.00 9.42 136 VAL B CA 1
ATOM 2827 C C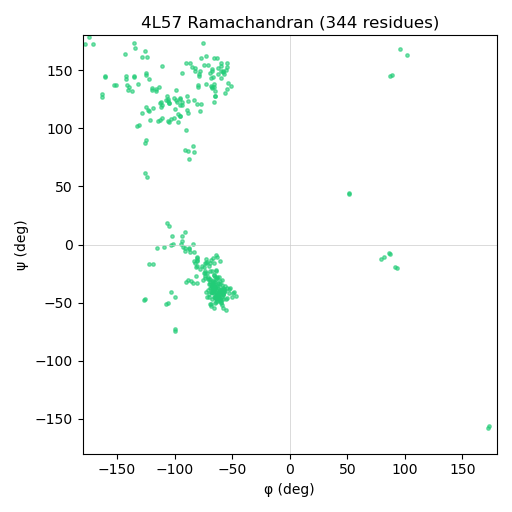 . VAL B 1 136 ? -3.300 -8.028 -43.929 1.00 10.02 136 VAL B C 1
ATOM 2828 O O . VAL B 1 136 ? -4.063 -8.071 -44.906 1.00 11.87 136 VAL B O 1
ATOM 2832 N N . VAL B 1 137 ? -3.719 -8.116 -42.673 1.00 9.29 137 VAL B N 1
ATOM 2833 C CA . VAL B 1 137 ? -5.135 -8.200 -42.306 1.00 9.15 137 VAL B CA 1
ATOM 2834 C C . VAL B 1 137 ? -5.603 -6.822 -41.875 1.00 9.48 137 VAL B C 1
ATOM 2835 O O . VAL B 1 137 ? -4.994 -6.221 -40.979 1.00 10.74 137 VAL B O 1
ATOM 2839 N N A LEU B 1 138 ? -6.611 -6.270 -42.508 0.42 9.46 138 LEU B N 1
ATOM 2840 N N B LEU B 1 138 ? -6.686 -6.390 -42.473 0.58 9.42 138 LEU B N 1
ATOM 2841 C CA A LEU B 1 138 ? -7.173 -4.955 -42.250 0.42 10.09 138 LEU B CA 1
ATOM 2842 C CA B LEU B 1 138 ? -7.297 -5.123 -42.144 0.58 11.47 138 LEU B CA 1
ATOM 2843 C C A LEU B 1 138 ? -8.115 -4.940 -41.058 0.42 10.92 138 LEU B C 1
ATOM 2844 C C B LEU B 1 138 ? -8.118 -5.153 -40.874 0.58 11.14 138 LEU B C 1
ATOM 2845 O O A LEU B 1 138 ? -9.144 -5.629 -41.063 0.42 12.03 138 LEU B O 1
ATOM 2846 O O B LEU B 1 138 ? -8.996 -5.977 -40.662 0.58 13.59 138 LEU B O 1
ATOM 2855 N N . GLY B 1 139 ? -7.820 -4.185 -40.008 1.00 12.26 139 GLY B N 1
ATOM 2856 C CA . GLY B 1 139 ? -8.671 -4.002 -38.877 1.00 12.61 139 GLY B CA 1
ATOM 2857 C C . GLY B 1 139 ? -8.307 -2.732 -38.098 1.00 10.77 139 GLY B C 1
ATOM 2858 O O . GLY B 1 139 ? -7.284 -2.105 -38.408 1.00 12.37 139 GLY B O 1
ATOM 2859 N N . ASP B 1 140 ? -9.097 -2.414 -37.063 1.00 10.97 140 ASP B N 1
ATOM 2860 C CA . ASP B 1 140 ? -8.820 -1.242 -36.233 1.00 11.51 140 ASP B CA 1
ATOM 2861 C C . ASP B 1 140 ? -7.918 -1.573 -35.064 1.00 10.77 140 ASP B C 1
ATOM 2862 O O . ASP B 1 140 ? -7.140 -0.758 -34.604 1.00 11.32 140 ASP B O 1
ATOM 2867 N N . LEU B 1 141 ? -8.027 -2.807 -34.534 1.00 10.44 141 LEU B N 1
ATOM 2868 C CA . LEU B 1 141 ? -7.357 -3.219 -33.332 1.00 10.08 141 LEU B CA 1
ATOM 2869 C C . LEU B 1 141 ? -6.902 -4.680 -33.527 1.00 9.57 141 LEU B C 1
ATOM 2870 O O . LEU B 1 141 ? -7.618 -5.462 -34.140 1.00 9.93 141 LEU B O 1
ATOM 2875 N N . LEU B 1 142 ? -5.722 -5.009 -33.001 1.00 9.40 142 LEU B N 1
ATOM 2876 C CA . LEU B 1 142 ? -5.259 -6.374 -32.880 1.00 8.70 142 LEU B CA 1
ATOM 2877 C C . LEU B 1 142 ? -4.913 -6.592 -31.395 1.00 9.46 142 LEU B C 1
ATOM 2878 O O . LEU B 1 142 ? -4.003 -5.922 -30.892 1.00 10.07 142 LEU B O 1
ATOM 2883 N N . ILE B 1 143 ? -5.602 -7.506 -30.751 1.00 8.71 143 ILE B N 1
ATOM 2884 C CA . ILE B 1 143 ? -5.356 -7.825 -29.327 1.00 8.67 143 ILE B CA 1
ATOM 2885 C C . ILE B 1 143 ? -4.528 -9.106 -29.343 1.00 8.73 143 ILE B C 1
ATOM 2886 O O . ILE B 1 143 ? -5.070 -10.159 -29.744 1.00 9.24 143 ILE B O 1
ATOM 2891 N N . ASP B 1 144 ? -3.251 -9.056 -28.998 1.00 8.86 144 ASP B N 1
ATOM 2892 C CA . ASP B 1 144 ? -2.282 -10.111 -29.265 1.00 8.22 144 ASP B CA 1
ATOM 2893 C C . ASP B 1 144 ? -1.220 -10.048 -28.157 1.00 8.04 144 ASP B C 1
ATOM 2894 O O . ASP B 1 144 ? -0.778 -8.964 -27.795 1.00 9.28 144 ASP B O 1
ATOM 2899 N N . ASP B 1 145 ? -0.816 -11.213 -27.641 1.00 8.73 145 ASP B N 1
ATOM 2900 C CA . ASP B 1 145 ? 0.215 -11.244 -26.585 1.00 8.56 145 ASP B CA 1
ATOM 2901 C C . ASP B 1 145 ? 1.610 -11.188 -27.100 1.00 8.43 145 ASP B C 1
ATOM 2902 O O . ASP B 1 145 ? 2.541 -11.095 -26.264 1.00 9.89 145 ASP B O 1
ATOM 2907 N N . LYS B 1 146 ? 1.877 -11.249 -28.390 1.00 9.08 146 LYS B N 1
ATOM 2908 C CA . LYS B 1 146 ? 3.245 -11.218 -28.904 1.00 9.35 146 LYS B CA 1
ATOM 2909 C C . LYS B 1 146 ? 3.766 -9.796 -28.752 1.00 9.63 146 LYS B C 1
ATOM 2910 O O . LYS B 1 146 ? 3.050 -8.838 -29.054 1.00 11.61 146 LYS B O 1
ATOM 2916 N N . ASP B 1 147 ? 5.013 -9.640 -28.328 1.00 10.81 147 ASP B N 1
ATOM 2917 C CA . ASP B 1 147 ? 5.498 -8.296 -27.929 1.00 13.47 147 ASP B CA 1
ATOM 2918 C C . ASP B 1 147 ? 5.530 -7.357 -29.119 1.00 13.53 147 ASP B C 1
ATOM 2919 O O . ASP B 1 147 ? 5.221 -6.171 -28.936 1.00 14.65 147 ASP B O 1
ATOM 2924 N N . THR B 1 148 ? 5.895 -7.809 -30.297 1.00 12.29 148 THR B N 1
ATOM 2925 C CA A THR B 1 148 ? 5.727 -6.996 -31.494 0.50 13.00 148 THR B CA 1
ATOM 2926 C CA B THR B 1 148 ? 5.956 -7.093 -31.546 0.50 12.34 148 THR B CA 1
ATOM 2927 C C . THR B 1 148 ? 5.223 -7.898 -32.605 1.00 12.46 148 THR B C 1
ATOM 2928 O O . THR B 1 148 ? 5.598 -9.048 -32.764 1.00 16.83 148 THR B O 1
ATOM 2935 N N . VAL B 1 149 ? 4.284 -7.346 -33.328 1.00 12.27 149 VAL B N 1
ATOM 2936 C CA . VAL B 1 149 ? 3.597 -8.053 -34.392 1.00 11.37 149 VAL B CA 1
ATOM 2937 C C . VAL B 1 149 ? 4.041 -7.415 -35.693 1.00 12.92 149 VAL B C 1
ATOM 2938 O O . VAL B 1 149 ? 3.656 -6.259 -35.958 1.00 15.81 149 VAL B O 1
ATOM 2942 N N . ARG B 1 150 ? 4.847 -8.140 -36.450 1.00 12.73 150 ARG B N 1
ATOM 2943 C CA . ARG B 1 150 ? 5.453 -7.597 -37.663 1.00 16.73 150 ARG B CA 1
ATOM 2944 C C . ARG B 1 150 ? 5.182 -8.446 -38.888 1.00 13.62 150 ARG B C 1
ATOM 2945 O O . ARG B 1 150 ? 4.741 -9.577 -38.812 1.00 13.34 150 ARG B O 1
ATOM 2953 N N . GLY B 1 151 ? 5.472 -7.865 -40.056 1.00 13.12 151 GLY B N 1
ATOM 2954 C CA . GLY B 1 151 ? 5.208 -8.491 -41.315 1.00 12.39 151 GLY B CA 1
ATOM 2955 C C . GLY B 1 151 ? 5.461 -7.568 -42.475 1.00 14.02 151 GLY B C 1
ATOM 2956 O O . GLY B 1 151 ? 6.182 -6.574 -42.357 1.00 16.27 151 GLY B O 1
ATOM 2957 N N . GLN B 1 152 ? 4.834 -7.816 -43.621 1.00 15.35 152 GLN B N 1
ATOM 2958 C CA . GLN B 1 152 ? 5.073 -7.026 -44.850 1.00 16.33 152 GLN B CA 1
ATOM 2959 C C . GLN B 1 152 ? 4.521 -5.617 -44.843 1.00 21.15 152 GLN B C 1
ATOM 2960 O O . GLN B 1 152 ? 5.086 -4.807 -45.579 1.00 27.78 152 GLN B O 1
ATOM 2966 N N . GLU B 1 153 ? 3.510 -5.292 -44.083 1.00 17.04 153 GLU B N 1
ATOM 2967 C CA . GLU B 1 153 ? 3.119 -3.889 -43.928 1.00 19.68 153 GLU B CA 1
ATOM 2968 C C . GLU B 1 153 ? 3.878 -3.230 -42.780 1.00 20.28 153 GLU B C 1
ATOM 2969 O O . GLU B 1 153 ? 3.660 -3.628 -41.664 1.00 19.92 153 GLU B O 1
ATOM 2975 N N . GLU B 1 154 ? 4.742 -2.262 -43.103 1.00 22.78 154 GLU B N 1
ATOM 2976 C CA . GLU B 1 154 ? 5.538 -1.580 -42.079 1.00 25.11 154 GLU B CA 1
ATOM 2977 C C . GLU B 1 154 ? 4.648 -0.847 -41.100 1.00 21.49 154 GLU B C 1
ATOM 2978 O O . GLU B 1 154 ? 4.947 -0.727 -39.908 1.00 24.58 154 GLU B O 1
ATOM 2984 N N . THR B 1 155 ? 3.504 -0.326 -41.564 1.00 21.52 155 THR B N 1
ATOM 2985 C CA . THR B 1 155 ? 2.543 0.333 -40.709 1.00 20.34 155 THR B CA 1
ATOM 2986 C C . THR B 1 155 ? 1.162 -0.309 -40.864 1.00 19.41 155 THR B C 1
ATOM 2987 O O . THR B 1 155 ? 0.347 0.027 -41.721 1.00 19.86 155 THR B O 1
ATOM 2991 N N . PRO B 1 156 ? 0.934 -1.308 -40.022 1.00 17.52 156 PRO B N 1
ATOM 2992 C CA . PRO B 1 156 ? -0.372 -1.975 -40.069 1.00 17.32 156 PRO B CA 1
ATOM 2993 C C . PRO B 1 156 ? -1.543 -1.024 -39.915 1.00 15.03 156 PRO B C 1
ATOM 2994 O O . PRO B 1 156 ? -1.464 0.065 -39.340 1.00 17.27 156 PRO B O 1
ATOM 2998 N N . SER B 1 157 ? -2.710 -1.437 -40.427 1.00 13.77 157 SER B N 1
ATOM 2999 C CA . SER B 1 157 ? -3.936 -0.655 -40.297 1.00 13.97 157 SER B CA 1
ATOM 3000 C C . SER B 1 157 ? -4.397 -0.589 -38.845 1.00 13.03 157 SER B C 1
ATOM 3001 O O . SER B 1 157 ? -5.014 0.409 -38.406 1.00 16.22 157 SER B O 1
ATOM 3004 N N . TRP B 1 158 ? -4.105 -1.661 -38.091 1.00 11.80 158 TRP B N 1
ATOM 3005 C CA . TRP B 1 158 ? -4.587 -1.800 -36.739 1.00 11.01 158 TRP B CA 1
ATOM 3006 C C . TRP B 1 158 ? -3.606 -1.204 -35.736 1.00 11.09 158 TRP B C 1
ATOM 3007 O O . TRP B 1 158 ? -2.384 -1.127 -35.990 1.00 13.18 158 TRP B O 1
ATOM 3018 N N . GLU B 1 159 ? -4.151 -0.843 -34.593 1.00 11.47 159 GLU B N 1
ATOM 3019 C CA . GLU B 1 159 ? -3.365 -0.600 -33.387 1.00 11.78 159 GLU B CA 1
ATOM 3020 C C . GLU B 1 159 ? -3.219 -1.905 -32.624 1.00 11.11 159 GLU B C 1
ATOM 3021 O O . GLU B 1 159 ? -4.229 -2.578 -32.341 1.00 10.66 159 GLU B O 1
ATOM 3027 N N . HIS B 1 160 ? -1.972 -2.264 -32.297 1.00 10.41 160 HIS B N 1
ATOM 3028 C CA . HIS B 1 160 ? -1.698 -3.453 -31.467 1.00 10.32 160 HIS B CA 1
ATOM 3029 C C . HIS B 1 160 ? -1.906 -3.113 -30.013 1.00 9.87 160 HIS B C 1
ATOM 3030 O O . HIS B 1 160 ? -1.245 -2.241 -29.473 1.00 11.77 160 HIS B O 1
ATOM 3037 N N . ILE B 1 161 ? -2.812 -3.835 -29.385 1.00 9.51 161 ILE B N 1
ATOM 3038 C CA . ILE B 1 161 ? -3.055 -3.838 -27.971 1.00 10.31 161 ILE B CA 1
ATOM 3039 C C . ILE B 1 161 ? -2.354 -5.072 -27.402 1.00 9.81 161 ILE B C 1
ATOM 3040 O O . ILE B 1 161 ? -2.724 -6.181 -27.745 1.00 9.91 161 ILE B O 1
ATOM 3045 N N . LEU B 1 162 ? -1.375 -4.872 -26.558 1.00 10.15 162 LEU B N 1
ATOM 3046 C CA . LEU B 1 162 ? -0.624 -5.999 -26.006 1.00 10.22 162 LEU B CA 1
ATOM 3047 C C . LEU B 1 162 ? -1.438 -6.649 -24.909 1.00 9.99 162 LEU B C 1
ATOM 3048 O O . LEU B 1 162 ? -1.679 -6.047 -23.851 1.00 11.41 162 LEU B O 1
ATOM 3053 N N . PHE B 1 163 ? -1.838 -7.904 -25.140 1.00 9.45 163 PHE B N 1
ATOM 3054 C CA . PHE B 1 163 ? -2.559 -8.658 -24.120 1.00 9.27 163 PHE B CA 1
ATOM 3055 C C . PHE B 1 163 ? -1.555 -9.264 -23.161 1.00 9.41 163 PHE B C 1
ATOM 3056 O O . PHE B 1 163 ? -0.630 -9.976 -23.572 1.00 10.56 163 PHE B O 1
ATOM 3064 N N . THR B 1 164 ? -1.718 -8.978 -21.871 1.00 10.71 164 THR B N 1
ATOM 3065 C CA . THR B 1 164 ? -0.719 -9.427 -20.910 1.00 12.67 164 THR B CA 1
ATOM 3066 C C . THR B 1 164 ? -0.733 -10.932 -20.762 1.00 11.57 164 THR B C 1
ATOM 3067 O O . THR B 1 164 ? -1.789 -11.583 -20.686 1.00 15.01 164 THR B O 1
ATOM 3071 N N . CYS B 1 165 ? 0.452 -11.512 -20.736 1.00 13.55 165 CYS B N 1
ATOM 3072 C CA . CYS B 1 165 ? 0.680 -12.951 -20.555 1.00 14.50 165 CYS B CA 1
ATOM 3073 C C . CYS B 1 165 ? 1.924 -13.079 -19.713 1.00 16.03 165 CYS B C 1
ATOM 3074 O O . CYS B 1 165 ? 2.737 -12.121 -19.655 1.00 15.89 165 CYS B O 1
ATOM 3077 N N . CYS B 1 166 ? 2.169 -14.261 -19.129 1.00 17.62 166 CYS B N 1
ATOM 3078 C CA . CYS B 1 166 ? 3.344 -14.472 -18.289 1.00 15.98 166 CYS B CA 1
ATOM 3079 C C . CYS B 1 166 ? 4.651 -13.990 -18.922 1.00 15.52 166 CYS B C 1
ATOM 3080 O O . CYS B 1 166 ? 5.531 -13.366 -18.314 1.00 17.17 166 CYS B O 1
ATOM 3083 N N . HIS B 1 167 ? 4.794 -14.240 -20.214 1.00 14.77 167 HIS B N 1
ATOM 3084 C CA . HIS B 1 167 ? 6.075 -14.003 -20.878 1.00 14.27 167 HIS B CA 1
ATOM 3085 C C . HIS B 1 167 ? 6.315 -12.552 -21.253 1.00 13.54 167 HIS B C 1
ATOM 3086 O O . HIS B 1 167 ? 7.456 -12.161 -21.553 1.00 14.91 167 HIS B O 1
ATOM 3093 N N . ASN B 1 168 ? 5.285 -11.705 -21.225 1.00 12.43 168 ASN B N 1
ATOM 3094 C CA . ASN B 1 168 ? 5.427 -10.292 -21.565 1.00 13.01 168 ASN B CA 1
ATOM 3095 C C . ASN B 1 168 ? 5.169 -9.309 -20.404 1.00 14.04 168 ASN B C 1
ATOM 3096 O O . ASN B 1 168 ? 5.246 -8.090 -20.558 1.00 15.14 168 ASN B O 1
ATOM 3101 N N . ARG B 1 169 ? 4.792 -9.789 -19.260 1.00 15.10 169 ARG B N 1
ATOM 3102 C CA . ARG B 1 169 ? 4.364 -8.965 -18.136 1.00 19.69 169 ARG B CA 1
ATOM 3103 C C . ARG B 1 169 ? 5.468 -8.016 -17.706 1.00 18.23 169 ARG B C 1
ATOM 3104 O O . ARG B 1 169 ? 5.178 -6.865 -17.338 1.00 25.57 169 ARG B O 1
ATOM 3112 N N A HIS B 1 170 ? 6.697 -8.490 -17.801 0.44 17.29 170 HIS B N 1
ATOM 3113 N N B HIS B 1 170 ? 6.692 -8.507 -17.742 0.56 17.84 170 HIS B N 1
ATOM 3114 C CA A HIS B 1 170 ? 8.008 -7.943 -17.507 0.44 20.79 170 HIS B CA 1
ATOM 3115 C CA B HIS B 1 170 ? 7.733 -7.600 -17.231 0.56 16.89 170 HIS B CA 1
ATOM 3116 C C A HIS B 1 170 ? 8.457 -6.821 -18.433 0.44 24.21 170 HIS B C 1
ATOM 3117 C C B HIS B 1 170 ? 8.097 -6.544 -18.265 0.56 19.65 170 HIS B C 1
ATOM 3118 O O A HIS B 1 170 ? 9.409 -6.080 -18.191 0.44 18.61 170 HIS B O 1
ATOM 3119 O O B HIS B 1 170 ? 8.664 -5.526 -17.838 0.56 30.34 170 HIS B O 1
ATOM 3132 N N . LEU B 1 171 ? 7.763 -6.688 -19.548 1.00 23.57 171 LEU B N 1
ATOM 3133 C CA . LEU B 1 171 ? 8.114 -5.767 -20.611 1.00 26.33 171 LEU B CA 1
ATOM 3134 C C . LEU B 1 171 ? 7.668 -4.354 -20.282 1.00 33.73 171 LEU B C 1
ATOM 3135 O O . LEU B 1 171 ? 6.519 -3.989 -20.002 1.00 31.39 171 LEU B O 1
ATOM 3140 N N . VAL B 1 172 ? 8.683 -3.476 -20.317 1.00 38.80 172 VAL B N 1
ATOM 3141 C CA . VAL B 1 172 ? 8.210 -2.115 -20.079 1.00 44.31 172 VAL B CA 1
ATOM 3142 C C . VAL B 1 172 ? 8.285 -1.413 -21.456 1.00 44.88 172 VAL B C 1
ATOM 3143 O O . VAL B 1 172 ? 9.338 -1.485 -22.100 1.00 60.75 172 VAL B O 1
ATOM 3147 N N . LEU B 1 173 ? 7.188 -0.817 -21.846 1.00 43.74 173 LEU B N 1
ATOM 3148 C CA . LEU B 1 173 ? 6.722 -0.169 -23.023 1.00 43.77 173 LEU B CA 1
ATOM 3149 C C . LEU B 1 173 ? 6.571 1.336 -22.789 1.00 37.97 173 LEU B C 1
ATOM 3150 O O . LEU B 1 173 ? 6.314 1.864 -21.720 1.00 38.50 173 LEU B O 1
ATOM 3155 N N . PRO B 1 174 ? 6.684 2.034 -23.899 1.00 40.15 174 PRO B N 1
ATOM 3156 C CA . PRO B 1 174 ? 6.440 3.486 -23.839 1.00 40.07 174 PRO B CA 1
ATOM 3157 C C . PRO B 1 174 ? 4.927 3.626 -23.783 1.00 38.29 174 PRO B C 1
ATOM 3158 O O . PRO B 1 174 ? 4.211 2.669 -24.154 1.00 31.72 174 PRO B O 1
ATOM 3162 N N . PRO B 1 175 ? 4.507 4.789 -23.325 1.00 39.47 175 PRO B N 1
ATOM 3163 C CA . PRO B 1 175 ? 3.082 5.103 -23.195 1.00 40.07 175 PRO B CA 1
ATOM 3164 C C . PRO B 1 175 ? 2.349 5.135 -24.528 1.00 38.75 175 PRO B C 1
ATOM 3165 O O . PRO B 1 175 ? 1.108 5.216 -24.544 1.00 59.82 175 PRO B O 1
ATOM 3169 N N . THR B 1 176 ? 3.074 5.072 -25.640 1.00 38.38 176 THR B N 1
ATOM 3170 C CA . THR B 1 176 ? 2.436 4.919 -26.953 1.00 32.80 176 THR B CA 1
ATOM 3171 C C . THR B 1 176 ? 1.828 3.536 -27.111 1.00 28.01 176 THR B C 1
ATOM 3172 O O . THR B 1 176 ? 0.823 3.323 -27.798 1.00 36.70 176 THR B O 1
ATOM 3176 N N . ARG B 1 177 ? 2.410 2.525 -26.456 1.00 24.67 177 ARG B N 1
ATOM 3177 C CA . ARG B 1 177 ? 1.847 1.159 -26.585 1.00 25.64 177 ARG B CA 1
ATOM 3178 C C . ARG B 1 177 ? 0.916 0.871 -25.438 1.00 23.73 177 ARG B C 1
ATOM 3179 O O . ARG B 1 177 ? 1.255 0.970 -24.270 1.00 29.50 177 ARG B O 1
ATOM 3187 N N . ARG B 1 178 ? -0.297 0.498 -25.774 1.00 15.75 178 ARG B N 1
ATOM 3188 C CA . ARG B 1 178 ? -1.319 0.167 -24.827 1.00 14.91 178 ARG B CA 1
ATOM 3189 C C . ARG B 1 178 ? -1.320 -1.332 -24.579 1.00 13.26 178 ARG B C 1
ATOM 3190 O O . ARG B 1 178 ? -1.039 -2.175 -25.433 1.00 13.28 178 ARG B O 1
ATOM 3198 N N . ARG B 1 179 ? -1.665 -1.647 -23.349 1.00 14.24 179 ARG B N 1
ATOM 3199 C CA . ARG B 1 179 ? -1.760 -2.986 -22.810 1.00 12.95 179 ARG B CA 1
ATOM 3200 C C . ARG B 1 179 ? -3.155 -3.245 -22.279 1.00 14.98 179 ARG B C 1
ATOM 3201 O O . ARG B 1 179 ? -3.767 -2.385 -21.661 1.00 22.11 179 ARG B O 1
ATOM 3209 N N . LEU B 1 180 ? -3.656 -4.461 -22.466 1.00 12.40 180 LEU B N 1
ATOM 3210 C CA . LEU B 1 180 ? -4.820 -4.990 -21.775 1.00 12.47 180 LEU B CA 1
ATOM 3211 C C . LEU B 1 180 ? -4.333 -5.976 -20.733 1.00 12.41 180 LEU B C 1
ATOM 3212 O O . LEU B 1 180 ? -3.619 -6.938 -21.050 1.00 12.99 180 LEU B O 1
ATOM 3217 N N . LEU B 1 181 ? -4.621 -5.792 -19.444 1.00 12.09 181 LEU B N 1
ATOM 3218 C CA . LEU B 1 181 ? -4.054 -6.627 -18.399 1.00 11.68 181 LEU B CA 1
ATOM 3219 C C . LEU B 1 181 ? -4.681 -8.010 -18.394 1.00 11.59 181 LEU B C 1
ATOM 3220 O O . LEU B 1 181 ? -4.059 -8.972 -17.945 1.00 12.60 181 LEU B O 1
ATOM 3225 N N . SER B 1 182 ? -5.895 -8.134 -18.844 1.00 10.78 182 SER B N 1
ATOM 3226 C CA . SER B 1 182 ? -6.724 -9.315 -18.801 1.00 10.34 182 SER B CA 1
ATOM 3227 C C . SER B 1 182 ? -8.046 -9.014 -19.481 1.00 10.60 182 SER B C 1
ATOM 3228 O O . SER B 1 182 ? -8.315 -7.833 -19.768 1.00 11.46 182 SER B O 1
ATOM 3231 N N . TRP B 1 183 ? -8.898 -10.019 -19.681 1.00 10.42 183 TRP B N 1
ATOM 3232 C CA . TRP B 1 183 ? -10.227 -9.747 -20.171 1.00 10.39 183 TRP B CA 1
ATOM 3233 C C . TRP B 1 183 ? -11.158 -9.098 -19.164 1.00 10.66 183 TRP B C 1
ATOM 3234 O O . TRP B 1 183 ? -12.211 -8.599 -19.548 1.00 12.61 183 TRP B O 1
ATOM 3245 N N . SER B 1 184 ? -10.866 -9.077 -17.907 1.00 12.21 184 SER B N 1
ATOM 3246 C CA A SER B 1 184 ? -11.561 -8.211 -16.928 0.50 13.67 184 SER B CA 1
ATOM 3247 C CA B SER B 1 184 ? -11.458 -8.234 -16.863 0.50 10.30 184 SER B CA 1
ATOM 3248 C C . SER B 1 184 ? -11.039 -6.765 -16.863 1.00 12.31 184 SER B C 1
ATOM 3249 O O . SER B 1 184 ? -11.643 -5.939 -16.155 1.00 13.24 184 SER B O 1
ATOM 3254 N N . ASP B 1 185 ? -10.014 -6.393 -17.619 1.00 11.44 185 ASP B N 1
ATOM 3255 C CA . ASP B 1 185 ? -9.595 -5.016 -17.826 1.00 11.62 185 ASP B CA 1
ATOM 3256 C C . ASP B 1 185 ? -10.583 -4.371 -18.785 1.00 11.95 185 ASP B C 1
ATOM 3257 O O . ASP B 1 185 ? -11.463 -5.053 -19.345 1.00 13.02 185 ASP B O 1
ATOM 3262 N N . ASN B 1 186 ? -10.465 -3.066 -19.013 1.00 12.53 186 ASN B N 1
ATOM 3263 C CA . ASN B 1 186 ? -11.470 -2.294 -19.725 1.00 14.46 186 ASN B CA 1
ATOM 3264 C C . ASN B 1 186 ? -11.263 -2.293 -21.242 1.00 13.97 186 ASN B C 1
ATOM 3265 O O . ASN B 1 186 ? -10.830 -1.338 -21.845 1.00 17.79 186 ASN B O 1
ATOM 3270 N N . TRP B 1 187 ? -11.566 -3.408 -21.830 1.00 13.36 187 TRP B N 1
ATOM 3271 C CA . TRP B 1 187 ? -11.468 -3.604 -23.284 1.00 13.25 187 TRP B CA 1
ATOM 3272 C C . TRP B 1 187 ? -12.533 -2.793 -24.000 1.00 12.80 187 TRP B C 1
ATOM 3273 O O . TRP B 1 187 ? -12.335 -2.331 -25.148 1.00 14.14 187 TRP B O 1
ATOM 3284 N N . ARG B 1 188 ? -13.685 -2.540 -23.397 1.00 12.95 188 ARG B N 1
ATOM 3285 C CA . ARG B 1 188 ? -14.707 -1.779 -24.119 1.00 15.34 188 ARG B CA 1
ATOM 3286 C C . ARG B 1 188 ? -14.276 -0.359 -24.386 1.00 15.37 188 ARG B C 1
ATOM 3287 O O . ARG B 1 188 ? -14.549 0.216 -25.430 1.00 15.94 188 ARG B O 1
ATOM 3295 N N . GLU B 1 189 ? -13.614 0.243 -23.406 1.00 17.50 189 GLU B N 1
ATOM 3296 C CA . GLU B 1 189 ? -13.091 1.596 -23.637 1.00 16.82 189 GLU B CA 1
ATOM 3297 C C . GLU B 1 189 ? -12.085 1.656 -24.771 1.00 16.74 189 GLU B C 1
ATOM 3298 O O . GLU B 1 189 ? -12.016 2.653 -25.517 1.00 17.84 189 GLU B O 1
ATOM 3304 N N . ILE B 1 190 ? -11.238 0.631 -24.872 1.00 15.15 190 ILE B N 1
ATOM 3305 C CA . ILE B 1 190 ? -10.300 0.607 -25.992 1.00 15.56 190 ILE B CA 1
ATOM 3306 C C . ILE B 1 190 ? -11.020 0.537 -27.330 1.00 14.27 190 ILE B C 1
ATOM 3307 O O . ILE B 1 190 ? -10.666 1.284 -28.253 1.00 14.76 190 ILE B O 1
ATOM 3312 N N . LEU B 1 191 ? -12.044 -0.317 -27.439 1.00 13.82 191 LEU B N 1
ATOM 3313 C CA . LEU B 1 191 ? -12.883 -0.334 -28.644 1.00 13.54 191 LEU B CA 1
ATOM 3314 C C . LEU B 1 191 ? -13.511 1.040 -28.885 1.00 15.57 191 LEU B C 1
ATOM 3315 O O . LEU B 1 191 ? -13.509 1.523 -30.025 1.00 16.21 191 LEU B O 1
ATOM 3320 N N . ASP B 1 192 ? -13.996 1.657 -27.840 1.00 15.14 192 ASP B N 1
ATOM 3321 C CA . ASP B 1 192 ? -14.677 2.949 -27.995 1.00 15.22 192 ASP B CA 1
ATOM 3322 C C . ASP B 1 192 ? -13.724 4.002 -28.524 1.00 16.56 192 ASP B C 1
ATOM 3323 O O . ASP B 1 192 ? -14.115 4.945 -29.223 1.00 19.26 192 ASP B O 1
ATOM 3328 N N . SER B 1 193 ? -12.437 3.838 -28.211 1.00 17.45 193 SER B N 1
ATOM 3329 C CA . SER B 1 193 ? -11.471 4.850 -28.627 1.00 17.88 193 SER B CA 1
ATOM 3330 C C . SER B 1 193 ? -11.309 4.844 -30.126 1.00 18.23 193 SER B C 1
ATOM 3331 O O . SER B 1 193 ? -10.739 5.786 -30.666 1.00 23.38 193 SER B O 1
ATOM 3334 N N . LYS B 1 194 ? -11.796 3.831 -30.815 1.00 17.37 194 LYS B N 1
ATOM 3335 C CA . LYS B 1 194 ? -11.735 3.762 -32.273 1.00 19.95 194 LYS B CA 1
ATOM 3336 C C . LYS B 1 194 ? -13.057 4.074 -32.942 1.00 21.20 194 LYS B C 1
ATOM 3337 O O . LYS B 1 194 ? -13.117 4.059 -34.179 1.00 26.40 194 LYS B O 1
ATOM 3343 N N . ARG B 1 195 ? -14.127 4.360 -32.215 1.00 20.98 195 ARG B N 1
ATOM 3344 C CA . ARG B 1 195 ? -15.418 4.638 -32.844 1.00 24.99 195 ARG B CA 1
ATOM 3345 C C . ARG B 1 195 ? -15.644 6.078 -33.265 1.00 40.53 195 ARG B C 1
ATOM 3346 O O . ARG B 1 195 ? -14.789 6.917 -32.996 1.00 49.72 195 ARG B O 1
#